Protein AF-A0A485CBK0-F1 (afdb_monomer_lite)

Structure (mmCIF, N/CA/C/O backbone):
data_AF-A0A485CBK0-F1
#
_entry.id   AF-A0A485CBK0-F1
#
loop_
_atom_site.group_PDB
_atom_site.id
_atom_site.type_symbol
_atom_site.label_atom_id
_atom_site.label_alt_id
_atom_site.label_comp_id
_atom_site.label_asym_id
_atom_site.label_entity_id
_atom_site.label_seq_id
_atom_site.pdbx_PDB_ins_code
_atom_site.Cartn_x
_atom_site.Cartn_y
_atom_site.Cartn_z
_atom_site.occupancy
_atom_site.B_iso_or_equiv
_atom_site.auth_seq_id
_atom_site.auth_comp_id
_atom_site.auth_asym_id
_atom_site.auth_atom_id
_atom_site.pdbx_PDB_model_num
ATOM 1 N N . MET A 1 1 ? 41.173 25.922 -22.960 1.00 57.72 1 MET A N 1
ATOM 2 C CA . MET A 1 1 ? 40.049 25.190 -23.584 1.00 57.72 1 MET A CA 1
ATOM 3 C C . MET A 1 1 ? 38.987 26.204 -23.966 1.00 57.72 1 MET A C 1
ATOM 5 O O . MET A 1 1 ? 38.569 26.956 -23.101 1.00 57.72 1 MET A O 1
ATOM 9 N N . ILE A 1 2 ? 38.568 26.232 -25.231 1.00 63.38 2 ILE A N 1
ATOM 10 C CA . ILE A 1 2 ? 37.669 27.251 -25.819 1.00 63.38 2 ILE A CA 1
ATOM 11 C C . ILE A 1 2 ? 36.320 27.392 -25.073 1.00 63.38 2 ILE A C 1
ATOM 13 O O . ILE A 1 2 ? 35.681 28.435 -25.145 1.00 63.38 2 ILE A O 1
ATOM 17 N N . PHE A 1 3 ? 35.886 26.375 -24.320 1.00 74.69 3 PHE A N 1
ATOM 18 C CA . PHE A 1 3 ? 34.581 26.383 -23.653 1.00 74.69 3 PHE A CA 1
ATOM 19 C C . PHE A 1 3 ? 34.543 27.100 -22.291 1.00 74.69 3 PHE A C 1
ATOM 21 O O . PHE A 1 3 ? 33.452 27.396 -21.813 1.00 74.69 3 PHE A O 1
ATOM 28 N N . GLU A 1 4 ? 35.677 27.374 -21.635 1.00 78.38 4 GLU A N 1
ATOM 29 C CA . GLU A 1 4 ? 35.659 27.943 -20.271 1.00 78.38 4 GLU A CA 1
ATOM 30 C C . GLU A 1 4 ? 35.152 29.390 -20.242 1.00 78.38 4 GLU A C 1
ATOM 32 O O . GLU A 1 4 ? 34.285 29.737 -19.431 1.00 78.38 4 GLU A O 1
ATOM 37 N N . ASP A 1 5 ? 35.639 30.208 -21.173 1.00 83.44 5 ASP A N 1
ATOM 38 C CA . ASP A 1 5 ? 35.208 31.599 -21.326 1.00 83.44 5 ASP A CA 1
ATOM 39 C C . ASP A 1 5 ? 33.743 31.657 -21.783 1.00 83.44 5 ASP A C 1
ATOM 41 O O . ASP A 1 5 ? 32.956 32.474 -21.299 1.00 83.44 5 ASP A O 1
ATOM 45 N N . ALA A 1 6 ? 33.336 30.710 -22.637 1.00 86.88 6 ALA A N 1
ATOM 46 C CA . ALA A 1 6 ? 31.954 30.571 -23.085 1.00 86.88 6 ALA A CA 1
ATOM 47 C C . ALA A 1 6 ? 30.994 30.214 -21.935 1.00 86.88 6 ALA A C 1
ATOM 49 O O . ALA A 1 6 ? 29.914 30.796 -21.850 1.00 86.88 6 ALA A O 1
ATOM 50 N N . LEU A 1 7 ? 31.376 29.309 -21.021 1.00 87.00 7 LEU A N 1
ATOM 51 C CA . LEU A 1 7 ? 30.556 28.962 -19.848 1.00 87.00 7 LEU A CA 1
ATOM 52 C C . LEU A 1 7 ? 30.392 30.146 -18.892 1.00 87.00 7 LEU A C 1
ATOM 54 O O . LEU A 1 7 ? 29.310 30.342 -18.339 1.00 87.00 7 LEU A O 1
ATOM 58 N N . THR A 1 8 ? 31.448 30.940 -18.716 1.00 84.56 8 THR A N 1
ATOM 59 C CA . THR A 1 8 ? 31.413 32.136 -17.864 1.00 84.56 8 THR A CA 1
ATOM 60 C C . THR A 1 8 ? 30.477 33.189 -18.455 1.00 84.56 8 THR A C 1
ATOM 62 O O . THR A 1 8 ? 29.542 33.619 -17.780 1.00 84.56 8 THR A O 1
ATOM 65 N N . SER A 1 9 ? 30.634 33.503 -19.746 1.00 88.00 9 SER A N 1
ATOM 66 C CA . SER A 1 9 ? 29.749 34.442 -20.447 1.00 88.00 9 SER A CA 1
ATOM 67 C C . SER A 1 9 ? 28.291 33.959 -20.482 1.00 88.00 9 SER A C 1
ATOM 69 O O . SER A 1 9 ? 27.359 34.747 -20.321 1.00 88.00 9 SER A O 1
ATOM 71 N N . PHE A 1 10 ? 28.067 32.651 -20.641 1.00 88.25 10 PHE A N 1
ATOM 72 C CA . PHE A 1 10 ? 26.725 32.068 -20.596 1.00 88.25 10 PHE A CA 1
ATOM 73 C C . PHE A 1 10 ? 26.077 32.211 -19.214 1.00 88.25 10 PHE A C 1
ATOM 75 O O . PHE A 1 10 ? 24.894 32.544 -19.123 1.00 88.25 10 PHE A O 1
ATOM 82 N N . ARG A 1 11 ? 26.845 32.016 -18.134 1.00 86.81 11 ARG A N 1
ATOM 83 C CA . ARG A 1 11 ? 26.361 32.203 -16.761 1.00 86.81 11 ARG A CA 1
ATOM 84 C C . ARG A 1 11 ? 25.937 33.635 -16.491 1.00 86.81 11 ARG A C 1
ATOM 86 O O . ARG A 1 11 ? 24.866 33.837 -15.927 1.00 86.81 11 ARG A O 1
ATOM 93 N N . GLU A 1 12 ? 26.762 34.600 -16.880 1.00 88.00 12 GLU A N 1
ATOM 94 C CA . GLU A 1 12 ? 26.462 36.024 -16.700 1.00 88.00 12 GLU A CA 1
ATOM 95 C C . GLU A 1 12 ? 25.138 36.387 -17.377 1.00 88.00 12 GLU A C 1
ATOM 97 O O . GLU A 1 12 ? 24.252 36.936 -16.725 1.00 88.00 12 GLU A O 1
ATOM 102 N N . LYS A 1 13 ? 24.942 35.949 -18.628 1.00 90.31 13 LYS A N 1
ATOM 103 C CA . LYS A 1 13 ? 23.687 36.165 -19.364 1.00 90.31 13 LYS A CA 1
ATOM 104 C C . LYS A 1 13 ? 22.479 35.486 -18.717 1.00 90.31 13 LYS A C 1
ATOM 106 O O . LYS A 1 13 ? 21.407 36.081 -18.656 1.00 90.31 13 LYS A O 1
ATOM 111 N N . ILE A 1 14 ? 22.616 34.248 -18.232 1.00 87.38 14 ILE A N 1
ATOM 112 C CA . ILE A 1 14 ? 21.508 33.561 -17.546 1.00 87.38 14 ILE A CA 1
ATOM 113 C C . ILE A 1 14 ? 21.107 34.306 -16.275 1.00 87.38 14 ILE A C 1
ATOM 115 O O . ILE A 1 14 ? 19.915 34.455 -16.028 1.00 87.38 14 ILE A O 1
ATOM 119 N N . LEU A 1 15 ? 22.071 34.756 -15.469 1.00 82.81 15 LEU A N 1
ATOM 120 C CA . LEU A 1 15 ? 21.783 35.442 -14.209 1.00 82.81 15 LEU A CA 1
ATOM 121 C C . LEU A 1 15 ? 21.217 36.849 -14.426 1.00 82.81 15 LEU A C 1
ATOM 123 O O . LEU A 1 15 ? 20.417 37.300 -13.611 1.00 82.81 15 LEU A O 1
ATOM 127 N N . GLU A 1 16 ? 21.584 37.511 -15.524 1.00 88.69 16 GLU A N 1
ATOM 128 C CA . GLU A 1 16 ? 20.976 38.775 -15.947 1.00 88.69 16 GLU A CA 1
ATOM 129 C C . GLU A 1 16 ? 19.489 38.598 -16.298 1.00 88.69 16 GLU A C 1
ATOM 131 O O . GLU A 1 16 ? 18.645 39.362 -15.837 1.00 88.69 16 GLU A O 1
ATOM 136 N N . ILE A 1 17 ? 19.154 37.567 -17.081 1.00 91.06 17 ILE A N 1
ATOM 137 C CA . ILE A 1 17 ? 17.786 37.343 -17.579 1.00 91.06 17 ILE A CA 1
ATOM 138 C C . ILE A 1 17 ? 16.899 36.667 -16.517 1.00 91.06 17 ILE A C 1
ATOM 140 O O . ILE A 1 17 ? 15.726 37.005 -16.364 1.00 91.06 17 ILE A O 1
ATOM 144 N N . CYS A 1 18 ? 17.454 35.703 -15.781 1.00 85.19 18 CYS A N 1
ATOM 145 C CA . CYS A 1 18 ? 16.752 34.823 -14.847 1.00 85.19 18 CYS A CA 1
ATOM 146 C C . CYS A 1 18 ? 17.541 34.686 -13.527 1.00 85.19 18 CYS A C 1
ATOM 148 O O . CYS A 1 18 ? 18.105 33.623 -13.251 1.00 85.19 18 CYS A O 1
ATOM 150 N N . PRO A 1 19 ? 17.561 35.719 -12.664 1.00 80.06 19 PRO A N 1
ATOM 151 C CA . PRO A 1 19 ? 18.420 35.752 -11.474 1.00 80.06 19 PRO A CA 1
ATOM 152 C C . PRO A 1 19 ? 18.095 34.675 -10.426 1.00 80.06 19 PRO A C 1
ATOM 154 O O . PRO A 1 19 ? 18.958 34.301 -9.639 1.00 80.06 19 PRO A O 1
ATOM 157 N N . ASN A 1 20 ? 16.868 34.141 -10.432 1.00 81.94 20 ASN A N 1
ATOM 158 C CA . ASN A 1 20 ? 16.376 33.156 -9.462 1.00 81.94 20 ASN A CA 1
ATOM 159 C C . ASN A 1 20 ? 16.036 31.808 -10.123 1.00 81.94 20 ASN A C 1
ATOM 161 O O . ASN A 1 20 ? 14.963 31.246 -9.898 1.00 81.94 20 ASN A O 1
ATOM 165 N N . VAL A 1 21 ? 16.923 31.297 -10.982 1.00 83.25 21 VAL A N 1
ATOM 166 C CA . VAL A 1 21 ? 16.731 30.012 -11.672 1.00 83.25 21 VAL A CA 1
ATOM 167 C C . VAL A 1 21 ? 17.383 28.851 -10.919 1.00 83.25 21 VAL A C 1
ATOM 169 O O . VAL A 1 21 ? 18.526 28.934 -10.472 1.00 83.25 21 VAL A O 1
ATOM 172 N N . LYS A 1 22 ? 16.670 27.724 -10.814 1.00 83.62 22 LYS A N 1
ATOM 173 C CA . LYS A 1 22 ? 17.258 26.444 -10.398 1.00 83.62 22 LYS A CA 1
ATOM 174 C C . LYS A 1 22 ? 17.806 25.733 -11.631 1.00 83.62 22 LYS A C 1
ATOM 176 O O . LYS A 1 22 ? 17.065 25.488 -12.580 1.00 83.62 22 LYS A O 1
ATOM 181 N N . ILE A 1 23 ? 19.091 25.395 -11.613 1.00 86.38 23 ILE A N 1
ATOM 182 C CA . ILE A 1 23 ? 19.773 24.776 -12.752 1.00 86.38 23 ILE A CA 1
ATOM 183 C C . ILE A 1 23 ? 19.897 23.274 -12.514 1.00 86.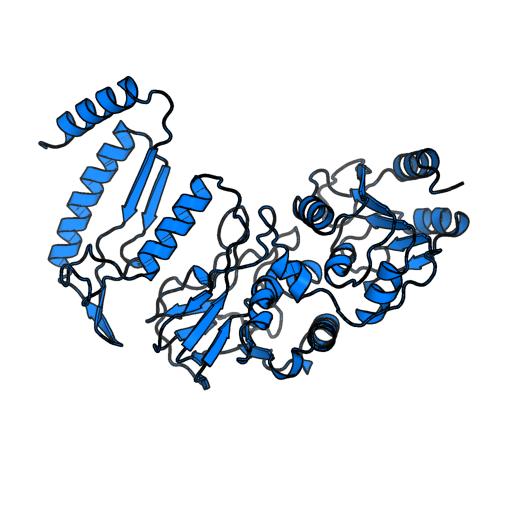38 23 ILE A C 1
ATOM 185 O O . ILE A 1 23 ? 20.362 22.835 -11.460 1.00 86.38 23 ILE A O 1
ATOM 189 N N . PHE A 1 24 ? 19.503 22.496 -13.517 1.00 87.38 24 PHE A N 1
ATOM 190 C CA . PHE A 1 24 ? 19.679 21.050 -13.557 1.00 87.38 24 PHE A CA 1
ATOM 191 C C . PHE A 1 24 ? 20.671 20.694 -14.654 1.00 87.38 24 PHE A C 1
ATOM 193 O O . PHE A 1 24 ? 20.536 21.163 -15.783 1.00 87.38 24 PHE A O 1
ATOM 200 N N . LEU A 1 25 ? 21.651 19.858 -14.326 1.00 88.94 25 LEU A N 1
ATOM 201 C CA . LEU A 1 25 ? 22.603 19.323 -15.291 1.00 88.94 25 LEU A CA 1
ATOM 202 C C . LEU A 1 25 ? 22.274 17.852 -15.553 1.00 88.94 25 LEU A C 1
ATOM 204 O O . LEU A 1 25 ? 22.402 17.028 -14.650 1.00 88.94 25 LEU A O 1
ATOM 208 N N . ASN A 1 26 ? 21.878 17.528 -16.784 1.00 89.38 26 ASN A N 1
ATOM 209 C CA . ASN A 1 26 ? 21.825 16.148 -17.259 1.00 89.38 26 ASN A CA 1
ATOM 210 C C . ASN A 1 26 ? 23.237 15.721 -17.679 1.00 89.38 26 ASN A C 1
ATOM 212 O O . ASN A 1 26 ? 23.761 16.246 -18.659 1.00 89.38 26 ASN A O 1
ATOM 216 N N . ALA A 1 27 ? 23.850 14.802 -16.937 1.00 87.06 27 ALA A N 1
ATOM 217 C CA . ALA A 1 27 ? 25.232 14.377 -17.147 1.00 87.06 27 ALA A CA 1
ATOM 218 C C . ALA A 1 27 ? 25.339 12.850 -17.318 1.00 87.06 27 ALA A C 1
ATOM 220 O O . ALA A 1 27 ? 25.924 12.183 -16.459 1.00 87.06 27 ALA A O 1
ATOM 221 N N . PRO A 1 28 ? 24.769 12.269 -18.391 1.00 84.56 28 PRO A N 1
ATOM 222 C CA . PRO A 1 28 ? 25.006 10.870 -18.701 1.00 84.56 28 PRO A CA 1
ATOM 223 C C . PRO A 1 28 ? 26.420 10.676 -19.250 1.00 84.56 28 PRO A C 1
ATOM 225 O O . PRO A 1 28 ? 26.952 11.534 -19.961 1.00 84.56 28 PRO A O 1
ATOM 228 N N . GLU A 1 29 ? 27.015 9.531 -18.943 1.00 85.94 29 GLU A N 1
ATOM 229 C CA . GLU A 1 29 ? 28.159 9.030 -19.699 1.00 85.94 29 GLU A CA 1
ATOM 230 C C . GLU A 1 29 ? 27.695 8.468 -21.053 1.00 85.94 29 GLU A C 1
ATOM 232 O O . GLU A 1 29 ? 26.533 8.095 -21.250 1.00 85.94 29 GLU A O 1
ATOM 237 N N . ALA A 1 30 ? 28.610 8.406 -22.014 1.00 89.62 30 ALA A N 1
ATOM 238 C CA . ALA A 1 30 ? 28.414 7.649 -23.237 1.00 89.62 30 ALA A CA 1
ATOM 239 C C . ALA A 1 30 ? 28.260 6.154 -22.920 1.00 89.62 30 ALA A C 1
ATOM 241 O O . ALA A 1 30 ? 28.941 5.603 -22.049 1.00 89.62 30 ALA A O 1
ATOM 242 N N . ALA A 1 31 ? 27.355 5.502 -23.643 1.00 88.75 31 ALA A N 1
ATOM 243 C CA . ALA A 1 31 ? 27.076 4.088 -23.500 1.00 88.75 31 ALA A CA 1
ATOM 244 C C . ALA A 1 31 ? 28.190 3.262 -24.159 1.00 88.75 31 ALA A C 1
ATOM 246 O O . ALA A 1 31 ? 28.488 3.444 -25.336 1.00 88.75 31 ALA A O 1
ATOM 247 N N . TYR A 1 32 ? 28.771 2.309 -23.427 1.00 84.44 32 TYR A N 1
ATOM 248 C CA . TYR A 1 32 ? 29.695 1.317 -24.006 1.00 84.44 32 TYR A CA 1
ATOM 249 C C . TYR A 1 32 ? 28.964 0.213 -24.770 1.00 84.44 32 TYR A C 1
ATOM 251 O O . TYR A 1 32 ? 29.561 -0.498 -25.572 1.00 84.44 32 TYR A O 1
ATOM 259 N N . ARG A 1 33 ? 27.664 0.057 -24.517 1.00 85.75 33 ARG A N 1
ATOM 260 C CA . ARG A 1 33 ? 26.831 -1.029 -25.033 1.00 85.75 33 ARG A CA 1
ATOM 261 C C . ARG A 1 33 ? 25.590 -0.470 -25.700 1.00 85.75 33 ARG A C 1
ATOM 263 O O . ARG A 1 33 ? 25.115 0.579 -25.282 1.00 85.75 33 ARG A O 1
ATOM 270 N N . TYR A 1 34 ? 25.056 -1.158 -26.701 1.00 85.50 34 TYR A N 1
ATOM 271 C CA . TYR A 1 34 ? 23.798 -0.806 -27.358 1.00 85.50 34 TYR A CA 1
ATOM 272 C C . TYR A 1 34 ? 22.937 -2.035 -27.641 1.00 85.50 34 TYR A C 1
ATOM 274 O O . TYR A 1 34 ? 23.457 -3.142 -27.790 1.00 85.50 34 TYR A O 1
ATOM 282 N N . VAL A 1 35 ? 21.625 -1.817 -27.725 1.00 74.56 35 VAL A N 1
ATOM 283 C CA . VAL A 1 35 ? 20.654 -2.826 -28.160 1.00 74.56 35 VAL A CA 1
ATOM 284 C C . VAL A 1 35 ? 20.711 -2.950 -29.679 1.00 74.56 35 VAL A C 1
ATOM 286 O O . VAL A 1 35 ? 20.628 -1.940 -30.380 1.00 74.56 35 VAL A O 1
ATOM 289 N N . ASP A 1 36 ? 20.849 -4.176 -30.175 1.00 76.50 36 ASP A N 1
ATOM 290 C CA . ASP A 1 36 ? 20.799 -4.561 -31.588 1.00 76.50 36 ASP A CA 1
ATOM 291 C C . ASP A 1 36 ? 19.807 -5.718 -31.755 1.00 76.50 36 ASP A C 1
ATOM 293 O O . ASP A 1 36 ? 20.093 -6.871 -31.404 1.00 76.50 36 ASP A O 1
ATOM 297 N N . GLY A 1 37 ? 18.585 -5.384 -32.179 1.00 72.56 37 GLY A N 1
ATOM 298 C CA . GLY A 1 37 ? 17.447 -6.303 -32.130 1.00 72.56 37 GLY A CA 1
ATOM 299 C C . GLY A 1 37 ? 17.215 -6.827 -30.708 1.00 72.56 37 GLY A C 1
ATOM 300 O O . GLY A 1 37 ? 16.917 -6.058 -29.798 1.00 72.56 37 GLY A O 1
ATOM 301 N N . ASN A 1 38 ? 17.401 -8.136 -30.511 1.00 59.22 38 ASN A N 1
ATOM 302 C CA . ASN A 1 38 ? 17.192 -8.813 -29.219 1.00 59.22 38 ASN A CA 1
ATOM 303 C C . ASN A 1 38 ? 18.496 -9.045 -28.447 1.00 59.22 38 ASN A C 1
ATOM 305 O O . ASN A 1 38 ? 18.511 -9.783 -27.463 1.00 59.22 38 ASN A O 1
ATOM 309 N N . THR A 1 39 ? 19.606 -8.479 -28.915 1.00 61.69 39 THR A N 1
ATOM 310 C CA . THR A 1 39 ? 20.943 -8.735 -28.374 1.00 61.69 39 THR A CA 1
ATOM 311 C C . THR A 1 39 ? 21.617 -7.440 -27.940 1.00 61.69 39 THR A C 1
ATOM 313 O O . THR A 1 39 ? 21.234 -6.352 -28.367 1.00 61.69 39 THR A O 1
ATOM 316 N N . ILE A 1 40 ? 22.627 -7.549 -27.076 1.00 73.38 40 ILE A N 1
ATOM 317 C CA . ILE A 1 40 ? 23.478 -6.418 -26.703 1.00 73.38 40 ILE A CA 1
ATOM 318 C C . ILE A 1 40 ? 24.823 -6.565 -27.385 1.00 73.38 40 ILE A C 1
ATOM 320 O O . ILE A 1 40 ? 25.468 -7.608 -27.300 1.00 73.38 40 ILE A O 1
ATOM 324 N N . SER A 1 41 ? 25.263 -5.474 -27.992 1.00 83.81 41 SER A N 1
ATOM 325 C CA . SER A 1 41 ? 26.573 -5.358 -28.612 1.00 83.81 41 SER A CA 1
ATOM 326 C C . SER A 1 41 ? 27.375 -4.212 -27.994 1.00 83.81 41 SER A C 1
ATOM 328 O O . SER A 1 41 ? 26.820 -3.319 -27.351 1.00 83.81 41 SER A O 1
ATOM 330 N N . ASN A 1 42 ? 28.696 -4.232 -28.181 1.00 88.62 42 ASN A N 1
ATOM 331 C CA . ASN A 1 42 ? 29.601 -3.200 -27.669 1.00 88.62 42 ASN A CA 1
ATOM 332 C C . ASN A 1 42 ? 29.923 -2.160 -28.748 1.00 88.62 42 ASN A C 1
ATOM 334 O O . ASN A 1 42 ? 30.111 -2.501 -29.919 1.00 88.62 42 ASN A O 1
ATOM 338 N N . PHE A 1 43 ? 30.008 -0.895 -28.344 1.00 89.00 43 PHE A N 1
ATOM 339 C CA . PHE A 1 43 ? 30.718 0.129 -29.105 1.00 89.00 43 PHE A CA 1
ATOM 340 C C . PHE A 1 43 ? 32.236 -0.078 -28.989 1.00 89.00 43 PHE A C 1
ATOM 342 O O . PHE A 1 43 ? 32.712 -0.910 -28.218 1.00 89.00 43 PHE A O 1
ATOM 349 N N . ASP A 1 44 ? 33.002 0.694 -29.757 1.00 87.81 44 ASP A N 1
ATOM 350 C CA . ASP A 1 44 ? 34.453 0.760 -29.596 1.00 87.81 44 ASP A CA 1
ATOM 351 C C . ASP A 1 44 ? 34.808 1.401 -28.241 1.00 87.81 44 ASP A C 1
ATOM 353 O O . ASP A 1 44 ? 34.570 2.591 -28.011 1.00 87.81 44 ASP A O 1
ATOM 357 N N . ASN A 1 45 ? 35.373 0.596 -27.338 1.00 84.75 45 ASN A N 1
ATOM 358 C CA . ASN A 1 45 ? 35.687 1.004 -25.972 1.00 84.75 45 ASN A CA 1
ATOM 359 C C . ASN A 1 45 ? 36.669 2.179 -25.911 1.00 84.75 45 ASN A C 1
ATOM 361 O O . ASN A 1 45 ? 36.542 3.017 -25.014 1.00 84.75 45 ASN A O 1
ATOM 365 N N . ASP A 1 46 ? 37.619 2.275 -26.841 1.00 86.25 46 ASP A N 1
ATOM 366 C CA . ASP A 1 46 ? 38.630 3.333 -26.809 1.00 86.25 46 ASP A CA 1
ATOM 367 C C . ASP A 1 46 ? 38.007 4.682 -27.181 1.00 86.25 46 ASP A C 1
ATOM 369 O O . ASP A 1 46 ? 38.263 5.702 -26.533 1.00 86.25 46 ASP A O 1
ATOM 373 N N . GLN A 1 47 ? 37.106 4.691 -28.166 1.00 89.00 47 GLN A N 1
ATOM 374 C CA . GLN A 1 47 ? 36.365 5.892 -28.555 1.00 89.00 47 GLN A CA 1
ATOM 375 C C . GLN A 1 47 ? 35.440 6.376 -27.438 1.00 89.00 47 GLN A C 1
ATOM 377 O O . GLN A 1 47 ? 35.453 7.561 -27.097 1.00 89.00 47 GLN A O 1
ATOM 382 N N . VAL A 1 48 ? 34.677 5.461 -26.832 1.00 88.75 48 VAL A N 1
ATOM 383 C CA . VAL A 1 48 ? 33.750 5.794 -25.740 1.00 88.75 48 VAL A CA 1
ATOM 384 C C . VAL A 1 48 ? 34.512 6.307 -24.515 1.00 88.75 48 VAL A C 1
ATOM 386 O O . VAL A 1 48 ? 34.119 7.308 -23.917 1.00 88.75 48 VAL A O 1
ATOM 389 N N . THR A 1 49 ? 35.643 5.684 -24.170 1.00 84.88 49 THR A N 1
ATOM 390 C CA . THR A 1 49 ? 36.477 6.109 -23.034 1.00 84.88 49 THR A CA 1
ATOM 391 C C . THR A 1 49 ? 37.059 7.499 -23.252 1.00 84.88 49 THR A C 1
ATOM 393 O O . THR A 1 49 ? 36.949 8.356 -22.373 1.00 84.88 49 THR A O 1
ATOM 396 N N . ASN A 1 50 ? 37.620 7.762 -24.433 1.00 87.25 50 ASN A N 1
ATOM 397 C CA . ASN A 1 50 ? 38.157 9.080 -24.767 1.00 87.25 50 ASN A CA 1
ATOM 398 C C . ASN A 1 50 ? 37.069 10.163 -24.746 1.00 87.25 50 ASN A C 1
ATOM 400 O O . ASN A 1 50 ? 37.295 11.259 -24.227 1.00 87.25 50 ASN A O 1
ATOM 404 N N . PHE A 1 51 ? 35.871 9.847 -25.246 1.00 90.75 51 PHE A N 1
ATOM 405 C CA . PHE A 1 51 ? 34.730 10.753 -25.181 1.00 90.75 51 PHE A CA 1
ATOM 406 C C . PHE A 1 51 ? 34.315 11.048 -23.735 1.00 90.75 51 PHE A C 1
ATOM 408 O O . PHE A 1 51 ? 34.176 12.214 -23.366 1.00 90.75 51 PHE A O 1
ATOM 415 N N . ASN A 1 52 ? 34.173 10.019 -22.895 1.00 87.31 52 ASN A N 1
ATOM 416 C CA . ASN A 1 52 ? 33.800 10.190 -21.491 1.00 87.31 52 ASN A CA 1
ATOM 417 C C . ASN A 1 52 ? 34.829 11.025 -20.723 1.00 87.31 52 ASN A C 1
ATOM 419 O O . ASN A 1 52 ? 34.439 11.923 -19.979 1.00 87.31 52 ASN A O 1
ATOM 423 N N . LEU A 1 53 ? 36.134 10.822 -20.945 1.00 83.12 53 LEU A N 1
ATOM 424 C CA . LEU A 1 53 ? 37.180 11.6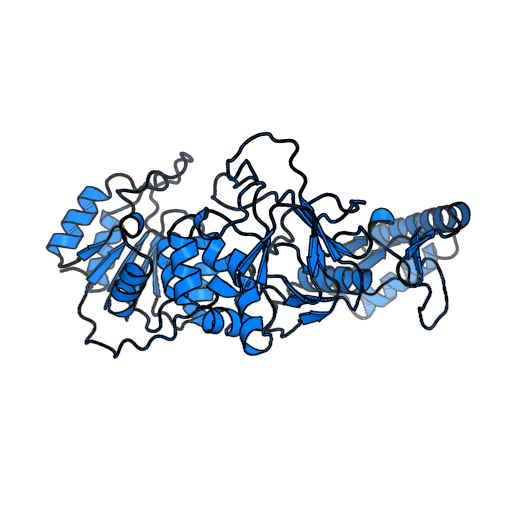51 -20.332 1.00 83.12 53 LEU A CA 1
ATOM 425 C C . LEU A 1 53 ? 37.014 13.137 -20.675 1.00 83.12 53 LEU A C 1
ATOM 427 O O . LEU A 1 53 ? 37.082 13.984 -19.780 1.00 83.12 53 LEU A O 1
ATOM 431 N N . LEU A 1 54 ? 36.751 13.455 -21.946 1.00 86.50 54 LEU A N 1
ATOM 432 C CA . LEU A 1 54 ? 36.460 14.823 -22.373 1.00 86.50 54 LEU A CA 1
ATOM 433 C C . LEU A 1 54 ? 35.172 15.346 -21.716 1.00 86.50 54 LEU A C 1
ATOM 435 O O . LEU A 1 54 ? 35.150 16.454 -21.177 1.00 86.50 54 LEU A O 1
ATOM 439 N N . TRP A 1 55 ? 34.112 14.539 -21.709 1.00 87.50 55 TRP A N 1
ATOM 440 C CA . TRP A 1 55 ? 32.809 14.911 -21.158 1.00 87.50 55 TRP A CA 1
ATOM 441 C C . TRP A 1 55 ? 32.865 15.188 -19.650 1.00 87.50 55 TRP A C 1
ATOM 443 O O . TRP A 1 55 ? 32.282 16.159 -19.165 1.00 87.50 55 TRP A O 1
ATOM 453 N N . HIS A 1 56 ? 33.643 14.407 -18.896 1.00 84.25 56 HIS A N 1
ATOM 454 C CA . HIS A 1 56 ? 33.878 14.643 -17.473 1.00 84.25 56 HIS A CA 1
ATOM 455 C C . HIS A 1 56 ? 34.595 15.971 -17.210 1.00 84.25 56 HIS A C 1
ATOM 457 O O . HIS A 1 56 ? 34.258 16.655 -16.242 1.00 84.25 56 HIS A O 1
ATOM 463 N N . GLN A 1 57 ? 35.548 16.371 -18.060 1.00 83.44 57 GLN A N 1
ATOM 464 C CA . GLN A 1 57 ? 36.217 17.671 -17.926 1.00 83.44 57 GLN A CA 1
ATOM 465 C C . GLN A 1 57 ? 35.231 18.828 -18.124 1.00 83.44 57 GLN A C 1
ATOM 467 O O . GLN A 1 57 ? 35.219 19.771 -17.326 1.00 83.44 57 GLN A O 1
ATOM 472 N N . VAL A 1 58 ? 34.360 18.723 -19.131 1.00 86.31 58 VAL A N 1
ATOM 473 C CA . VAL A 1 58 ? 33.303 19.710 -19.397 1.00 86.31 58 VAL A CA 1
ATOM 474 C C . VAL A 1 58 ? 32.325 19.785 -18.222 1.00 86.31 58 VAL A C 1
ATOM 476 O O . VAL A 1 58 ? 32.104 20.868 -17.676 1.00 86.31 58 VAL A O 1
ATOM 479 N N . ASN A 1 59 ? 31.802 18.642 -17.767 1.00 87.25 59 ASN A N 1
ATOM 480 C CA . ASN A 1 59 ? 30.858 18.578 -16.649 1.00 87.25 59 ASN A CA 1
ATOM 481 C C . ASN A 1 59 ? 31.464 19.125 -15.354 1.00 87.25 59 ASN A C 1
ATOM 483 O O . ASN A 1 59 ? 30.813 19.896 -14.653 1.00 87.25 59 ASN A O 1
ATOM 487 N N . LYS A 1 60 ? 32.727 18.798 -15.049 1.00 84.06 60 LYS A N 1
ATOM 488 C CA . LYS A 1 60 ? 33.429 19.324 -13.870 1.00 84.06 60 LYS A CA 1
ATOM 489 C C . LYS A 1 60 ? 33.492 20.850 -13.887 1.00 84.06 60 LYS A C 1
ATOM 491 O O . LYS A 1 60 ? 33.242 21.480 -12.859 1.00 84.06 60 LYS A O 1
ATOM 496 N N . LYS A 1 61 ? 33.800 21.450 -15.042 1.00 85.88 61 LYS A N 1
ATOM 497 C CA . LYS A 1 61 ? 33.829 22.910 -15.174 1.00 85.88 61 LYS A CA 1
ATOM 498 C C . LYS A 1 61 ? 32.426 23.505 -15.053 1.00 85.88 61 LYS A C 1
ATOM 500 O O . LYS A 1 61 ? 32.252 24.460 -14.306 1.00 85.88 61 LYS A O 1
ATOM 505 N N . PHE A 1 62 ? 31.426 22.911 -15.707 1.00 90.06 62 PHE A N 1
ATOM 506 C CA . PHE A 1 62 ? 30.035 23.357 -15.600 1.00 90.06 62 PHE A CA 1
ATOM 507 C C . PHE A 1 62 ? 29.547 23.344 -14.146 1.00 90.06 62 PHE A C 1
ATOM 509 O O . PHE A 1 62 ? 28.972 24.325 -13.679 1.00 90.06 62 PHE A O 1
ATOM 516 N N . ILE A 1 63 ? 29.818 22.265 -13.407 1.00 85.00 63 ILE A N 1
ATOM 517 C CA . ILE A 1 63 ? 29.441 22.135 -11.996 1.00 85.00 63 ILE A CA 1
ATOM 518 C C . ILE A 1 63 ? 30.084 23.244 -11.160 1.00 85.00 63 ILE A C 1
ATOM 520 O O . ILE A 1 63 ? 29.389 23.895 -10.383 1.00 85.00 63 ILE A O 1
ATOM 524 N N . ALA A 1 64 ? 31.378 23.510 -11.362 1.00 84.62 64 ALA A N 1
ATOM 525 C CA . ALA A 1 64 ? 32.083 24.583 -10.664 1.00 84.62 64 ALA A CA 1
ATOM 526 C C . ALA A 1 64 ? 31.520 25.979 -10.989 1.00 84.62 64 ALA A C 1
ATOM 528 O O . ALA A 1 64 ? 31.491 26.847 -10.121 1.00 84.62 64 ALA A O 1
ATOM 529 N N . THR A 1 65 ? 31.058 26.197 -12.222 1.00 88.25 65 THR A N 1
ATOM 530 C CA . THR A 1 65 ? 30.525 27.488 -12.672 1.00 88.25 65 THR A CA 1
ATOM 531 C C . THR A 1 65 ? 29.082 27.721 -12.204 1.00 88.25 65 THR A C 1
ATOM 533 O O . THR A 1 65 ? 28.751 28.813 -11.745 1.00 88.25 65 THR A O 1
ATOM 536 N N . PHE A 1 66 ? 28.207 26.717 -12.298 1.00 85.94 66 PHE A N 1
ATOM 537 C CA . PHE A 1 66 ? 26.757 26.886 -12.120 1.00 85.94 66 PHE A CA 1
ATOM 538 C C . PHE A 1 66 ? 26.197 26.331 -10.808 1.00 85.94 66 PHE A C 1
ATOM 540 O O . PHE A 1 66 ? 25.055 26.643 -10.479 1.00 85.94 66 PHE A O 1
ATOM 547 N N . ASN A 1 67 ? 26.963 25.515 -10.077 1.00 84.12 67 ASN A N 1
ATOM 548 C CA . ASN A 1 67 ? 26.498 24.772 -8.901 1.00 84.12 67 ASN A CA 1
ATOM 549 C C . ASN A 1 67 ? 25.103 24.115 -9.095 1.00 84.12 67 ASN A C 1
ATOM 551 O O . ASN A 1 67 ? 24.178 24.373 -8.319 1.00 84.12 67 ASN A O 1
ATOM 555 N N . PRO A 1 68 ? 24.902 23.324 -10.168 1.00 88.69 68 PRO A N 1
ATOM 556 C CA . PRO A 1 68 ? 23.597 22.778 -10.514 1.00 88.69 68 PRO A CA 1
ATOM 557 C C . PRO A 1 68 ? 23.224 21.582 -9.630 1.00 88.69 68 PRO A C 1
ATOM 559 O O . PRO A 1 68 ? 24.072 20.929 -9.025 1.00 88.69 68 PRO A O 1
ATOM 562 N N . THR A 1 69 ? 21.947 21.203 -9.657 1.00 83.75 69 THR A N 1
ATOM 563 C CA . THR A 1 69 ? 21.548 19.843 -9.272 1.00 83.75 69 THR A CA 1
ATOM 564 C C . THR A 1 69 ? 21.910 18.883 -10.408 1.00 83.75 69 THR A C 1
ATOM 566 O O . THR A 1 69 ? 21.430 19.047 -11.531 1.00 83.75 69 THR A O 1
ATOM 569 N N . VAL A 1 70 ? 22.766 17.896 -10.140 1.00 80.69 70 VAL A N 1
ATOM 570 C CA . VAL A 1 70 ? 23.263 16.962 -11.163 1.00 80.69 70 VAL A CA 1
ATOM 571 C C . VAL A 1 70 ? 22.391 15.709 -11.216 1.00 80.69 70 VAL A C 1
ATOM 573 O O . VAL A 1 70 ? 22.171 15.053 -10.201 1.00 80.69 70 VAL A O 1
ATOM 576 N N . ILE A 1 71 ? 21.931 15.360 -12.415 1.00 80.50 71 ILE A N 1
ATOM 577 C CA . ILE A 1 71 ? 21.272 14.092 -12.728 1.00 80.50 71 ILE A CA 1
ATOM 578 C C . ILE A 1 71 ? 22.266 13.289 -13.562 1.00 80.50 71 ILE A C 1
ATOM 580 O O . ILE A 1 71 ? 22.417 13.530 -14.759 1.00 80.50 71 ILE A O 1
ATOM 584 N N . ALA A 1 72 ? 22.998 12.393 -12.905 1.00 72.31 72 ALA A N 1
ATOM 585 C CA . ALA A 1 72 ? 24.026 11.579 -13.541 1.00 72.31 72 ALA A CA 1
ATOM 586 C C . ALA A 1 72 ? 23.520 10.162 -13.823 1.00 72.31 72 ALA A C 1
ATOM 588 O O . ALA A 1 72 ? 22.720 9.604 -13.070 1.00 72.31 72 ALA A O 1
ATOM 589 N N . SER A 1 73 ? 24.041 9.562 -14.886 1.00 71.19 73 SER A N 1
ATOM 590 C CA . SER A 1 73 ? 23.895 8.136 -15.169 1.00 71.19 73 SER A CA 1
ATOM 591 C C . SER A 1 73 ? 25.257 7.624 -15.612 1.00 71.19 73 SER A C 1
ATOM 593 O O . SER A 1 73 ? 25.807 8.123 -16.595 1.00 71.19 73 SER A O 1
ATOM 595 N N . SER A 1 74 ? 25.830 6.683 -14.860 1.00 62.66 74 SER A N 1
ATOM 596 C CA . SER A 1 74 ? 27.118 6.089 -15.224 1.00 62.66 74 SER A CA 1
ATOM 597 C C . SER A 1 74 ? 26.981 5.283 -16.508 1.00 62.66 74 SER A C 1
ATOM 599 O O . SER A 1 74 ? 25.896 4.851 -16.869 1.00 62.66 74 SER A O 1
ATOM 601 N N . SER A 1 75 ? 28.077 5.009 -17.193 1.00 57.38 75 SER A N 1
ATOM 602 C CA . SER A 1 75 ? 28.074 4.228 -18.432 1.00 57.38 75 SER A CA 1
ATOM 603 C C . SER A 1 75 ? 27.653 2.772 -18.226 1.00 57.38 75 SER A C 1
ATOM 605 O O . SER A 1 75 ? 27.117 2.134 -19.130 1.00 57.38 75 SER A O 1
ATOM 607 N N . SER A 1 76 ? 27.805 2.257 -17.003 1.00 54.78 76 SER A N 1
ATOM 608 C CA . SER A 1 76 ? 27.170 1.007 -16.592 1.00 54.78 76 SER A CA 1
ATOM 609 C C . SER A 1 76 ? 25.647 1.104 -16.582 1.00 54.78 76 SER A C 1
ATOM 611 O O . SER A 1 76 ? 25.029 0.061 -16.739 1.00 54.78 76 SER A O 1
ATOM 613 N N . MET A 1 77 ? 25.086 2.315 -16.436 1.00 50.97 77 MET A N 1
ATOM 614 C CA . MET A 1 77 ? 23.664 2.665 -16.354 1.00 50.97 77 MET A CA 1
ATOM 615 C C . MET A 1 77 ? 22.972 3.051 -17.657 1.00 50.97 77 MET A C 1
ATOM 617 O O . MET A 1 77 ? 21.776 3.353 -17.656 1.00 50.97 77 MET A O 1
ATOM 621 N N . VAL A 1 78 ? 23.701 3.076 -18.767 1.00 70.25 78 VAL A N 1
ATOM 622 C CA . VAL A 1 78 ? 23.158 3.589 -20.018 1.00 70.25 78 VAL A CA 1
ATOM 623 C C . VAL A 1 78 ? 23.464 2.633 -21.161 1.00 70.25 78 VAL A C 1
ATOM 625 O O . VAL A 1 78 ? 24.595 2.183 -21.333 1.00 70.25 78 VAL A O 1
ATOM 628 N N . ILE A 1 79 ? 22.428 2.316 -21.937 1.00 80.12 79 ILE A N 1
ATOM 629 C CA . ILE A 1 79 ? 22.512 1.496 -23.146 1.00 80.12 79 ILE A CA 1
ATOM 630 C C . ILE A 1 79 ? 22.174 2.387 -24.333 1.00 80.12 79 ILE A C 1
ATOM 632 O O . ILE A 1 79 ? 21.241 3.186 -24.259 1.00 80.12 79 ILE A O 1
ATOM 636 N N . GLY A 1 80 ? 22.930 2.250 -25.413 1.00 86.44 80 GLY A N 1
ATOM 637 C CA . GLY A 1 80 ? 22.635 2.862 -26.694 1.00 86.44 80 GLY A CA 1
ATOM 638 C C . GLY A 1 80 ? 21.513 2.148 -27.451 1.00 86.44 80 GLY A C 1
ATOM 639 O O . GLY A 1 80 ? 21.204 0.987 -27.191 1.00 86.44 80 GLY A O 1
ATOM 640 N N . ASP A 1 81 ? 20.936 2.821 -28.432 1.00 83.69 81 ASP A N 1
ATOM 641 C CA . ASP A 1 81 ? 19.957 2.254 -29.355 1.00 83.69 81 ASP A CA 1
ATOM 642 C C . ASP A 1 81 ? 20.547 2.238 -30.772 1.00 83.69 81 ASP A C 1
ATOM 644 O O . ASP A 1 81 ? 20.857 3.289 -31.339 1.00 83.69 81 ASP A O 1
ATOM 648 N N . SER A 1 82 ? 20.749 1.048 -31.350 1.00 86.12 82 SER A N 1
ATOM 649 C CA . SER A 1 82 ? 21.230 0.937 -32.739 1.00 86.12 82 SER A CA 1
ATOM 650 C C . SER A 1 82 ? 20.210 1.418 -33.767 1.00 86.12 82 SER A C 1
ATOM 652 O O . SER A 1 82 ? 20.605 1.828 -34.858 1.00 86.12 82 SER A O 1
ATOM 654 N N . SER A 1 83 ? 18.924 1.386 -33.417 1.00 82.50 83 SER A N 1
ATOM 655 C CA . SER A 1 83 ? 17.801 1.768 -34.270 1.00 82.50 83 SER A CA 1
ATOM 656 C C . SER A 1 83 ? 17.403 3.238 -34.121 1.00 82.50 83 SER A C 1
ATOM 658 O O . SER A 1 83 ? 16.414 3.680 -34.706 1.00 82.50 83 SER A O 1
ATOM 660 N N . HIS A 1 84 ? 18.190 4.016 -33.370 1.00 84.06 84 HIS A N 1
ATOM 661 C CA . HIS A 1 84 ? 17.908 5.422 -33.125 1.00 84.06 84 HIS A CA 1
ATOM 662 C C . HIS A 1 84 ? 17.749 6.202 -34.449 1.00 84.06 84 HIS A C 1
ATOM 664 O O . HIS A 1 84 ? 18.571 6.025 -35.355 1.00 84.06 84 HIS A O 1
ATOM 670 N N . PRO A 1 85 ? 16.776 7.132 -34.578 1.00 83.19 85 PRO A N 1
ATOM 671 C CA . PRO A 1 85 ? 16.509 7.859 -35.830 1.00 83.19 85 PRO A CA 1
ATOM 672 C C . PRO A 1 85 ? 17.702 8.624 -36.424 1.00 83.19 85 PRO A C 1
ATOM 674 O O . PRO A 1 85 ? 17.712 8.948 -37.609 1.00 83.19 85 PRO A O 1
ATOM 677 N N . TRP A 1 86 ? 18.708 8.925 -35.600 1.00 85.00 86 TRP A N 1
ATOM 678 C CA . TRP A 1 86 ? 19.943 9.618 -35.992 1.00 85.00 86 TRP A CA 1
ATOM 679 C C . TRP A 1 86 ? 21.156 8.686 -36.106 1.00 85.00 86 TRP A C 1
ATOM 681 O O . TRP A 1 86 ? 22.297 9.141 -36.121 1.00 85.00 86 TRP A O 1
ATOM 691 N N . GLY A 1 87 ? 20.912 7.380 -36.199 1.00 86.69 87 GLY A N 1
ATOM 692 C CA . GLY A 1 87 ? 21.923 6.349 -36.382 1.00 86.69 87 GLY A CA 1
ATOM 693 C C . GLY A 1 87 ? 22.523 5.829 -35.078 1.00 86.69 87 GLY A C 1
ATOM 694 O O . GLY A 1 87 ? 22.275 6.335 -33.987 1.00 86.69 87 GLY A O 1
ATOM 695 N N . LYS A 1 88 ? 23.352 4.796 -35.201 1.00 89.50 88 LYS A N 1
ATOM 696 C CA . LYS A 1 88 ? 23.997 4.107 -34.082 1.00 89.50 88 LYS A CA 1
ATOM 697 C C . LYS A 1 88 ? 25.195 4.906 -33.558 1.00 89.50 88 LYS A C 1
ATOM 699 O O . LYS A 1 88 ? 26.239 4.956 -34.207 1.00 89.50 88 LYS A O 1
ATOM 704 N N . TYR A 1 89 ? 25.066 5.490 -32.367 1.00 91.38 89 TYR A N 1
ATOM 705 C CA . TYR A 1 89 ? 26.137 6.260 -31.730 1.00 91.38 89 TYR A CA 1
ATOM 706 C C . TYR A 1 89 ? 26.044 6.202 -30.198 1.00 91.38 89 TYR A C 1
ATOM 708 O O . TYR A 1 89 ? 24.955 6.074 -29.647 1.00 91.38 89 TYR A O 1
ATOM 716 N N . PHE A 1 90 ? 27.171 6.302 -29.488 1.00 90.12 90 PHE A N 1
ATOM 717 C CA . PHE A 1 90 ? 27.259 6.040 -28.039 1.00 90.12 90 PHE A CA 1
ATOM 718 C C . PHE A 1 90 ?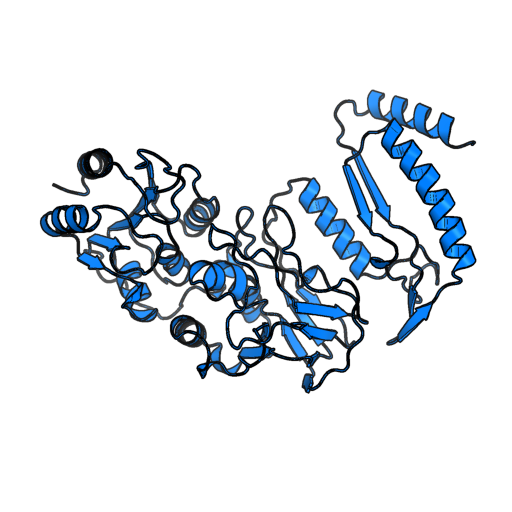 26.605 7.107 -27.136 1.00 90.12 90 PHE A C 1
ATOM 720 O O . PHE A 1 90 ? 26.617 6.978 -25.915 1.00 90.12 90 PHE A O 1
ATOM 727 N N . VAL A 1 91 ? 26.004 8.147 -27.719 1.00 89.88 91 VAL A N 1
ATOM 728 C CA . VAL A 1 91 ? 25.147 9.127 -27.017 1.00 89.88 91 VAL A CA 1
ATOM 729 C C . VAL A 1 91 ? 23.672 9.045 -27.433 1.00 89.88 91 VAL A C 1
ATOM 731 O O . VAL A 1 91 ? 22.862 9.864 -27.008 1.00 89.88 91 VAL A O 1
ATOM 734 N N . HIS A 1 92 ? 23.311 8.079 -28.279 1.00 91.12 92 HIS A N 1
ATOM 735 C CA . HIS A 1 92 ? 21.929 7.799 -28.658 1.00 91.12 92 HIS A CA 1
ATOM 736 C C . HIS A 1 92 ? 21.419 6.650 -27.807 1.00 91.12 92 HIS A C 1
ATOM 738 O O . HIS A 1 92 ? 21.765 5.496 -28.045 1.00 91.12 92 HIS A O 1
ATOM 744 N N . TYR A 1 93 ? 20.664 6.987 -26.770 1.00 87.00 93 TYR A N 1
ATOM 745 C CA . TYR A 1 93 ? 20.321 6.066 -25.698 1.00 87.00 93 TYR A CA 1
ATOM 746 C C . TYR A 1 93 ? 19.005 5.331 -25.956 1.00 87.00 93 TYR A C 1
ATOM 748 O O . TYR A 1 93 ? 18.124 5.830 -26.648 1.00 87.00 93 TYR A O 1
ATOM 756 N N . ALA A 1 94 ? 18.847 4.160 -25.349 1.00 81.50 94 ALA A N 1
ATOM 757 C CA . ALA A 1 94 ? 17.586 3.433 -25.330 1.00 81.50 94 ALA A CA 1
ATOM 758 C C . ALA A 1 94 ? 16.527 4.149 -24.467 1.00 81.50 94 ALA A C 1
ATOM 760 O O . ALA A 1 94 ? 16.843 4.932 -23.566 1.00 81.50 94 ALA A O 1
ATOM 761 N N . GLN A 1 95 ? 15.249 3.819 -24.683 1.00 72.25 95 GLN A N 1
ATOM 762 C CA . GLN A 1 95 ? 14.098 4.413 -23.980 1.00 72.25 95 GLN A CA 1
ATOM 763 C C . GLN A 1 95 ? 14.197 4.353 -22.440 1.00 72.25 95 GLN A C 1
ATOM 765 O O . GLN A 1 95 ? 13.689 5.229 -21.727 1.00 72.25 95 GLN A O 1
ATOM 770 N N . SER A 1 96 ? 14.879 3.336 -21.911 1.00 60.22 96 SER A N 1
ATOM 771 C CA . SER A 1 96 ? 15.131 3.158 -20.478 1.00 60.22 96 SER A CA 1
ATOM 772 C C . SER A 1 96 ? 15.919 4.323 -19.865 1.00 60.22 96 SER A C 1
ATOM 774 O O . SER A 1 96 ? 15.596 4.762 -18.756 1.00 60.22 96 SER A O 1
ATOM 776 N N . PHE A 1 97 ? 16.883 4.890 -20.600 1.00 77.50 97 PHE A N 1
ATOM 777 C CA . PHE A 1 97 ? 17.640 6.066 -20.173 1.00 77.50 97 PHE A CA 1
ATOM 778 C C . PHE A 1 97 ? 16.734 7.287 -20.012 1.00 77.50 97 PHE A C 1
ATOM 780 O O . PHE A 1 97 ? 16.719 7.913 -18.952 1.00 77.50 97 PHE A O 1
ATOM 787 N N . TYR A 1 98 ? 15.936 7.607 -21.034 1.00 76.88 98 TYR A N 1
ATOM 788 C CA . TYR A 1 98 ? 15.050 8.774 -21.006 1.00 76.88 98 TYR A CA 1
ATOM 789 C C . TYR A 1 98 ? 14.009 8.670 -19.890 1.00 76.88 98 TYR A C 1
ATOM 791 O O . TYR A 1 98 ? 13.721 9.653 -19.206 1.00 76.88 98 TYR A O 1
ATOM 799 N N . THR A 1 99 ? 13.507 7.459 -19.646 1.00 64.12 99 THR A N 1
ATOM 800 C CA . THR A 1 99 ? 12.606 7.165 -18.528 1.00 64.12 99 THR A CA 1
ATOM 801 C C . THR A 1 99 ? 13.283 7.419 -17.178 1.00 64.12 99 THR A C 1
ATOM 803 O O . THR A 1 99 ? 12.688 8.038 -16.292 1.00 64.12 99 THR A O 1
ATOM 806 N N . HIS A 1 100 ? 14.536 6.979 -17.003 1.00 63.44 100 HIS A N 1
ATOM 807 C CA . HIS A 1 100 ? 15.312 7.264 -15.795 1.00 63.44 100 HIS A CA 1
ATOM 808 C C . HIS A 1 100 ? 15.538 8.769 -15.616 1.00 63.44 100 HIS A C 1
ATOM 810 O O . HIS A 1 100 ? 15.201 9.313 -14.564 1.00 63.44 100 HIS A O 1
ATOM 816 N N . PHE A 1 101 ? 16.046 9.447 -16.649 1.00 77.44 101 PHE A N 1
ATOM 817 C CA . PHE A 1 101 ? 16.310 10.883 -16.627 1.00 77.44 101 PHE A CA 1
ATOM 818 C C . PHE A 1 101 ? 15.061 11.681 -16.241 1.00 77.44 101 PHE A C 1
ATOM 820 O O . PHE A 1 101 ? 15.111 12.492 -15.316 1.00 77.44 101 PHE A O 1
ATOM 827 N N . LEU A 1 102 ? 13.922 11.413 -16.888 1.00 73.69 102 LEU A N 1
ATOM 828 C CA . LEU A 1 102 ? 12.675 12.123 -16.615 1.00 73.69 102 LEU A CA 1
ATOM 829 C C . LEU A 1 102 ? 12.187 11.889 -15.181 1.00 73.69 102 LEU A C 1
ATOM 831 O O . LEU A 1 102 ? 11.751 12.828 -14.516 1.00 73.69 102 LEU A O 1
ATOM 835 N N . ASN A 1 103 ? 12.280 10.659 -14.672 1.00 60.47 103 ASN A N 1
ATOM 836 C CA . ASN A 1 103 ? 11.898 10.362 -13.293 1.00 60.47 103 ASN A CA 1
ATOM 837 C C . ASN A 1 103 ? 12.803 11.070 -12.278 1.00 60.47 103 ASN A C 1
ATOM 839 O O . ASN A 1 103 ? 12.298 11.654 -11.317 1.00 60.47 103 ASN A O 1
ATOM 843 N N . SER A 1 104 ? 14.115 11.069 -12.517 1.00 66.12 104 SER A N 1
ATOM 844 C CA . SER A 1 104 ? 15.095 11.788 -11.700 1.00 66.12 104 SER A CA 1
ATOM 845 C C . SER A 1 104 ? 14.857 13.299 -11.738 1.00 66.12 104 SER A C 1
ATOM 847 O O . SER A 1 104 ? 14.909 13.958 -10.700 1.00 66.12 104 SER A O 1
ATOM 849 N N . LEU A 1 105 ? 14.518 13.855 -12.903 1.00 76.94 105 LEU A N 1
ATOM 850 C CA . LEU A 1 105 ? 14.186 15.270 -13.055 1.00 76.94 105 LEU A CA 1
ATOM 851 C C . LEU A 1 105 ? 12.913 15.639 -12.286 1.00 76.94 105 LEU A C 1
ATOM 853 O O . LEU A 1 105 ? 12.916 16.593 -11.511 1.00 76.94 105 LEU A O 1
ATOM 857 N N . LEU A 1 106 ? 11.838 14.866 -12.446 1.00 67.69 106 LEU A N 1
ATOM 858 C CA . LEU A 1 106 ? 10.566 15.110 -11.760 1.00 67.69 106 LEU A CA 1
ATOM 859 C C . LEU A 1 106 ? 10.696 15.032 -10.237 1.00 67.69 106 LEU A C 1
ATOM 861 O O . LEU A 1 106 ? 10.117 15.864 -9.538 1.00 67.69 106 LEU A O 1
ATOM 865 N N . HIS A 1 107 ? 11.476 14.071 -9.734 1.00 62.59 107 HIS A N 1
ATOM 866 C CA . HIS A 1 107 ? 11.804 13.973 -8.313 1.00 62.59 107 HIS A CA 1
ATOM 867 C C . HIS A 1 107 ? 12.489 15.254 -7.816 1.00 62.59 107 HIS A C 1
ATOM 869 O O . HIS A 1 107 ? 12.052 15.865 -6.845 1.00 62.59 107 HIS A O 1
ATOM 875 N N . ASN A 1 108 ? 13.504 15.723 -8.541 1.00 66.19 108 ASN A N 1
ATOM 876 C CA . ASN A 1 108 ? 14.284 16.901 -8.168 1.00 66.19 108 ASN A CA 1
ATOM 877 C C . ASN A 1 108 ? 13.548 18.249 -8.332 1.00 66.19 108 ASN A C 1
ATOM 879 O O . ASN A 1 108 ? 13.945 19.263 -7.735 1.00 66.19 108 ASN A O 1
ATOM 883 N N . LEU A 1 109 ? 12.484 18.280 -9.136 1.00 70.88 109 LEU A N 1
ATOM 884 C CA . LEU A 1 109 ? 11.607 19.440 -9.298 1.00 70.88 109 LEU A CA 1
ATOM 885 C C . LEU A 1 109 ? 10.547 19.556 -8.188 1.00 70.88 109 LEU A C 1
ATOM 887 O O . LEU A 1 109 ? 9.777 20.513 -8.209 1.00 70.88 109 LEU A O 1
ATOM 891 N N . ASN A 1 110 ? 10.482 18.620 -7.228 1.00 56.72 110 ASN A N 1
ATOM 892 C CA . ASN A 1 110 ? 9.409 18.546 -6.222 1.00 56.72 110 ASN A CA 1
ATOM 893 C C . ASN A 1 110 ? 8.000 18.614 -6.841 1.00 56.72 110 ASN A C 1
ATOM 895 O O . ASN A 1 110 ? 7.035 19.025 -6.190 1.00 56.72 110 ASN A O 1
ATOM 899 N N . VAL A 1 111 ? 7.856 18.213 -8.108 1.00 47.88 111 VAL A N 1
ATOM 900 C CA . VAL A 1 111 ? 6.545 18.140 -8.744 1.00 47.88 111 VAL A CA 1
ATOM 901 C C . VAL A 1 111 ? 5.824 16.991 -8.062 1.00 47.88 111 VAL A C 1
ATOM 903 O O . VAL A 1 111 ? 6.142 15.825 -8.302 1.00 47.88 111 VAL A O 1
ATOM 906 N N . ARG A 1 112 ? 4.861 17.316 -7.187 1.00 44.69 112 ARG A N 1
ATOM 907 C CA . ARG A 1 112 ? 3.925 16.326 -6.642 1.00 44.69 112 ARG A CA 1
ATOM 908 C C . ARG A 1 112 ? 3.384 15.538 -7.830 1.00 44.69 112 ARG A C 1
ATOM 910 O O . ARG A 1 112 ? 2.766 16.134 -8.719 1.00 44.69 112 ARG A O 1
ATOM 917 N N . ARG A 1 113 ? 3.675 14.230 -7.886 1.00 47.25 113 ARG A N 1
ATOM 918 C CA . ARG A 1 113 ? 3.139 13.364 -8.942 1.00 47.25 113 ARG A CA 1
ATOM 919 C C . ARG A 1 113 ? 1.623 13.579 -8.968 1.00 47.25 113 ARG A C 1
ATOM 921 O O . ARG A 1 113 ? 0.975 13.544 -7.926 1.00 47.25 113 ARG A O 1
ATOM 928 N N . ARG A 1 114 ? 1.079 13.897 -10.141 1.00 48.34 114 ARG A N 1
ATOM 929 C CA . ARG A 1 114 ? -0.370 13.869 -10.379 1.00 48.34 114 ARG A CA 1
ATOM 930 C C . ARG A 1 114 ? -0.758 12.443 -10.764 1.00 48.34 114 ARG A C 1
ATOM 932 O O . ARG A 1 114 ? 0.126 11.656 -11.103 1.00 48.34 114 ARG A O 1
ATOM 939 N N . ASP A 1 115 ? -2.048 12.126 -10.699 1.00 43.19 115 ASP A N 1
ATOM 940 C CA . ASP A 1 115 ? -2.587 10.856 -11.193 1.00 43.19 115 ASP A CA 1
ATOM 941 C C . ASP A 1 115 ? -2.111 10.665 -12.650 1.00 43.19 115 ASP A C 1
ATOM 943 O O . ASP A 1 115 ? -2.475 11.440 -13.534 1.00 43.19 115 ASP A O 1
ATOM 947 N N . ARG A 1 116 ? -1.189 9.721 -12.874 1.00 47.03 116 ARG A N 1
ATOM 948 C CA . ARG A 1 116 ? -0.609 9.408 -14.185 1.00 47.03 116 ARG A CA 1
ATOM 949 C C . ARG A 1 116 ? -0.950 7.967 -14.520 1.00 47.03 116 ARG A C 1
ATOM 951 O O . ARG A 1 116 ? -0.607 7.069 -13.761 1.00 47.03 116 ARG A O 1
ATOM 958 N N . ASP A 1 117 ? -1.579 7.779 -15.671 1.00 48.47 117 ASP A N 1
ATOM 959 C CA . ASP A 1 117 ? -1.964 6.472 -16.202 1.00 48.47 117 ASP A CA 1
ATOM 960 C C . ASP A 1 117 ? -0.883 5.954 -17.143 1.00 48.47 117 ASP A C 1
ATOM 962 O O . ASP A 1 117 ? -1.095 5.813 -18.345 1.00 48.47 117 ASP A O 1
ATOM 966 N N . ILE A 1 118 ? 0.321 5.758 -16.609 1.00 52.41 118 ILE A N 1
ATOM 967 C CA . ILE A 1 118 ? 1.440 5.260 -17.404 1.00 52.41 118 ILE A CA 1
ATOM 968 C C . ILE A 1 118 ? 1.580 3.768 -17.137 1.00 52.41 118 ILE A C 1
ATOM 970 O O . ILE A 1 118 ? 1.842 3.339 -16.011 1.00 52.41 118 ILE A O 1
ATOM 974 N N . ILE A 1 119 ? 1.413 2.989 -18.199 1.00 47.72 119 ILE A N 1
ATOM 975 C CA . ILE A 1 119 ? 1.840 1.597 -18.262 1.00 47.72 119 ILE A CA 1
ATOM 976 C C . ILE A 1 119 ? 3.057 1.579 -19.173 1.00 47.72 119 ILE A C 1
ATOM 978 O O . ILE A 1 119 ? 2.974 1.997 -20.327 1.00 47.72 119 ILE A O 1
ATOM 982 N N . TYR A 1 120 ? 4.191 1.129 -18.643 1.00 46.94 120 TYR A N 1
ATOM 983 C CA . TYR A 1 120 ? 5.333 0.822 -19.489 1.00 46.94 120 TYR A CA 1
ATOM 984 C C . TYR A 1 120 ? 5.079 -0.543 -20.121 1.00 46.94 120 TYR A C 1
ATOM 986 O O . TYR A 1 120 ? 4.972 -1.543 -19.409 1.00 46.94 120 TYR A O 1
ATOM 994 N N . ASP A 1 121 ? 4.953 -0.551 -21.443 1.00 41.94 121 ASP A N 1
ATOM 995 C CA . ASP A 1 121 ? 5.057 -1.754 -22.257 1.00 41.94 121 ASP A CA 1
ATOM 996 C C . ASP A 1 121 ? 6.536 -1.953 -22.593 1.00 41.94 121 ASP A C 1
ATOM 998 O O . ASP A 1 121 ? 7.200 -1.053 -23.116 1.00 41.94 121 ASP A O 1
ATOM 1002 N N . SER A 1 122 ? 7.075 -3.110 -22.231 1.00 43.88 122 SER A N 1
ATOM 1003 C CA . SER A 1 122 ? 8.460 -3.454 -22.526 1.00 43.88 122 SER A CA 1
ATOM 1004 C C . SER A 1 122 ? 8.726 -3.748 -24.001 1.00 43.88 122 SER A C 1
ATOM 1006 O O . SER A 1 122 ? 9.894 -3.845 -24.385 1.00 43.88 122 SER A O 1
ATOM 1008 N N . GLY A 1 123 ? 7.675 -3.928 -24.808 1.00 36.12 123 GLY A N 1
ATOM 1009 C CA . GLY A 1 123 ? 7.751 -4.602 -26.099 1.00 36.12 123 GLY A CA 1
ATOM 1010 C C . GLY A 1 123 ? 8.016 -6.105 -25.941 1.00 36.12 123 GLY A C 1
ATOM 1011 O O . GLY A 1 123 ? 8.280 -6.581 -24.834 1.00 36.12 123 GLY A O 1
ATOM 1012 N N . ALA A 1 124 ? 7.955 -6.833 -27.062 1.00 29.22 124 ALA A N 1
ATOM 1013 C CA . ALA A 1 124 ? 8.140 -8.284 -27.172 1.00 29.22 124 ALA A CA 1
ATOM 1014 C C . ALA A 1 124 ? 9.603 -8.716 -26.954 1.00 29.22 124 ALA A C 1
ATOM 1016 O O . ALA A 1 124 ? 10.246 -9.223 -27.869 1.00 29.22 124 ALA A O 1
ATOM 1017 N N . PHE A 1 125 ? 10.177 -8.468 -25.776 1.00 35.06 125 PHE A N 1
ATOM 1018 C CA . PHE A 1 125 ? 11.585 -8.759 -25.516 1.00 35.06 125 PHE A CA 1
ATOM 1019 C C . PHE A 1 125 ? 11.825 -9.245 -24.091 1.00 35.06 125 PHE A C 1
ATOM 1021 O O . PHE A 1 125 ? 11.265 -8.736 -23.126 1.00 35.06 125 PHE A O 1
ATOM 1028 N N . GLN A 1 126 ? 12.717 -10.234 -23.999 1.00 33.09 126 GLN A N 1
ATOM 1029 C CA . GLN A 1 126 ? 13.080 -11.022 -22.825 1.00 33.09 126 GLN A CA 1
ATOM 1030 C C . GLN A 1 126 ? 13.266 -10.164 -21.565 1.00 33.09 126 GLN A C 1
ATOM 1032 O O . GLN A 1 126 ? 14.331 -9.585 -21.327 1.00 33.09 126 GLN A O 1
ATOM 1037 N N . ILE A 1 127 ? 12.226 -10.120 -20.733 1.00 43.34 127 ILE A N 1
ATOM 1038 C CA . ILE A 1 127 ? 12.340 -9.598 -19.380 1.00 43.34 127 ILE A CA 1
ATOM 1039 C C . ILE A 1 127 ? 12.694 -10.737 -18.472 1.00 43.34 127 ILE A C 1
ATOM 1041 O O . ILE A 1 127 ? 11.883 -11.632 -18.265 1.00 43.34 127 ILE A O 1
ATOM 1045 N N . SER A 1 128 ? 13.880 -10.668 -17.896 1.00 38.84 128 SER A N 1
ATOM 1046 C CA . SER A 1 128 ? 14.313 -11.646 -16.925 1.00 38.84 128 SER A CA 1
ATOM 1047 C C . SER A 1 128 ? 14.118 -11.061 -15.528 1.00 38.84 128 SER A C 1
ATOM 1049 O O . SER A 1 128 ? 14.824 -10.142 -15.116 1.00 38.84 128 SER A O 1
ATOM 1051 N N . ALA A 1 129 ? 13.106 -11.524 -14.801 1.00 40.31 129 ALA A N 1
ATOM 1052 C CA . ALA A 1 129 ? 12.921 -11.128 -13.408 1.00 40.31 129 ALA A CA 1
ATOM 1053 C C . ALA A 1 129 ? 13.880 -11.959 -12.549 1.00 40.31 129 ALA A C 1
ATOM 1055 O O . ALA A 1 129 ? 13.823 -13.188 -12.591 1.00 40.31 129 ALA A O 1
ATOM 1056 N N . PHE A 1 130 ? 14.763 -11.312 -11.785 1.00 45.31 130 PHE A N 1
ATOM 1057 C CA . PHE A 1 130 ? 15.787 -12.014 -11.011 1.00 45.31 130 PHE A CA 1
ATOM 1058 C C . PHE A 1 130 ? 15.743 -11.734 -9.518 1.00 45.31 130 PHE A C 1
ATOM 1060 O O . PHE A 1 130 ? 15.390 -10.643 -9.076 1.00 45.31 130 PHE A O 1
ATOM 1067 N N . TYR A 1 131 ? 16.161 -12.775 -8.794 1.00 42.16 131 TYR A N 1
ATOM 1068 C CA . TYR A 1 131 ? 16.444 -12.885 -7.369 1.00 42.16 131 TYR A CA 1
ATOM 1069 C C . TYR A 1 131 ? 17.929 -13.232 -7.213 1.00 42.16 131 TYR A C 1
ATOM 1071 O O . TYR A 1 131 ? 18.427 -14.122 -7.908 1.00 42.16 131 TYR A O 1
ATOM 1079 N N . ASN A 1 132 ? 18.622 -12.592 -6.277 1.00 29.30 132 ASN A N 1
ATOM 1080 C CA . ASN A 1 132 ? 19.805 -13.171 -5.654 1.00 29.30 132 ASN A CA 1
ATOM 1081 C C . ASN A 1 132 ? 19.487 -13.284 -4.165 1.00 29.30 132 ASN A C 1
ATOM 1083 O O . ASN A 1 132 ? 18.920 -12.389 -3.560 1.00 29.30 132 ASN A O 1
ATOM 1087 N N . CYS A 1 133 ? 19.805 -14.414 -3.557 1.00 33.94 133 CYS A N 1
ATOM 1088 C CA . CYS A 1 133 ? 20.020 -14.436 -2.124 1.00 33.94 133 CYS A CA 1
ATOM 1089 C C . CYS A 1 133 ? 20.953 -15.593 -1.837 1.00 33.94 133 CYS A C 1
ATOM 1091 O O . CYS A 1 133 ? 20.542 -16.720 -1.558 1.00 33.94 133 CYS A O 1
ATOM 1093 N N . LYS A 1 134 ? 22.250 -15.307 -1.830 1.00 26.97 134 LYS A N 1
ATOM 1094 C CA . LYS A 1 134 ? 23.183 -16.089 -1.019 1.00 26.97 134 LYS A CA 1
ATOM 1095 C C . LYS A 1 134 ? 22.941 -15.827 0.479 1.00 26.97 134 LYS A C 1
ATOM 1097 O O . LYS A 1 134 ? 23.868 -15.454 1.180 1.00 26.97 134 LYS A O 1
ATOM 1102 N N . LEU A 1 135 ? 21.726 -16.021 1.005 1.00 30.47 135 LEU A N 1
ATOM 1103 C CA . LEU A 1 135 ? 21.458 -16.058 2.453 1.00 30.47 135 LEU A CA 1
ATOM 1104 C C . LEU A 1 135 ? 20.348 -17.066 2.788 1.00 30.47 135 LEU A C 1
ATOM 1106 O O . LEU A 1 135 ? 19.274 -16.713 3.253 1.00 30.47 135 LEU A O 1
ATOM 1110 N N . ASN A 1 136 ? 20.643 -18.343 2.550 1.00 28.16 136 ASN A N 1
ATOM 1111 C CA . ASN A 1 136 ? 20.350 -19.519 3.386 1.00 28.16 136 ASN A CA 1
ATOM 1112 C C . ASN A 1 136 ? 19.309 -19.424 4.540 1.00 28.16 136 ASN A C 1
ATOM 1114 O O . ASN A 1 136 ? 19.560 -19.898 5.648 1.00 28.16 136 ASN A O 1
ATOM 1118 N N . SER A 1 137 ? 18.111 -18.877 4.332 1.00 34.78 137 SER A N 1
ATOM 1119 C CA . SER A 1 137 ? 17.007 -19.079 5.272 1.00 34.78 137 SER A CA 1
ATOM 1120 C C . SER A 1 137 ? 15.650 -18.916 4.597 1.00 34.78 137 SER A C 1
ATOM 1122 O O . SER A 1 137 ? 15.382 -17.906 3.961 1.00 34.78 137 SER A O 1
ATOM 1124 N N . ARG A 1 138 ? 14.764 -19.897 4.817 1.00 37.19 138 ARG A N 1
ATOM 1125 C CA . ARG A 1 138 ? 13.308 -19.870 4.560 1.00 37.19 138 ARG A CA 1
ATOM 1126 C C . ARG A 1 138 ? 12.565 -18.819 5.408 1.00 37.19 138 ARG A C 1
ATOM 1128 O O . ARG A 1 138 ? 11.461 -19.051 5.886 1.00 37.19 138 ARG A O 1
ATOM 1135 N N . LYS A 1 139 ? 13.208 -17.698 5.699 1.00 39.12 139 LYS A N 1
ATOM 1136 C CA . LYS A 1 139 ? 12.610 -16.555 6.379 1.00 39.12 139 LYS A CA 1
ATOM 1137 C C . LYS A 1 139 ? 12.336 -15.510 5.298 1.00 39.12 139 LYS A C 1
ATOM 1139 O O . LYS A 1 139 ? 12.973 -15.541 4.248 1.00 39.12 139 LYS A O 1
ATOM 1144 N N . TRP A 1 140 ? 11.436 -14.565 5.552 1.00 43.09 140 TRP A N 1
ATOM 1145 C CA . TRP A 1 140 ? 11.450 -13.248 4.906 1.00 43.09 140 TRP A CA 1
ATOM 1146 C C . TRP A 1 140 ? 12.798 -12.589 5.247 1.00 43.09 140 TRP A C 1
ATOM 1148 O O . TRP A 1 140 ? 12.936 -11.813 6.191 1.00 43.09 140 TRP A O 1
ATOM 1158 N N . ALA A 1 141 ? 13.868 -13.099 4.647 1.00 32.56 141 ALA A N 1
ATOM 1159 C CA . ALA A 1 141 ? 15.161 -13.170 5.297 1.00 32.56 141 ALA A CA 1
ATOM 1160 C C . ALA A 1 141 ? 15.917 -11.888 5.014 1.00 32.56 141 ALA A C 1
ATOM 1162 O O . ALA A 1 141 ? 16.586 -11.782 3.995 1.00 32.56 141 ALA A O 1
ATOM 1163 N N . LYS A 1 142 ? 15.805 -10.905 5.915 1.00 34.19 142 LYS A N 1
ATOM 1164 C CA . LYS A 1 142 ? 16.634 -9.691 5.877 1.00 34.19 142 LYS A CA 1
ATOM 1165 C C . LYS A 1 142 ? 16.648 -8.994 4.501 1.00 34.19 142 LYS A C 1
ATOM 1167 O O . LYS A 1 142 ? 17.638 -8.370 4.131 1.00 34.19 142 LYS A O 1
ATOM 1172 N N . GLY A 1 143 ? 15.511 -8.991 3.800 1.00 44.66 143 GLY A N 1
ATOM 1173 C CA . GLY A 1 143 ? 15.121 -7.852 2.964 1.00 44.66 143 GLY A CA 1
ATOM 1174 C C . GLY A 1 143 ? 14.809 -6.697 3.911 1.00 44.66 143 GLY A C 1
ATOM 1175 O O . GLY A 1 143 ? 13.664 -6.484 4.291 1.00 44.66 143 GLY A O 1
ATOM 1176 N N . SER A 1 144 ? 15.882 -6.119 4.452 1.00 51.00 144 SER A N 1
ATOM 1177 C CA . SER A 1 144 ? 15.970 -5.390 5.715 1.00 51.00 144 SER A CA 1
ATOM 1178 C C . SER A 1 144 ? 14.805 -4.425 5.927 1.00 51.00 144 SER A C 1
ATOM 1180 O O . SER A 1 144 ? 14.777 -3.360 5.324 1.00 51.00 144 SER A O 1
ATOM 1182 N N . LEU A 1 145 ? 13.854 -4.747 6.806 1.00 54.47 145 LEU A N 1
ATOM 1183 C CA . LEU A 1 145 ? 13.078 -3.682 7.428 1.00 54.47 145 LEU A CA 1
ATOM 1184 C C . LEU A 1 145 ? 14.047 -2.907 8.329 1.00 54.47 145 LEU A C 1
ATOM 1186 O O . LEU A 1 145 ? 14.798 -3.514 9.097 1.00 54.47 145 LEU A O 1
ATOM 1190 N N . ASN A 1 146 ? 14.078 -1.581 8.235 1.00 57.47 146 ASN A N 1
ATOM 1191 C CA . ASN A 1 146 ? 14.772 -0.787 9.243 1.00 57.47 146 ASN A CA 1
ATOM 1192 C C . ASN A 1 146 ? 14.025 -0.868 10.587 1.00 57.47 146 ASN A C 1
ATOM 1194 O O . ASN A 1 146 ? 12.959 -1.476 10.699 1.00 57.47 146 ASN A O 1
ATOM 1198 N N . SER A 1 147 ? 14.556 -0.214 11.621 1.00 51.19 147 SER A N 1
ATOM 1199 C CA . SER A 1 147 ? 13.929 -0.168 12.951 1.00 51.19 147 SER A CA 1
ATOM 1200 C C . SER A 1 147 ? 12.489 0.354 12.966 1.00 51.19 147 SER A C 1
ATOM 1202 O O . SER A 1 147 ? 11.797 0.160 13.959 1.00 51.19 147 SER A O 1
ATOM 1204 N N . ASN A 1 148 ? 12.049 0.999 11.885 1.00 54.66 148 ASN A N 1
ATOM 1205 C CA . ASN A 1 148 ? 10.737 1.619 11.750 1.00 54.66 148 ASN A CA 1
ATOM 1206 C C . ASN A 1 148 ? 9.797 0.764 10.880 1.00 54.66 148 ASN A C 1
ATOM 1208 O O . ASN A 1 148 ? 8.770 1.261 10.426 1.00 54.66 148 ASN A O 1
ATOM 1212 N N . GLY A 1 149 ? 10.164 -0.493 10.601 1.00 58.81 149 GLY A N 1
ATOM 1213 C CA . GLY A 1 149 ? 9.364 -1.420 9.800 1.00 58.81 149 GLY A CA 1
ATOM 1214 C C . GLY A 1 149 ? 9.405 -1.151 8.295 1.00 58.81 149 GLY A C 1
ATOM 1215 O O . GLY A 1 149 ? 8.655 -1.783 7.563 1.00 58.81 149 GLY A O 1
ATOM 1216 N N . ARG A 1 150 ? 10.270 -0.244 7.813 1.00 63.28 150 ARG A N 1
ATOM 1217 C CA . ARG A 1 150 ? 10.349 0.139 6.394 1.00 63.28 150 ARG A CA 1
ATOM 1218 C C . ARG A 1 150 ? 11.354 -0.722 5.637 1.00 63.28 150 ARG A C 1
ATOM 1220 O O . ARG A 1 150 ? 12.508 -0.783 6.043 1.00 63.28 150 ARG A O 1
ATOM 1227 N N . VAL A 1 151 ? 10.968 -1.281 4.490 1.00 64.31 151 VAL A N 1
ATOM 1228 C CA . VAL A 1 151 ? 11.885 -2.015 3.585 1.00 64.31 151 VAL A CA 1
ATOM 1229 C C . VAL A 1 151 ? 13.043 -1.121 3.125 1.00 64.31 151 VAL A C 1
ATOM 1231 O O . VAL A 1 151 ? 12.786 -0.070 2.549 1.00 64.31 151 VAL A O 1
ATOM 1234 N N . VAL A 1 152 ? 14.300 -1.497 3.355 1.00 59.00 152 VAL A N 1
ATOM 1235 C CA . VAL A 1 152 ? 15.476 -0.725 2.902 1.00 59.00 152 VAL A CA 1
ATOM 1236 C C . VAL A 1 152 ? 16.322 -1.430 1.846 1.00 59.00 152 VAL A C 1
ATOM 1238 O O . VAL A 1 152 ? 17.097 -0.764 1.169 1.00 59.00 152 VAL A O 1
ATOM 1241 N N . LEU A 1 153 ? 16.152 -2.739 1.659 1.00 60.56 153 LEU A N 1
ATOM 1242 C CA . LEU A 1 153 ? 16.859 -3.511 0.639 1.00 60.56 153 LEU A CA 1
ATOM 1243 C C . LEU A 1 153 ? 15.939 -4.596 0.087 1.00 60.56 153 LEU A C 1
ATOM 1245 O O . LEU A 1 153 ? 15.322 -5.327 0.865 1.00 60.56 153 LEU A O 1
ATOM 1249 N N . ILE A 1 154 ? 15.907 -4.729 -1.235 1.00 67.19 154 ILE A N 1
ATOM 1250 C CA . ILE A 1 154 ? 15.266 -5.842 -1.922 1.00 67.19 154 ILE A CA 1
ATOM 1251 C C . ILE A 1 154 ? 16.289 -6.501 -2.848 1.00 67.19 154 ILE A C 1
ATOM 1253 O O . ILE A 1 154 ? 16.753 -5.895 -3.803 1.00 67.19 154 ILE A O 1
ATOM 1257 N N . ASP A 1 155 ? 16.660 -7.752 -2.594 1.00 68.00 155 ASP A N 1
ATOM 1258 C CA . ASP A 1 155 ? 17.625 -8.466 -3.447 1.00 68.00 155 ASP A CA 1
ATOM 1259 C C . ASP A 1 155 ? 16.925 -9.156 -4.636 1.00 68.00 155 ASP A C 1
ATOM 1261 O O . ASP A 1 155 ? 16.978 -10.369 -4.835 1.00 68.00 155 ASP A O 1
ATOM 1265 N N . ALA A 1 156 ? 16.156 -8.363 -5.383 1.00 72.31 156 ALA A N 1
ATOM 1266 C CA . ALA A 1 156 ? 15.430 -8.780 -6.575 1.00 72.31 156 ALA A CA 1
ATOM 1267 C C . ALA A 1 156 ? 15.137 -7.570 -7.472 1.00 72.31 156 ALA A C 1
ATOM 1269 O O . ALA A 1 156 ? 15.155 -6.435 -6.994 1.00 72.31 156 ALA A O 1
ATOM 1270 N N . GLY A 1 157 ? 14.853 -7.808 -8.754 1.00 76.69 157 GLY A N 1
ATOM 1271 C CA . GLY A 1 157 ? 14.567 -6.759 -9.732 1.00 76.69 157 GLY A CA 1
ATOM 1272 C C . GLY A 1 157 ? 13.991 -7.290 -11.044 1.00 76.69 157 GLY A C 1
ATOM 1273 O O . GLY A 1 157 ? 13.975 -8.498 -11.289 1.00 76.69 157 GLY A O 1
ATOM 1274 N N . VAL A 1 158 ? 13.502 -6.376 -11.878 1.00 79.00 158 VAL A N 1
ATOM 1275 C CA . VAL A 1 158 ? 13.049 -6.663 -13.245 1.00 79.00 158 VAL A CA 1
ATOM 1276 C C . VAL A 1 158 ? 14.119 -6.163 -14.197 1.00 79.00 158 VAL A C 1
ATOM 1278 O O . VAL A 1 158 ? 14.497 -4.995 -14.112 1.00 79.00 158 VAL A O 1
ATOM 1281 N N . TYR A 1 159 ? 14.602 -7.029 -15.084 1.00 72.06 159 TYR A N 1
ATOM 1282 C CA . TYR A 1 159 ? 15.692 -6.700 -15.990 1.00 72.06 159 TYR A CA 1
ATOM 1283 C C . TYR A 1 159 ? 15.237 -6.761 -17.441 1.00 72.06 159 TYR A C 1
ATOM 1285 O O . TYR A 1 159 ? 14.602 -7.730 -17.846 1.00 72.06 159 TYR A O 1
ATOM 1293 N N . GLN A 1 160 ? 15.617 -5.759 -18.227 1.00 66.00 160 GLN A N 1
ATOM 1294 C CA . GLN A 1 160 ? 15.484 -5.766 -19.680 1.00 66.00 160 GLN A CA 1
ATOM 1295 C C . GLN A 1 160 ? 16.883 -5.835 -20.278 1.00 66.00 160 GLN A C 1
ATOM 1297 O O . GLN A 1 160 ? 17.735 -5.011 -19.948 1.00 66.00 160 GLN A O 1
ATOM 1302 N N . PHE A 1 161 ? 17.146 -6.854 -21.097 1.00 62.09 161 PHE A N 1
ATOM 1303 C CA . PHE A 1 161 ? 18.484 -7.122 -21.638 1.00 62.09 161 PHE A CA 1
ATOM 1304 C C . PHE A 1 161 ? 19.569 -7.226 -20.543 1.00 62.09 161 PHE A C 1
ATOM 1306 O O . PHE A 1 161 ? 20.692 -6.773 -20.702 1.00 62.09 161 PHE A O 1
ATOM 1313 N N . GLY A 1 162 ? 19.225 -7.777 -19.377 1.00 60.50 162 GLY A N 1
ATOM 1314 C CA . GLY A 1 162 ? 20.158 -7.881 -18.249 1.00 60.50 162 GLY A CA 1
ATOM 1315 C C . GLY A 1 162 ? 20.378 -6.580 -17.471 1.00 60.50 162 GLY A C 1
ATOM 1316 O O . GLY A 1 162 ? 21.226 -6.543 -16.585 1.00 60.50 162 GLY A O 1
ATOM 1317 N N . TYR A 1 163 ? 19.599 -5.527 -17.731 1.00 62.09 163 TYR A N 1
ATOM 1318 C CA . TYR A 1 163 ? 19.686 -4.245 -17.032 1.00 62.09 163 TYR A CA 1
ATOM 1319 C C . TYR A 1 163 ? 18.455 -3.934 -16.198 1.00 62.09 163 TYR A C 1
ATOM 1321 O O . TYR A 1 163 ? 17.328 -4.076 -16.667 1.00 62.09 163 TYR A O 1
ATOM 1329 N N . LEU A 1 164 ? 18.676 -3.472 -14.970 1.00 68.62 164 LEU A N 1
ATOM 1330 C CA . LEU A 1 164 ? 17.610 -3.197 -14.016 1.00 68.62 164 LEU A CA 1
ATOM 1331 C C . LEU A 1 164 ? 16.675 -2.079 -14.509 1.00 68.62 164 LEU A C 1
ATOM 1333 O O . LEU A 1 164 ? 17.098 -0.954 -14.785 1.00 68.62 164 LEU A O 1
ATOM 1337 N N . LEU A 1 165 ? 15.375 -2.371 -14.554 1.00 67.81 165 LEU A N 1
ATOM 1338 C CA . LEU A 1 165 ? 14.330 -1.417 -14.903 1.00 67.81 165 LEU A CA 1
ATOM 1339 C C . LEU A 1 165 ? 13.865 -0.629 -13.678 1.00 67.81 165 LEU A C 1
ATOM 1341 O O . LEU A 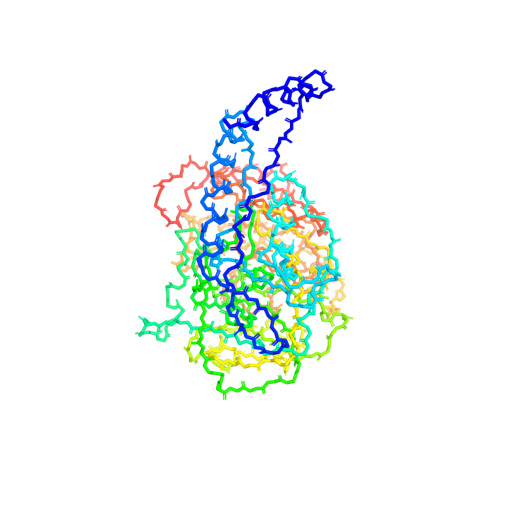1 165 ? 13.123 -1.128 -12.831 1.00 67.81 165 LEU A O 1
ATOM 1345 N N . ASN A 1 166 ? 14.190 0.664 -13.648 1.00 69.44 166 ASN A N 1
ATOM 1346 C CA . ASN A 1 166 ? 13.744 1.567 -12.581 1.00 69.44 166 ASN A CA 1
ATOM 1347 C C . ASN A 1 166 ? 12.213 1.667 -12.466 1.00 69.44 166 ASN A C 1
ATOM 1349 O O . ASN A 1 166 ? 11.690 1.850 -11.369 1.00 69.44 166 ASN A O 1
ATOM 1353 N N . ALA A 1 167 ? 11.482 1.515 -13.577 1.00 69.88 167 ALA A N 1
ATOM 1354 C CA . ALA A 1 167 ? 10.017 1.544 -13.587 1.00 69.88 167 ALA A CA 1
ATOM 1355 C C . ALA A 1 167 ? 9.389 0.446 -12.702 1.00 69.88 167 ALA A C 1
ATOM 1357 O O . ALA A 1 167 ? 8.301 0.634 -12.152 1.00 69.88 167 ALA A O 1
ATOM 1358 N N . ALA A 1 168 ? 10.088 -0.677 -12.516 1.00 77.81 168 ALA A N 1
ATOM 1359 C CA . ALA A 1 168 ? 9.658 -1.802 -11.687 1.00 77.81 168 ALA A CA 1
ATOM 1360 C C . ALA A 1 168 ? 10.149 -1.722 -10.229 1.00 77.81 168 ALA A C 1
ATOM 1362 O O . ALA A 1 168 ? 9.738 -2.521 -9.384 1.00 77.81 168 ALA A O 1
ATOM 1363 N N . MET A 1 169 ? 11.014 -0.763 -9.898 1.00 80.81 169 MET A N 1
ATOM 1364 C CA . MET A 1 169 ? 11.524 -0.624 -8.536 1.00 80.81 169 MET A CA 1
ATOM 1365 C C . MET A 1 169 ? 10.440 -0.116 -7.580 1.00 80.81 169 MET A C 1
ATOM 1367 O O . MET A 1 169 ? 9.487 0.566 -7.967 1.00 80.81 169 MET A O 1
ATOM 1371 N N . LEU A 1 170 ? 10.606 -0.430 -6.295 1.00 81.12 170 LEU A N 1
ATOM 1372 C CA . LEU A 1 170 ? 9.780 0.139 -5.237 1.00 81.12 170 LEU A CA 1
ATOM 1373 C C . LEU A 1 170 ? 10.186 1.603 -5.001 1.00 81.12 170 LEU A C 1
ATOM 1375 O O . LEU A 1 170 ? 11.331 1.880 -4.642 1.00 81.12 170 LEU A O 1
ATOM 1379 N N . SER A 1 171 ? 9.257 2.539 -5.203 1.00 73.12 171 SER A N 1
ATOM 1380 C CA . SER A 1 171 ? 9.489 3.982 -5.056 1.00 73.12 171 SER A CA 1
ATOM 1381 C C . SER A 1 171 ? 8.948 4.531 -3.737 1.00 73.12 171 SER A C 1
ATOM 1383 O O . SER A 1 171 ? 7.842 4.201 -3.316 1.00 73.12 171 SER A O 1
ATOM 1385 N N . ARG A 1 172 ? 9.692 5.458 -3.133 1.00 76.38 172 ARG A N 1
ATOM 1386 C CA . ARG A 1 172 ? 9.286 6.272 -1.979 1.00 76.38 172 ARG A CA 1
ATOM 1387 C C . ARG A 1 172 ? 9.633 7.738 -2.217 1.00 76.38 172 ARG A C 1
ATOM 1389 O O . ARG A 1 172 ? 10.347 8.061 -3.165 1.00 76.38 172 ARG A O 1
ATOM 1396 N N . ALA A 1 173 ? 9.159 8.631 -1.350 1.00 65.62 173 ALA A N 1
ATOM 1397 C CA . ALA A 1 173 ? 9.435 10.064 -1.470 1.00 65.62 173 ALA A CA 1
ATOM 1398 C C . ALA A 1 173 ? 10.937 10.388 -1.561 1.00 65.62 173 ALA A C 1
ATOM 1400 O O . ALA A 1 173 ? 11.313 11.278 -2.312 1.00 65.62 173 ALA A O 1
ATOM 1401 N N . ASN A 1 174 ? 11.790 9.616 -0.878 1.00 61.91 174 ASN A N 1
ATOM 1402 C CA . ASN A 1 174 ? 13.245 9.816 -0.841 1.00 61.91 174 ASN A CA 1
ATOM 1403 C C . ASN A 1 174 ? 14.011 9.046 -1.937 1.00 61.91 174 ASN A C 1
ATOM 1405 O O . ASN A 1 174 ? 15.226 8.894 -1.838 1.00 61.91 174 ASN A O 1
ATOM 1409 N N . GLY A 1 175 ? 13.316 8.525 -2.953 1.00 63.59 175 GLY A N 1
ATOM 1410 C CA . GLY A 1 175 ? 13.908 7.761 -4.052 1.00 63.59 175 GLY A CA 1
ATOM 1411 C C . GLY A 1 175 ? 13.469 6.297 -4.079 1.00 63.59 175 GLY A C 1
ATOM 1412 O O . GLY A 1 175 ? 12.456 5.915 -3.490 1.00 63.59 175 GLY A O 1
ATOM 1413 N N . TYR A 1 176 ? 14.215 5.468 -4.803 1.00 66.50 176 TYR A N 1
ATOM 1414 C CA . TYR A 1 176 ? 13.925 4.040 -4.926 1.00 66.50 176 TYR A CA 1
ATOM 1415 C C . TYR A 1 176 ? 14.554 3.247 -3.782 1.00 66.50 176 TYR A C 1
ATOM 1417 O O . TYR A 1 176 ? 15.651 3.560 -3.320 1.00 66.50 176 TYR A O 1
ATOM 1425 N N . VAL A 1 177 ? 13.870 2.193 -3.342 1.00 68.06 177 VAL A N 1
ATOM 1426 C CA . VAL A 1 177 ? 14.473 1.198 -2.453 1.00 68.06 177 VAL A CA 1
ATOM 1427 C C . VAL A 1 177 ? 15.554 0.457 -3.235 1.00 68.06 177 VAL A C 1
ATOM 1429 O O . VAL A 1 177 ? 15.327 0.065 -4.380 1.00 68.06 177 VAL A O 1
ATOM 1432 N N . GLN A 1 178 ? 16.729 0.285 -2.626 1.00 61.12 178 GLN A N 1
ATOM 1433 C CA . GLN A 1 178 ? 17.847 -0.414 -3.252 1.00 61.12 178 GLN A CA 1
ATOM 1434 C C . GLN A 1 178 ? 17.398 -1.814 -3.693 1.00 61.12 178 GLN A C 1
ATOM 1436 O O . GLN A 1 178 ? 16.881 -2.584 -2.880 1.00 61.12 178 GLN A O 1
ATOM 1441 N N . SER A 1 179 ? 17.576 -2.109 -4.982 1.00 66.50 179 SER A N 1
ATOM 1442 C CA . SER A 1 179 ? 17.045 -3.298 -5.647 1.00 66.50 179 SER A CA 1
ATOM 1443 C C . SER A 1 179 ? 18.113 -3.916 -6.538 1.00 66.50 179 SER A C 1
ATOM 1445 O O . SER A 1 179 ? 18.584 -3.226 -7.434 1.00 66.50 179 SER A O 1
ATOM 1447 N N . GLY A 1 180 ? 18.483 -5.174 -6.266 1.00 65.31 180 GLY A N 1
ATOM 1448 C CA . GLY A 1 180 ? 19.408 -5.997 -7.063 1.00 65.31 180 GLY A CA 1
ATOM 1449 C C . GLY A 1 180 ? 20.736 -5.334 -7.494 1.00 65.31 180 GLY A C 1
ATOM 1450 O O . GLY A 1 180 ? 21.045 -4.190 -7.154 1.00 65.31 180 GLY A O 1
ATOM 1451 N N . PRO A 1 181 ? 21.594 -6.044 -8.243 1.00 65.00 181 PRO A N 1
ATOM 1452 C CA . PRO A 1 181 ? 22.655 -5.401 -9.010 1.00 65.00 181 PRO A CA 1
ATOM 1453 C C . PRO A 1 181 ? 22.060 -4.654 -10.210 1.00 65.00 181 PRO A C 1
ATOM 1455 O O . PRO A 1 181 ? 21.026 -5.047 -10.746 1.00 65.00 181 PRO A O 1
ATOM 1458 N N . TYR A 1 182 ? 22.742 -3.608 -10.673 1.00 60.34 182 TYR A N 1
ATOM 1459 C CA . TYR A 1 182 ? 22.291 -2.831 -11.829 1.00 60.34 182 TYR A CA 1
ATOM 1460 C C . TYR A 1 182 ? 22.302 -3.641 -13.143 1.00 60.34 182 TYR A C 1
ATOM 1462 O O . TYR A 1 182 ? 21.451 -3.449 -14.009 1.00 60.34 182 TYR A O 1
ATOM 1470 N N . HIS A 1 183 ? 23.252 -4.570 -13.271 1.00 60.69 183 HIS A N 1
ATOM 1471 C CA . HIS A 1 183 ? 23.372 -5.480 -14.402 1.00 60.69 183 HIS A CA 1
ATOM 1472 C C . HIS A 1 183 ? 23.458 -6.923 -13.915 1.00 60.69 183 HIS A C 1
ATOM 1474 O O . HIS A 1 183 ? 24.143 -7.204 -12.926 1.00 60.69 183 HIS A O 1
ATOM 1480 N N . LEU A 1 184 ? 22.789 -7.826 -14.622 1.00 61.22 184 LEU A N 1
ATOM 1481 C CA . LEU A 1 184 ? 22.729 -9.237 -14.288 1.00 61.22 184 LEU A CA 1
ATOM 1482 C C . LEU A 1 184 ? 22.440 -10.075 -15.536 1.00 61.22 184 LEU A C 1
ATOM 1484 O O . LEU A 1 184 ? 21.414 -9.897 -16.187 1.00 61.22 184 LEU A O 1
ATOM 1488 N N . GLU A 1 185 ? 23.326 -11.021 -15.834 1.00 58.06 185 GLU A N 1
ATOM 1489 C CA . GLU A 1 185 ? 23.095 -12.056 -16.841 1.00 58.06 185 GLU A CA 1
ATOM 1490 C C . GLU A 1 185 ? 22.720 -13.349 -16.138 1.00 58.06 185 GLU A C 1
ATOM 1492 O O . GLU A 1 185 ? 23.463 -13.854 -15.296 1.00 58.06 185 GLU A O 1
ATOM 1497 N N . LEU A 1 186 ? 21.555 -13.884 -16.466 1.00 63.38 186 LEU A N 1
ATOM 1498 C CA . LEU A 1 186 ? 21.054 -15.103 -15.859 1.00 63.38 186 LEU A CA 1
ATOM 1499 C C . LEU A 1 186 ? 20.102 -15.787 -16.853 1.00 63.38 186 LEU A C 1
ATOM 1501 O O . LEU A 1 186 ? 19.582 -15.168 -17.784 1.00 63.38 186 LEU A O 1
ATOM 1505 N N . VAL A 1 187 ? 19.883 -17.082 -16.647 1.00 67.94 187 VAL A N 1
ATOM 1506 C CA . VAL A 1 187 ? 19.014 -17.912 -17.486 1.00 67.94 187 VAL A CA 1
ATOM 1507 C C . VAL A 1 187 ? 17.675 -18.075 -16.777 1.00 67.94 187 VAL A C 1
ATOM 1509 O O . VAL A 1 187 ? 17.633 -18.425 -15.598 1.00 67.94 187 VAL A O 1
ATOM 1512 N N . ALA A 1 188 ? 16.580 -17.789 -17.477 1.00 71.44 188 ALA A N 1
ATOM 1513 C CA . ALA A 1 188 ? 15.240 -17.977 -16.937 1.00 71.44 188 ALA A CA 1
ATOM 1514 C C . ALA A 1 188 ? 14.902 -19.469 -16.815 1.00 71.44 188 ALA A C 1
ATOM 1516 O O . ALA A 1 188 ? 15.174 -20.244 -17.729 1.00 71.44 188 ALA A O 1
ATOM 1517 N N . GLU A 1 189 ? 14.272 -19.862 -15.707 1.00 77.31 189 GLU A N 1
ATOM 1518 C CA . GLU A 1 189 ? 13.824 -21.246 -15.504 1.00 77.31 189 GLU A CA 1
ATOM 1519 C C . GLU A 1 189 ? 12.441 -21.501 -16.118 1.00 77.31 189 GLU A C 1
ATOM 1521 O O . GLU A 1 189 ? 12.113 -22.633 -16.456 1.00 77.31 189 GLU A O 1
ATOM 1526 N N . HIS A 1 190 ? 11.620 -20.454 -16.237 1.00 81.75 190 HIS A N 1
ATOM 1527 C CA . HIS A 1 190 ? 10.262 -20.519 -16.780 1.00 81.75 190 HIS A CA 1
ATOM 1528 C C . HIS A 1 190 ? 10.005 -19.346 -17.729 1.00 81.75 190 HIS A C 1
ATOM 1530 O O . HIS A 1 190 ? 10.661 -18.304 -17.635 1.00 81.75 190 HIS A O 1
ATOM 1536 N N . HIS A 1 191 ? 9.036 -19.514 -18.627 1.00 83.94 191 HIS A N 1
ATOM 1537 C CA . HIS A 1 191 ? 8.655 -18.511 -19.615 1.00 83.94 191 HIS A CA 1
ATOM 1538 C C . HIS A 1 191 ? 7.146 -18.247 -19.588 1.00 83.94 191 HIS A C 1
ATOM 1540 O O . HIS A 1 191 ? 6.359 -19.186 -19.478 1.00 83.94 191 HIS A O 1
ATOM 1546 N N . TYR A 1 192 ? 6.767 -16.976 -19.711 1.00 84.62 192 TYR A N 1
ATOM 1547 C CA . TYR A 1 192 ? 5.390 -16.506 -19.846 1.00 84.62 192 TYR A CA 1
ATOM 1548 C C . TYR A 1 192 ? 5.266 -15.594 -21.070 1.00 84.62 192 TYR A C 1
ATOM 1550 O O . TYR A 1 192 ? 6.151 -14.779 -21.322 1.00 84.62 192 TYR A O 1
ATOM 1558 N N . ASN A 1 193 ? 4.143 -15.670 -21.784 1.00 83.62 193 ASN A N 1
ATOM 1559 C CA . ASN A 1 193 ? 3.904 -14.806 -22.946 1.00 83.62 193 ASN A CA 1
ATOM 1560 C C . ASN A 1 193 ? 3.642 -13.358 -22.503 1.00 83.62 193 ASN A C 1
ATOM 1562 O O . ASN A 1 193 ? 4.320 -12.427 -22.924 1.00 83.62 193 ASN A O 1
ATOM 1566 N N . SER A 1 194 ? 2.683 -13.157 -21.599 1.00 85.06 194 SER A N 1
ATOM 1567 C CA . SER A 1 194 ? 2.368 -11.832 -21.071 1.00 85.06 194 SER A CA 1
ATOM 1568 C C . SER A 1 194 ? 1.998 -11.874 -19.596 1.00 85.06 194 SER A C 1
ATOM 1570 O O . SER A 1 194 ? 1.494 -12.883 -19.093 1.00 85.06 194 SER A O 1
ATOM 1572 N N . ALA A 1 195 ? 2.290 -10.781 -18.890 1.00 91.44 195 ALA A N 1
ATOM 1573 C CA . ALA A 1 195 ? 1.945 -10.626 -17.484 1.00 91.44 195 ALA A CA 1
ATOM 1574 C C . ALA A 1 195 ? 1.944 -9.154 -17.038 1.00 91.44 195 ALA A C 1
ATOM 1576 O O . ALA A 1 195 ? 2.528 -8.286 -17.687 1.00 91.44 195 ALA A O 1
ATOM 1577 N N . ILE A 1 196 ? 1.339 -8.887 -15.882 1.00 93.25 196 ILE A N 1
ATOM 1578 C CA . ILE A 1 196 ? 1.384 -7.606 -15.172 1.00 93.25 196 ILE A CA 1
ATOM 1579 C C . ILE A 1 196 ? 2.393 -7.718 -14.039 1.00 93.25 196 ILE A C 1
ATOM 1581 O O . ILE A 1 196 ? 2.336 -8.637 -13.222 1.00 93.25 196 ILE A O 1
ATOM 1585 N N . TYR A 1 197 ? 3.284 -6.746 -13.922 1.00 92.38 197 TYR A N 1
ATOM 1586 C CA . TYR A 1 197 ? 4.155 -6.636 -12.766 1.00 92.38 197 TYR A CA 1
ATOM 1587 C C . TYR A 1 197 ? 3.421 -6.004 -11.574 1.00 92.38 197 TYR A C 1
ATOM 1589 O O . TYR A 1 197 ? 3.159 -4.799 -11.547 1.00 92.38 197 TYR A O 1
ATOM 1597 N N . GLY A 1 198 ? 3.112 -6.823 -10.567 1.00 91.94 198 GLY A N 1
ATOM 1598 C CA . GLY A 1 198 ? 2.443 -6.403 -9.334 1.00 91.94 198 GLY A CA 1
ATOM 1599 C C . GLY A 1 198 ? 3.373 -5.714 -8.334 1.00 91.94 198 GLY A C 1
ATOM 1600 O O . GLY A 1 198 ? 2.930 -4.851 -7.581 1.00 91.94 198 GLY A O 1
ATOM 1601 N N . GLY A 1 199 ? 4.671 -6.030 -8.358 1.00 89.62 199 GLY A N 1
ATOM 1602 C CA . GLY A 1 199 ? 5.664 -5.499 -7.420 1.00 89.62 199 GLY A CA 1
ATOM 1603 C C . GLY A 1 199 ? 6.200 -6.550 -6.450 1.00 89.62 199 GLY A C 1
ATOM 1604 O O . GLY A 1 199 ? 6.112 -7.755 -6.686 1.00 89.62 199 GLY A O 1
ATOM 1605 N N . PHE A 1 200 ? 6.759 -6.084 -5.336 1.00 86.88 200 PHE A N 1
ATOM 1606 C CA . PHE A 1 200 ? 7.332 -6.932 -4.291 1.00 86.88 200 PHE A CA 1
ATOM 1607 C C . PHE A 1 200 ? 6.324 -7.176 -3.171 1.00 86.88 200 PHE A C 1
ATOM 1609 O O . PHE A 1 200 ? 5.733 -6.215 -2.670 1.00 86.88 200 PHE A O 1
ATOM 1616 N N . LEU A 1 201 ? 6.173 -8.424 -2.717 1.00 88.69 201 LEU A N 1
ATOM 1617 C CA . LEU A 1 201 ? 5.415 -8.698 -1.495 1.00 88.69 201 LEU A CA 1
ATOM 1618 C C . LEU A 1 201 ? 6.250 -8.375 -0.262 1.00 88.69 201 LEU A C 1
ATOM 1620 O O . LEU A 1 201 ? 7.381 -8.839 -0.118 1.00 88.69 201 LEU A O 1
ATOM 1624 N N . VAL A 1 202 ? 5.666 -7.596 0.643 1.00 84.75 202 VAL A N 1
ATOM 1625 C CA . VAL A 1 202 ? 6.273 -7.227 1.921 1.00 84.75 202 VAL A CA 1
ATOM 1626 C C . VAL A 1 202 ? 5.442 -7.832 3.041 1.00 84.75 202 VAL A C 1
ATOM 1628 O O . VAL A 1 202 ? 4.263 -7.508 3.162 1.00 84.75 202 VAL A O 1
ATOM 1631 N N . ASP A 1 203 ? 6.047 -8.664 3.893 1.00 85.94 203 ASP A N 1
ATOM 1632 C CA . ASP A 1 203 ? 5.379 -9.210 5.084 1.00 85.94 203 ASP A CA 1
ATOM 1633 C C . ASP A 1 203 ? 5.302 -8.194 6.222 1.00 85.94 203 ASP A C 1
ATOM 1635 O O . ASP A 1 203 ? 5.966 -8.281 7.254 1.00 85.94 203 ASP A O 1
ATOM 1639 N N . HIS A 1 204 ? 4.509 -7.163 5.977 1.00 86.94 204 HIS A N 1
ATOM 1640 C CA . HIS A 1 204 ? 4.078 -6.200 6.965 1.00 86.94 204 HIS A CA 1
ATOM 1641 C C . HIS A 1 204 ? 2.749 -5.625 6.489 1.00 86.94 204 HIS A C 1
ATOM 1643 O O . HIS A 1 204 ? 2.699 -4.987 5.440 1.00 86.94 204 HIS A O 1
ATOM 1649 N N . TYR A 1 205 ? 1.688 -5.798 7.279 1.00 91.06 205 TYR A N 1
ATOM 1650 C CA . TYR A 1 205 ? 0.301 -5.525 6.878 1.00 91.06 205 TYR A CA 1
ATOM 1651 C C . TYR A 1 205 ? 0.104 -4.191 6.134 1.00 91.06 205 TYR A C 1
ATOM 1653 O O . TYR A 1 205 ? -0.432 -4.153 5.030 1.00 91.06 205 TYR A O 1
ATOM 1661 N N . GLY A 1 206 ? 0.617 -3.089 6.691 1.00 90.88 206 GLY A N 1
ATOM 1662 C CA . GLY A 1 206 ? 0.498 -1.768 6.063 1.00 90.88 206 GLY A CA 1
ATOM 1663 C C . GLY A 1 206 ? 1.323 -1.602 4.780 1.00 90.88 206 GLY A C 1
ATOM 1664 O O . GLY A 1 206 ? 0.884 -0.926 3.856 1.00 90.88 206 GLY A O 1
ATOM 1665 N N . HIS A 1 207 ? 2.500 -2.232 4.704 1.00 90.12 207 HIS A N 1
ATOM 1666 C CA . HIS A 1 207 ? 3.371 -2.151 3.525 1.00 90.12 207 HIS A CA 1
ATOM 1667 C C . HIS A 1 207 ? 2.864 -3.062 2.409 1.00 90.12 207 HIS A C 1
ATOM 1669 O O . HIS A 1 207 ? 2.909 -2.679 1.247 1.00 90.12 207 HIS A O 1
ATOM 1675 N N . PHE A 1 208 ? 2.295 -4.214 2.755 1.00 93.69 208 PHE A N 1
ATOM 1676 C CA . PHE A 1 208 ? 1.566 -5.040 1.807 1.00 93.69 208 PHE A CA 1
ATOM 1677 C C . PHE A 1 208 ? 0.439 -4.234 1.152 1.00 93.69 208 PHE A C 1
ATOM 1679 O O . PHE A 1 208 ? 0.436 -4.063 -0.064 1.00 93.69 208 PHE A O 1
ATOM 1686 N N . LEU A 1 209 ? -0.451 -3.642 1.956 1.00 95.19 209 LEU A N 1
ATOM 1687 C CA . LEU A 1 209 ? -1.572 -2.859 1.436 1.00 95.19 209 LEU A CA 1
ATOM 1688 C C . LEU A 1 209 ? -1.126 -1.674 0.579 1.00 95.19 209 LEU A C 1
ATOM 1690 O O . LEU A 1 209 ? -1.653 -1.491 -0.510 1.00 95.19 209 LEU A O 1
ATOM 1694 N N . LEU A 1 210 ? -0.175 -0.868 1.058 1.00 92.25 210 LEU A N 1
ATOM 1695 C CA . LEU A 1 210 ? 0.151 0.412 0.427 1.00 92.25 210 LEU A CA 1
ATOM 1696 C C . LEU A 1 210 ? 1.279 0.339 -0.608 1.00 92.25 210 LEU A C 1
ATOM 1698 O O . LEU A 1 210 ? 1.317 1.168 -1.511 1.00 92.25 210 LEU A O 1
ATOM 1702 N N . GLU A 1 211 ? 2.219 -0.596 -0.495 1.00 90.56 211 GLU A N 1
ATOM 1703 C CA . GLU A 1 211 ? 3.348 -0.723 -1.427 1.00 90.56 211 GLU A CA 1
ATOM 1704 C C . GLU A 1 211 ? 3.169 -1.919 -2.359 1.00 90.56 211 GLU A C 1
ATOM 1706 O O . GLU A 1 211 ? 3.218 -1.740 -3.579 1.00 90.56 211 GLU A O 1
ATOM 1711 N N . SER A 1 212 ? 2.912 -3.115 -1.815 1.00 92.88 212 SER A N 1
ATOM 1712 C CA . SER A 1 212 ? 2.798 -4.330 -2.631 1.00 92.88 212 SER A CA 1
ATOM 1713 C C . SER A 1 212 ? 1.611 -4.273 -3.587 1.00 92.88 212 SER A C 1
ATOM 1715 O O . SER A 1 212 ? 1.753 -4.666 -4.733 1.00 92.88 212 SER A O 1
ATOM 1717 N N . LEU A 1 213 ? 0.465 -3.728 -3.175 1.00 95.62 213 LEU A N 1
ATOM 1718 C CA . LEU A 1 213 ? -0.723 -3.646 -4.039 1.00 95.62 213 LEU A CA 1
ATOM 1719 C C . LEU A 1 213 ? -0.771 -2.380 -4.913 1.00 95.62 213 LEU A C 1
ATOM 1721 O O . LEU A 1 213 ? -1.724 -2.187 -5.668 1.00 95.62 213 LEU A O 1
ATOM 1725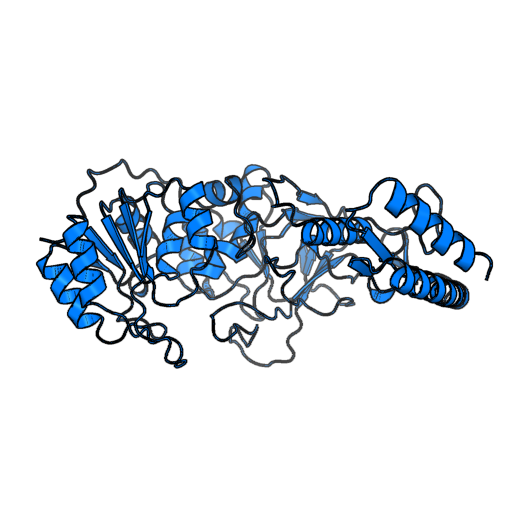 N N . SER A 1 214 ? 0.243 -1.510 -4.843 1.00 93.06 214 SER A N 1
ATOM 1726 C CA . SER A 1 214 ? 0.213 -0.156 -5.428 1.00 93.06 214 SER A CA 1
ATOM 1727 C C . SER A 1 214 ? -0.018 -0.105 -6.944 1.00 93.06 214 SER A C 1
ATOM 1729 O O . SER A 1 214 ? -0.411 0.938 -7.465 1.00 93.06 214 SER A O 1
ATOM 1731 N N . ARG A 1 215 ? 0.205 -1.210 -7.664 1.00 92.94 215 ARG A N 1
ATOM 1732 C CA . ARG A 1 215 ? 0.085 -1.308 -9.131 1.00 92.94 215 ARG A CA 1
ATOM 1733 C C . ARG A 1 215 ? -1.231 -1.942 -9.604 1.00 92.94 215 ARG A C 1
ATOM 1735 O O . ARG A 1 215 ? -1.485 -1.997 -10.808 1.00 92.94 215 ARG A O 1
ATOM 1742 N N . LEU A 1 216 ? -2.097 -2.371 -8.679 1.00 94.19 216 LEU A N 1
ATOM 1743 C CA . LEU A 1 216 ? -3.343 -3.084 -8.999 1.00 94.19 216 LEU A CA 1
ATOM 1744 C C . LEU A 1 216 ? -4.432 -2.216 -9.650 1.00 94.19 216 LEU A C 1
ATOM 1746 O O . LEU A 1 216 ? -5.426 -2.744 -10.142 1.00 94.19 216 LEU A O 1
ATOM 1750 N N . TRP A 1 217 ? -4.239 -0.900 -9.751 1.00 92.19 217 TRP A N 1
ATOM 1751 C CA . TRP A 1 217 ? -5.152 -0.034 -10.507 1.00 92.19 217 TRP A CA 1
ATOM 1752 C C . TRP A 1 217 ? -5.257 -0.414 -11.990 1.00 92.19 217 TRP A C 1
ATOM 1754 O O . TRP A 1 217 ? -6.296 -0.195 -12.620 1.00 92.19 217 TRP A O 1
ATOM 1764 N N . SER A 1 218 ? -4.203 -1.029 -12.527 1.00 90.69 218 SER A N 1
ATOM 1765 C CA . SER A 1 218 ? -4.131 -1.517 -13.905 1.00 90.69 218 SER A CA 1
ATOM 1766 C C . SER A 1 218 ? -5.102 -2.658 -14.212 1.00 90.69 218 SER A C 1
ATOM 1768 O O . SER A 1 218 ? -5.461 -2.842 -15.368 1.00 90.69 218 SER A O 1
ATOM 1770 N N . LEU A 1 219 ? -5.611 -3.369 -13.200 1.00 92.00 219 LEU A N 1
ATOM 1771 C CA . LEU A 1 219 ? -6.549 -4.481 -13.395 1.00 92.00 219 LEU A CA 1
ATOM 1772 C C . LEU A 1 219 ? -7.902 -4.051 -13.973 1.00 92.00 219 LEU A C 1
ATOM 1774 O O . LEU A 1 219 ? -8.683 -4.886 -14.407 1.00 92.00 219 LEU A O 1
ATOM 1778 N N . SER A 1 220 ? -8.193 -2.749 -13.974 1.00 86.38 220 SER A N 1
ATOM 1779 C CA . SER A 1 220 ? -9.372 -2.200 -14.651 1.00 86.38 220 SER A CA 1
ATOM 1780 C C . SER A 1 220 ? -9.263 -2.206 -16.181 1.00 86.38 220 SER A C 1
ATOM 1782 O O . SER A 1 220 ? -10.267 -1.978 -16.851 1.00 86.38 220 SER A O 1
ATOM 1784 N N . ILE A 1 221 ? -8.060 -2.428 -16.718 1.00 87.62 221 ILE A N 1
ATOM 1785 C CA . ILE A 1 221 ? -7.749 -2.350 -18.151 1.00 87.62 221 ILE A CA 1
ATOM 1786 C C . ILE A 1 221 ? -6.864 -3.501 -18.654 1.00 87.62 221 ILE A C 1
ATOM 1788 O O . ILE A 1 221 ? -6.602 -3.561 -19.850 1.00 87.62 221 ILE A O 1
ATOM 1792 N N . LEU A 1 222 ? -6.404 -4.390 -17.768 1.00 89.00 222 LEU A N 1
ATOM 1793 C CA . LEU A 1 222 ? -5.515 -5.513 -18.072 1.00 89.00 222 LEU A CA 1
ATOM 1794 C C . LEU A 1 222 ? -6.016 -6.805 -17.405 1.00 89.00 222 LEU A C 1
ATOM 1796 O O . LEU A 1 222 ? -6.349 -6.817 -16.212 1.00 89.00 222 LEU A O 1
ATOM 1800 N N . ASP A 1 223 ? -5.983 -7.913 -18.147 1.00 93.75 223 ASP A N 1
ATOM 1801 C CA . ASP A 1 223 ? -6.523 -9.225 -17.749 1.00 93.75 223 ASP A CA 1
ATOM 1802 C C . ASP A 1 223 ? -5.444 -10.307 -17.541 1.00 93.75 223 ASP A C 1
ATOM 1804 O O . ASP A 1 223 ? -5.734 -11.412 -17.081 1.00 93.75 223 ASP A O 1
ATOM 1808 N N . GLU A 1 224 ? -4.176 -9.979 -17.778 1.00 93.19 224 GLU A N 1
ATOM 1809 C CA . GLU A 1 224 ? -3.045 -10.901 -17.706 1.00 93.19 224 GLU A CA 1
ATOM 1810 C C . GLU A 1 224 ? -2.744 -11.369 -16.263 1.00 93.19 224 GLU A C 1
ATOM 1812 O O . GLU A 1 224 ? -3.159 -10.729 -15.283 1.00 93.19 224 GLU A O 1
ATOM 1817 N N . PRO A 1 225 ? -2.000 -12.479 -16.085 1.00 96.19 225 PRO A N 1
ATOM 1818 C CA . PRO A 1 225 ? -1.520 -12.900 -14.771 1.00 96.19 225 PRO A CA 1
ATOM 1819 C C . PRO A 1 225 ? -0.682 -11.818 -14.080 1.00 96.19 225 PRO A C 1
ATOM 1821 O O . PRO A 1 225 ? 0.045 -11.068 -14.725 1.00 96.19 225 PRO A O 1
ATOM 1824 N N . ILE A 1 226 ? -0.753 -11.758 -12.753 1.00 97.06 226 ILE A N 1
ATOM 1825 C CA . ILE A 1 226 ? -0.087 -10.754 -11.923 1.00 97.06 226 ILE A CA 1
ATOM 1826 C C . ILE A 1 226 ? 1.130 -11.394 -11.264 1.00 97.06 226 ILE A C 1
ATOM 1828 O O . ILE A 1 226 ? 0.999 -12.282 -10.420 1.00 97.06 226 ILE A O 1
ATOM 1832 N N . LEU A 1 227 ? 2.319 -10.919 -11.619 1.00 94.12 227 LEU A N 1
ATOM 1833 C CA . LEU A 1 227 ? 3.574 -11.384 -11.047 1.00 94.12 227 LEU A CA 1
ATOM 1834 C C . LEU A 1 227 ? 3.908 -10.590 -9.793 1.00 94.12 227 LEU A C 1
ATOM 1836 O O . LEU A 1 227 ? 4.094 -9.371 -9.843 1.00 94.12 227 LEU A O 1
ATOM 1840 N N . PHE A 1 228 ? 4.065 -11.300 -8.685 1.00 93.06 228 PHE A N 1
ATOM 1841 C CA . PHE A 1 228 ? 4.551 -10.739 -7.437 1.00 93.06 228 PHE A CA 1
ATOM 1842 C C . PHE A 1 228 ? 5.887 -11.359 -7.059 1.00 93.06 228 PHE A C 1
ATOM 1844 O O . PHE A 1 228 ? 6.009 -12.576 -6.956 1.00 93.06 228 PHE A O 1
ATOM 1851 N N . GLN A 1 229 ? 6.893 -10.523 -6.817 1.00 87.94 229 GLN A N 1
ATOM 1852 C CA . GLN A 1 229 ? 8.201 -10.991 -6.375 1.00 87.94 229 GLN A CA 1
ATOM 1853 C C . GLN A 1 229 ? 8.162 -11.375 -4.896 1.00 87.94 229 GLN A C 1
ATOM 1855 O O . GLN A 1 229 ? 7.682 -10.615 -4.048 1.00 87.94 229 GLN A O 1
ATOM 1860 N N . THR A 1 230 ? 8.700 -12.553 -4.596 1.00 84.56 230 THR A N 1
ATOM 1861 C CA . THR A 1 230 ? 8.688 -13.164 -3.265 1.00 84.56 230 THR A CA 1
ATOM 1862 C C . THR A 1 230 ? 10.054 -13.753 -2.908 1.00 84.56 230 THR A C 1
ATOM 1864 O O . THR A 1 230 ? 10.835 -14.086 -3.800 1.00 84.56 230 THR A O 1
ATOM 1867 N N . PRO A 1 231 ? 10.365 -13.934 -1.612 1.00 75.81 231 PRO A N 1
ATOM 1868 C CA . PRO A 1 231 ? 11.531 -14.711 -1.190 1.00 75.81 231 PRO A CA 1
ATOM 1869 C C . PRO A 1 231 ? 11.553 -16.129 -1.787 1.00 75.81 231 PRO A C 1
ATOM 1871 O O . PRO A 1 231 ? 10.498 -16.738 -1.979 1.00 75.81 231 PRO A O 1
ATOM 1874 N N . ALA A 1 232 ? 12.751 -16.680 -2.009 1.00 72.50 232 ALA A N 1
ATOM 1875 C CA . ALA A 1 232 ? 12.920 -18.045 -2.509 1.00 72.50 232 ALA A CA 1
ATOM 1876 C C . ALA A 1 232 ? 12.153 -19.076 -1.664 1.00 72.50 232 ALA A C 1
ATOM 1878 O O . ALA A 1 232 ? 12.226 -19.080 -0.431 1.00 72.50 232 ALA A O 1
ATOM 1879 N N . GLY A 1 233 ? 11.439 -19.980 -2.337 1.00 76.31 233 GLY A N 1
ATOM 1880 C CA . GLY A 1 233 ? 10.617 -21.008 -1.705 1.00 76.31 233 GLY A CA 1
ATOM 1881 C C . GLY A 1 233 ? 9.191 -20.569 -1.357 1.00 76.31 233 GLY A C 1
ATOM 1882 O O . GLY A 1 233 ? 8.400 -21.417 -0.944 1.00 76.31 233 GLY A O 1
ATOM 1883 N N . LEU A 1 234 ? 8.829 -19.293 -1.542 1.00 83.56 234 LEU A N 1
ATOM 1884 C CA . LEU A 1 234 ? 7.452 -18.800 -1.412 1.00 83.56 234 LEU A CA 1
ATOM 1885 C C . LEU A 1 234 ? 6.762 -18.718 -2.780 1.00 83.56 234 LEU A C 1
ATOM 1887 O O . LEU A 1 234 ? 6.382 -17.649 -3.234 1.00 83.56 234 LEU A O 1
ATOM 1891 N N . ASN A 1 235 ? 6.571 -19.866 -3.431 1.00 85.31 235 ASN A N 1
ATOM 1892 C CA . ASN A 1 235 ? 5.989 -19.965 -4.778 1.00 85.31 235 ASN A CA 1
ATOM 1893 C C . ASN A 1 235 ? 4.496 -20.339 -4.818 1.00 85.31 235 ASN A C 1
ATOM 1895 O O . ASN A 1 235 ? 3.956 -20.622 -5.885 1.00 85.31 235 ASN A O 1
ATOM 1899 N N . LYS A 1 236 ? 3.822 -20.394 -3.665 1.00 90.62 236 LYS A N 1
ATOM 1900 C CA . LYS A 1 236 ? 2.390 -20.710 -3.566 1.00 90.62 236 LYS A CA 1
ATOM 1901 C C . LYS A 1 236 ? 1.682 -19.700 -2.680 1.00 90.62 236 LYS A C 1
ATOM 1903 O O . LYS A 1 236 ? 2.156 -19.418 -1.581 1.00 90.62 236 LYS A O 1
ATOM 1908 N N . VAL A 1 237 ? 0.512 -19.231 -3.115 1.00 92.75 237 VAL A N 1
ATOM 1909 C CA . VAL A 1 237 ? -0.337 -18.315 -2.332 1.00 92.75 237 VAL A CA 1
ATOM 1910 C C . VAL A 1 237 ? -0.674 -18.910 -0.964 1.00 92.75 237 VAL A C 1
ATOM 1912 O O . VAL A 1 237 ? -0.600 -18.208 0.037 1.00 92.75 237 VAL A O 1
ATOM 1915 N N . SER A 1 238 ? -0.916 -20.223 -0.889 1.00 92.50 238 SER A N 1
ATOM 1916 C CA . SER A 1 238 ? -1.177 -20.938 0.370 1.00 92.50 238 SER A CA 1
ATOM 1917 C C . SER A 1 238 ? -0.038 -20.852 1.396 1.00 92.50 238 SER A C 1
ATOM 1919 O O . SER A 1 238 ? -0.262 -21.120 2.573 1.00 92.50 238 SER A O 1
ATOM 1921 N N . SER A 1 239 ? 1.182 -20.518 0.961 1.00 90.12 239 SER A N 1
ATOM 1922 C CA . SER A 1 239 ? 2.360 -20.356 1.822 1.00 90.12 239 SER A CA 1
ATOM 1923 C C . SER A 1 239 ? 2.523 -18.929 2.361 1.00 90.12 239 SER A C 1
ATOM 1925 O O . SER A 1 239 ? 3.415 -18.690 3.173 1.00 90.12 239 SER A O 1
ATOM 1927 N N . LEU A 1 240 ? 1.707 -17.971 1.907 1.00 91.62 240 LEU A N 1
ATOM 1928 C CA . LEU A 1 240 ? 1.746 -16.585 2.374 1.00 91.62 240 LEU A CA 1
ATOM 1929 C C . LEU A 1 240 ? 1.060 -16.430 3.742 1.00 91.62 240 LEU A C 1
ATOM 1931 O O . LEU A 1 240 ? 0.230 -17.259 4.114 1.00 91.62 240 LEU A O 1
ATOM 1935 N N . PRO A 1 241 ? 1.334 -15.347 4.488 1.00 92.75 241 PRO A N 1
ATOM 1936 C CA . PRO A 1 241 ? 0.535 -14.968 5.644 1.00 92.75 241 PRO A CA 1
ATOM 1937 C C . PRO A 1 241 ? -0.961 -14.940 5.319 1.00 92.75 241 PRO A C 1
ATOM 1939 O O . PRO A 1 241 ? -1.369 -14.458 4.260 1.00 92.75 241 PRO A O 1
ATOM 1942 N N . LYS A 1 242 ? -1.788 -15.424 6.253 1.00 95.38 242 LYS A N 1
ATOM 1943 C CA . LYS A 1 242 ? -3.236 -15.593 6.049 1.00 95.38 242 LYS A CA 1
ATOM 1944 C C . LYS A 1 242 ? -3.924 -14.311 5.560 1.00 95.38 242 LYS A C 1
ATOM 1946 O O . LYS A 1 242 ? -4.733 -14.375 4.642 1.00 95.38 242 LYS A O 1
ATOM 1951 N N . TYR A 1 243 ? -3.543 -13.150 6.097 1.00 95.62 243 TYR A N 1
ATOM 1952 C CA . TYR A 1 243 ? -4.110 -11.862 5.688 1.00 95.62 243 TYR A CA 1
ATOM 1953 C C . TYR A 1 243 ? -3.863 -11.538 4.205 1.00 95.62 243 TYR A C 1
ATOM 1955 O O . TYR A 1 243 ? -4.740 -10.979 3.558 1.00 95.62 243 TYR A O 1
ATOM 1963 N N . MET A 1 244 ? -2.704 -11.904 3.637 1.00 96.81 244 MET A N 1
ATOM 1964 C CA . MET A 1 244 ? -2.421 -11.672 2.214 1.00 96.81 244 MET A CA 1
ATOM 1965 C C . MET A 1 244 ? -3.333 -12.527 1.336 1.00 96.81 244 MET A C 1
ATOM 1967 O O . MET A 1 244 ? -3.878 -12.035 0.351 1.00 96.81 244 MET A O 1
ATOM 1971 N N . GLN A 1 245 ? -3.525 -13.793 1.723 1.00 97.12 245 GLN A N 1
ATOM 1972 C CA . GLN A 1 245 ? -4.418 -14.721 1.025 1.00 97.12 245 GLN A CA 1
ATOM 1973 C C . GLN A 1 245 ? -5.864 -14.212 1.051 1.00 97.12 245 GLN A C 1
ATOM 1975 O O . GLN A 1 245 ? -6.526 -14.171 0.017 1.00 97.12 245 GLN A O 1
ATOM 1980 N N . GLU A 1 246 ? -6.334 -13.779 2.225 1.00 97.06 246 GLU A N 1
ATOM 1981 C CA . GLU A 1 246 ? -7.671 -13.207 2.400 1.00 97.06 246 GLU A CA 1
ATOM 1982 C C . GLU A 1 246 ? -7.854 -11.937 1.561 1.00 97.06 246 GLU A C 1
ATOM 1984 O O . GLU A 1 246 ? -8.877 -11.795 0.900 1.00 97.06 246 GLU A O 1
ATOM 1989 N N . ILE A 1 247 ? -6.859 -11.045 1.521 1.00 97.44 247 ILE A N 1
ATOM 1990 C CA . ILE A 1 247 ? -6.919 -9.827 0.700 1.00 97.44 247 ILE A CA 1
ATOM 1991 C C . ILE A 1 247 ? -6.968 -10.169 -0.791 1.00 97.44 247 ILE A C 1
ATOM 1993 O O . ILE A 1 247 ? -7.812 -9.627 -1.496 1.00 97.44 247 ILE A O 1
ATOM 1997 N N . PHE A 1 248 ? -6.134 -11.087 -1.287 1.00 96.94 248 PHE A N 1
ATOM 1998 C CA . PHE A 1 248 ? -6.209 -11.517 -2.690 1.00 96.94 248 PHE A CA 1
ATOM 1999 C C . PHE A 1 248 ? -7.576 -12.108 -3.050 1.00 96.94 248 PHE A C 1
ATOM 2001 O O . PHE A 1 248 ? -8.094 -11.823 -4.132 1.00 96.94 248 PHE A O 1
ATOM 2008 N N . ALA A 1 249 ? -8.189 -12.860 -2.131 1.00 96.00 249 ALA A N 1
ATOM 2009 C CA . ALA A 1 249 ? -9.532 -13.398 -2.313 1.00 96.00 249 ALA A CA 1
ATOM 2010 C C . ALA A 1 249 ? -10.606 -12.298 -2.310 1.00 96.00 249 ALA A C 1
ATOM 2012 O O . ALA A 1 249 ? -11.465 -12.293 -3.187 1.00 96.00 249 ALA A O 1
ATOM 2013 N N . ILE A 1 250 ? -10.533 -11.339 -1.380 1.00 94.94 250 ILE A N 1
ATOM 2014 C CA . ILE A 1 250 ? -11.442 -10.179 -1.309 1.00 94.94 250 ILE A CA 1
ATOM 2015 C C . ILE A 1 250 ? -11.366 -9.343 -2.591 1.00 94.94 250 ILE A C 1
ATOM 2017 O O . ILE A 1 250 ? -12.389 -8.880 -3.090 1.00 94.94 250 ILE A O 1
ATOM 2021 N N . LEU A 1 251 ? -10.164 -9.176 -3.143 1.00 94.44 251 LEU A N 1
ATOM 2022 C CA . LEU A 1 251 ? -9.941 -8.457 -4.397 1.00 94.44 251 LEU A CA 1
ATOM 2023 C C . LEU A 1 251 ? -10.304 -9.281 -5.643 1.00 94.44 251 LEU A C 1
ATOM 2025 O O . LEU A 1 251 ? -10.308 -8.736 -6.744 1.00 94.44 251 LEU A O 1
ATOM 2029 N N . GLY A 1 252 ? -10.601 -10.576 -5.496 1.00 94.25 252 GLY A N 1
ATOM 2030 C CA . GLY A 1 252 ? -10.943 -11.462 -6.609 1.00 94.25 252 GLY A CA 1
ATOM 2031 C C . GLY A 1 252 ? -9.771 -11.771 -7.544 1.00 94.25 252 GLY A C 1
ATOM 2032 O O . GLY A 1 252 ? -9.994 -12.081 -8.711 1.00 94.25 252 GLY A O 1
ATOM 2033 N N . ILE A 1 253 ? -8.527 -11.678 -7.060 1.00 95.44 253 ILE A N 1
ATOM 2034 C CA . ILE A 1 253 ? -7.320 -11.836 -7.892 1.00 95.44 253 ILE A CA 1
ATOM 2035 C C . ILE A 1 253 ? -6.534 -13.118 -7.619 1.00 95.44 253 ILE A C 1
ATOM 2037 O O . ILE A 1 253 ? -5.534 -13.348 -8.290 1.00 95.44 253 ILE A O 1
ATOM 2041 N N . SER A 1 254 ? -6.956 -13.952 -6.663 1.00 95.25 254 SER A N 1
ATOM 2042 C CA . SER A 1 254 ? -6.207 -15.144 -6.233 1.00 95.25 254 SER A CA 1
ATOM 2043 C C . SER A 1 254 ? -5.742 -16.030 -7.391 1.00 95.25 254 SER A C 1
ATOM 2045 O O . SER A 1 254 ? -4.574 -16.401 -7.433 1.00 95.25 254 SER A O 1
ATOM 2047 N N . GLU A 1 255 ? -6.619 -16.300 -8.360 1.00 94.88 255 GLU A N 1
ATOM 2048 C CA . GLU A 1 255 ? -6.318 -17.160 -9.517 1.00 94.88 255 GLU A CA 1
ATOM 2049 C C . GLU A 1 255 ? -5.396 -16.495 -10.552 1.00 94.88 255 GLU A C 1
ATOM 2051 O O . GLU A 1 255 ? -4.804 -17.171 -11.389 1.00 94.88 255 GLU A O 1
ATOM 2056 N N . ARG A 1 256 ? -5.254 -15.165 -10.504 1.00 96.12 256 ARG A N 1
ATOM 2057 C CA . ARG A 1 256 ? -4.343 -14.405 -11.371 1.00 96.12 256 ARG A CA 1
ATOM 2058 C C . ARG A 1 256 ? -2.959 -14.235 -10.748 1.00 96.12 256 ARG A C 1
ATOM 2060 O O . ARG A 1 256 ? -2.044 -13.826 -11.454 1.00 96.12 256 ARG A O 1
ATOM 2067 N N . VAL A 1 257 ? -2.787 -14.502 -9.452 1.00 97.38 257 VAL A N 1
ATOM 2068 C CA . VAL A 1 257 ? -1.523 -14.265 -8.742 1.00 97.38 257 VAL A CA 1
ATOM 2069 C C . VAL A 1 257 ? -0.511 -15.371 -9.030 1.00 97.38 257 VAL A C 1
ATOM 2071 O O . VAL A 1 257 ? -0.721 -16.537 -8.705 1.00 97.38 257 VAL A O 1
ATOM 2074 N N . ILE A 1 258 ? 0.648 -14.972 -9.548 1.00 95.38 258 ILE A N 1
ATOM 2075 C CA . ILE A 1 258 ? 1.826 -15.821 -9.710 1.00 95.38 258 ILE A CA 1
ATOM 2076 C C . ILE A 1 258 ? 2.928 -15.280 -8.805 1.00 95.38 258 ILE A C 1
ATOM 2078 O O . ILE A 1 258 ? 3.357 -14.130 -8.928 1.00 95.38 258 ILE A O 1
ATOM 2082 N N . LEU A 1 259 ? 3.401 -16.122 -7.888 1.00 92.94 259 LEU A N 1
ATOM 2083 C CA . LEU A 1 259 ? 4.512 -15.781 -7.007 1.00 92.94 259 LEU A CA 1
ATOM 2084 C C . LEU A 1 259 ? 5.836 -16.149 -7.672 1.00 92.94 259 LEU A C 1
ATOM 2086 O O . LEU A 1 259 ? 6.063 -17.299 -8.050 1.00 92.94 259 LEU A O 1
ATOM 2090 N N . VAL A 1 260 ? 6.704 -15.155 -7.811 1.00 88.00 260 VAL A N 1
ATOM 2091 C CA . VAL A 1 260 ? 7.993 -15.257 -8.488 1.00 88.00 260 VAL A CA 1
ATOM 2092 C C . VAL A 1 260 ? 9.085 -15.341 -7.431 1.00 88.00 260 VAL A C 1
ATOM 2094 O O . VAL A 1 260 ? 9.538 -14.329 -6.895 1.00 88.00 260 VAL A O 1
ATOM 2097 N N . ASP A 1 261 ? 9.495 -16.572 -7.132 1.00 83.25 261 ASP A N 1
ATOM 2098 C CA . ASP A 1 261 ? 10.535 -16.904 -6.152 1.00 83.25 261 ASP A CA 1
ATOM 2099 C C . ASP A 1 261 ? 11.879 -17.294 -6.797 1.00 83.25 261 ASP A C 1
ATOM 2101 O O . ASP A 1 261 ? 12.827 -17.655 -6.097 1.00 83.25 261 ASP A O 1
ATOM 2105 N N . ARG A 1 262 ? 11.943 -17.256 -8.133 1.00 76.44 262 ARG A N 1
ATOM 2106 C CA . ARG A 1 262 ? 13.060 -17.713 -8.967 1.00 76.44 262 ARG A CA 1
ATOM 2107 C C . ARG A 1 262 ? 13.106 -16.952 -10.300 1.00 76.44 262 ARG A C 1
ATOM 2109 O O . ARG A 1 262 ? 12.109 -16.326 -10.663 1.00 76.44 262 ARG A O 1
ATOM 2116 N N . PRO A 1 263 ? 14.219 -17.042 -11.047 1.00 80.12 263 PRO A N 1
ATOM 2117 C CA . PRO A 1 263 ? 14.330 -16.543 -12.413 1.00 80.12 263 PRO A CA 1
ATOM 2118 C C . PRO A 1 263 ? 13.190 -16.945 -13.356 1.00 80.12 263 PRO A C 1
ATOM 2120 O O . PRO A 1 263 ? 13.012 -18.128 -13.655 1.00 80.12 263 PRO A O 1
ATOM 2123 N N . ILE A 1 264 ? 12.479 -15.966 -13.910 1.00 84.06 264 ILE A N 1
ATOM 2124 C CA . ILE A 1 264 ? 11.508 -16.190 -14.991 1.00 84.06 264 ILE A CA 1
ATOM 2125 C C . ILE A 1 264 ? 11.753 -15.223 -16.140 1.00 84.06 264 ILE A C 1
ATOM 2127 O O . ILE A 1 264 ? 12.331 -14.155 -15.940 1.00 84.06 264 ILE A O 1
ATOM 2131 N N . SER A 1 265 ? 11.281 -15.598 -17.326 1.00 80.88 265 SER A N 1
ATOM 2132 C CA . SER A 1 265 ? 11.225 -14.729 -18.493 1.00 80.88 265 SER A CA 1
ATOM 2133 C C . SER A 1 265 ? 9.785 -14.418 -18.872 1.00 80.88 265 SER A C 1
ATOM 2135 O O . SER A 1 265 ? 8.919 -15.288 -18.770 1.00 80.88 265 SER A O 1
ATOM 2137 N N . VAL A 1 266 ? 9.536 -13.187 -19.307 1.00 79.31 266 VAL A N 1
ATOM 2138 C CA . VAL A 1 266 ? 8.243 -12.763 -19.852 1.00 79.31 266 VAL A CA 1
ATOM 2139 C C . VAL A 1 266 ? 8.487 -12.092 -21.198 1.00 79.31 266 VAL A C 1
ATOM 2141 O O . VAL A 1 266 ? 9.401 -11.273 -21.297 1.00 79.31 266 VAL A O 1
ATOM 2144 N N . GLU A 1 267 ? 7.723 -12.459 -22.228 1.00 74.38 267 GLU A N 1
ATOM 2145 C CA . GLU A 1 267 ? 7.830 -11.833 -23.553 1.00 74.38 267 GLU A CA 1
ATOM 2146 C C . GLU A 1 267 ? 7.279 -10.400 -23.540 1.00 74.38 267 GLU A C 1
ATOM 2148 O O . GLU A 1 267 ? 7.949 -9.498 -24.028 1.00 74.38 267 GLU A O 1
ATOM 2153 N N . THR A 1 268 ? 6.110 -10.167 -22.936 1.00 77.12 268 THR A N 1
ATOM 2154 C CA . THR A 1 268 ? 5.537 -8.824 -22.724 1.00 77.12 268 THR A CA 1
ATOM 2155 C C . THR A 1 268 ? 5.189 -8.614 -21.251 1.00 77.12 268 THR A C 1
ATOM 2157 O O . THR A 1 268 ? 4.261 -9.234 -20.729 1.00 77.12 268 THR A O 1
ATOM 2160 N N . LEU A 1 269 ? 5.916 -7.735 -20.555 1.00 83.25 269 LEU A N 1
ATOM 2161 C CA . LEU A 1 269 ? 5.589 -7.374 -19.173 1.00 83.25 269 LEU A CA 1
ATOM 2162 C C . LEU A 1 269 ? 5.011 -5.964 -19.122 1.00 83.25 269 LEU A C 1
ATOM 2164 O O . LEU A 1 269 ? 5.708 -4.980 -19.371 1.00 83.25 269 LEU A O 1
ATOM 2168 N N . TYR A 1 270 ? 3.761 -5.864 -18.689 1.00 81.31 270 TYR A N 1
ATOM 2169 C CA . TYR A 1 270 ? 3.155 -4.585 -18.355 1.00 81.31 270 TYR A CA 1
ATOM 2170 C C . TYR A 1 270 ? 3.654 -4.138 -16.986 1.00 81.31 270 TYR A C 1
ATOM 2172 O O . TYR A 1 270 ? 3.496 -4.850 -15.992 1.00 81.31 270 TYR A O 1
ATOM 2180 N N . ILE A 1 271 ? 4.241 -2.944 -16.913 1.00 82.88 271 ILE A N 1
ATOM 2181 C CA . ILE A 1 271 ? 4.730 -2.360 -15.660 1.00 82.88 271 ILE A CA 1
ATOM 2182 C C . ILE A 1 271 ? 3.923 -1.081 -15.385 1.00 82.88 271 ILE A C 1
ATOM 2184 O O . ILE A 1 271 ? 4.314 0.001 -15.832 1.00 82.88 271 ILE A O 1
ATOM 2188 N N . PRO A 1 272 ? 2.786 -1.171 -14.667 1.00 82.81 272 PRO A N 1
ATOM 2189 C CA . PRO A 1 272 ? 1.992 -0.002 -14.295 1.00 82.81 272 PRO A CA 1
ATOM 2190 C C . PRO A 1 272 ? 2.745 0.852 -13.287 1.00 82.81 272 PRO A C 1
ATOM 2192 O O . PRO A 1 272 ? 3.321 0.300 -12.352 1.00 82.81 272 PRO A O 1
ATOM 2195 N N . ASP A 1 273 ? 2.710 2.176 -13.412 1.00 80.25 273 ASP A N 1
ATOM 2196 C CA . ASP A 1 273 ? 3.274 3.070 -12.396 1.00 80.25 273 ASP A CA 1
ATOM 2197 C C . ASP A 1 273 ? 2.701 2.781 -10.993 1.00 80.25 273 ASP A C 1
ATOM 2199 O O . ASP A 1 273 ? 1.538 2.409 -10.830 1.00 80.25 273 ASP A O 1
ATOM 2203 N N . ALA A 1 274 ? 3.508 2.971 -9.945 1.00 84.94 274 ALA A N 1
ATOM 2204 C CA . ALA A 1 274 ? 3.028 2.808 -8.574 1.00 84.94 274 ALA A CA 1
ATOM 2205 C C . ALA A 1 274 ? 1.964 3.872 -8.251 1.00 84.94 274 ALA A C 1
ATOM 2207 O O . ALA A 1 274 ? 2.243 5.074 -8.238 1.00 84.94 274 ALA A O 1
ATOM 2208 N N . GLY A 1 275 ? 0.743 3.426 -7.957 1.00 85.62 275 GLY A N 1
ATOM 2209 C CA . GLY A 1 275 ? -0.382 4.276 -7.576 1.00 85.62 275 GLY A CA 1
ATOM 2210 C C . GLY A 1 275 ? -0.315 4.786 -6.133 1.00 85.62 275 GLY A C 1
ATOM 2211 O O . GLY A 1 275 ? -1.171 5.577 -5.731 1.00 85.62 275 GLY A O 1
ATOM 2212 N N . ASN A 1 276 ? 0.709 4.371 -5.385 1.00 87.00 276 ASN A N 1
ATOM 2213 C CA . ASN A 1 276 ? 1.115 4.923 -4.101 1.00 87.00 276 ASN A CA 1
ATOM 2214 C C . ASN A 1 276 ? 2.649 5.007 -4.018 1.00 87.00 276 ASN A C 1
ATOM 2216 O O . ASN A 1 276 ? 3.357 4.084 -4.413 1.00 87.00 276 ASN A O 1
ATOM 2220 N N . ILE A 1 277 ? 3.148 6.114 -3.479 1.00 82.00 277 ILE A N 1
ATOM 2221 C CA . ILE A 1 277 ? 4.546 6.378 -3.144 1.00 82.00 277 ILE A CA 1
ATOM 2222 C C . ILE A 1 277 ? 4.550 6.831 -1.694 1.00 82.00 277 ILE A C 1
ATOM 2224 O O . ILE A 1 277 ? 4.075 7.931 -1.391 1.00 82.00 277 ILE A O 1
ATOM 2228 N N . LEU A 1 278 ? 5.104 6.002 -0.806 1.00 75.69 278 LEU A N 1
ATOM 2229 C CA . LEU A 1 278 ? 5.114 6.327 0.616 1.00 75.69 278 LEU A CA 1
ATOM 2230 C C . LEU A 1 278 ? 5.782 7.677 0.883 1.00 75.69 278 LEU A C 1
ATOM 2232 O O . LEU A 1 278 ? 6.849 7.976 0.341 1.00 75.69 278 LEU A O 1
ATOM 2236 N N . ASP A 1 279 ? 5.137 8.445 1.757 1.00 69.44 279 ASP A N 1
ATOM 2237 C CA . ASP A 1 279 ? 5.492 9.800 2.188 1.00 69.44 279 ASP A CA 1
ATOM 2238 C C . ASP A 1 279 ? 5.418 10.848 1.059 1.00 69.44 279 ASP A C 1
ATOM 2240 O O . ASP A 1 279 ? 5.916 11.960 1.218 1.00 69.44 279 ASP A O 1
ATOM 2244 N N . GLY A 1 280 ? 4.824 10.508 -0.093 1.00 70.12 280 GLY A N 1
ATOM 2245 C CA . GLY A 1 280 ? 4.830 11.373 -1.274 1.00 70.12 280 GLY A CA 1
ATOM 2246 C C . GLY A 1 280 ? 3.478 11.533 -1.960 1.00 70.12 280 GLY A C 1
ATOM 2247 O O . GLY A 1 280 ? 3.054 12.659 -2.220 1.00 70.12 280 GLY A O 1
ATOM 2248 N N . PHE A 1 281 ? 2.823 10.430 -2.325 1.00 76.62 281 PHE A N 1
ATOM 2249 C CA . PHE A 1 281 ? 1.657 10.475 -3.207 1.00 76.62 281 PHE A CA 1
ATOM 2250 C C . PHE A 1 281 ? 0.794 9.222 -3.092 1.00 76.62 281 PHE A C 1
ATOM 2252 O O . PHE A 1 281 ? 1.317 8.117 -3.083 1.00 76.62 281 PHE A O 1
ATOM 2259 N N . ILE A 1 282 ? -0.525 9.395 -3.146 1.00 85.12 282 ILE A N 1
ATOM 2260 C CA . ILE A 1 282 ? -1.479 8.306 -3.354 1.00 85.12 282 ILE A CA 1
ATOM 2261 C C . ILE A 1 282 ? -2.527 8.729 -4.388 1.00 85.12 282 ILE A C 1
ATOM 2263 O O . ILE A 1 282 ? -2.996 9.877 -4.381 1.00 85.12 282 ILE A O 1
ATOM 2267 N N . SER A 1 283 ? -2.860 7.815 -5.298 1.00 84.88 283 SER A N 1
ATOM 2268 C CA . SER A 1 283 ? -3.830 8.028 -6.376 1.00 84.88 283 SER A CA 1
ATOM 2269 C C . SER A 1 283 ? -5.225 7.524 -6.011 1.00 84.88 283 SER A C 1
ATOM 2271 O O . SER A 1 283 ? -5.380 6.526 -5.303 1.00 84.88 283 SER A O 1
ATOM 2273 N N . ASN A 1 284 ? -6.257 8.179 -6.554 1.00 86.25 284 ASN A N 1
ATOM 2274 C CA . ASN A 1 284 ? -7.643 7.719 -6.395 1.00 86.25 284 ASN A CA 1
ATOM 2275 C C . ASN A 1 284 ? -7.865 6.362 -7.073 1.00 86.25 284 ASN A C 1
ATOM 2277 O O . ASN A 1 284 ? -8.584 5.525 -6.539 1.00 86.25 284 ASN A O 1
ATOM 2281 N N . LYS A 1 285 ? -7.231 6.136 -8.231 1.00 86.69 285 LYS A N 1
ATOM 2282 C CA . LYS A 1 285 ? -7.356 4.881 -8.982 1.00 86.69 285 LYS A CA 1
ATOM 2283 C C . LYS A 1 285 ? -6.839 3.690 -8.194 1.00 86.69 285 LYS A C 1
ATOM 2285 O O . LYS A 1 285 ? -7.497 2.657 -8.159 1.00 86.69 285 LYS A O 1
ATOM 2290 N N . PHE A 1 286 ? -5.699 3.849 -7.523 1.00 90.94 286 PHE A N 1
ATOM 2291 C CA . PHE A 1 286 ? -5.185 2.822 -6.629 1.00 90.94 286 PHE A CA 1
ATOM 2292 C C . PHE A 1 286 ? -6.166 2.520 -5.498 1.00 90.94 286 PHE A C 1
ATOM 2294 O O . PHE A 1 286 ? -6.558 1.366 -5.353 1.00 90.94 286 PHE A O 1
ATOM 2301 N N . LEU A 1 287 ? -6.628 3.539 -4.767 1.00 91.56 287 LEU A N 1
ATOM 2302 C CA . LEU A 1 287 ? -7.599 3.341 -3.687 1.00 91.56 287 LEU A CA 1
ATOM 2303 C C . LEU A 1 287 ? -8.854 2.611 -4.186 1.00 91.56 287 LEU A C 1
ATOM 2305 O O . LEU A 1 287 ? -9.199 1.564 -3.652 1.00 91.56 287 LEU A O 1
ATOM 2309 N N . GLN A 1 288 ? -9.456 3.078 -5.282 1.00 89.50 288 GLN A N 1
ATOM 2310 C CA . GLN A 1 288 ? -10.638 2.459 -5.897 1.00 89.50 288 GLN A CA 1
ATOM 2311 C C . GLN A 1 288 ? -10.405 1.019 -6.377 1.00 89.50 288 GLN A C 1
ATOM 2313 O O . GLN A 1 288 ? -11.351 0.232 -6.426 1.00 89.50 288 GLN A O 1
ATOM 2318 N N . SER A 1 289 ? -9.174 0.675 -6.763 1.00 89.88 289 SER A N 1
ATOM 2319 C CA . SER A 1 289 ? -8.831 -0.669 -7.239 1.00 89.88 289 SER A CA 1
ATOM 2320 C C . SER A 1 289 ? -8.726 -1.703 -6.127 1.00 89.88 289 SER A C 1
ATOM 2322 O O . SER A 1 289 ? -8.963 -2.879 -6.381 1.00 89.88 289 SER A O 1
ATOM 2324 N N . ILE A 1 290 ? -8.402 -1.265 -4.907 1.00 92.81 290 ILE A N 1
ATOM 2325 C CA . ILE A 1 290 ? -8.260 -2.152 -3.748 1.00 92.81 290 ILE A CA 1
ATOM 2326 C C . ILE A 1 290 ? -9.418 -2.038 -2.753 1.00 92.81 290 ILE A C 1
ATOM 2328 O O . ILE A 1 290 ? -9.506 -2.834 -1.823 1.00 92.81 290 ILE A O 1
ATOM 2332 N N . THR A 1 291 ? -10.322 -1.073 -2.929 1.00 91.94 291 THR A N 1
ATOM 2333 C CA . THR A 1 291 ? -11.560 -1.018 -2.151 1.00 91.94 291 THR A CA 1
ATOM 2334 C C . THR A 1 291 ? -12.391 -2.267 -2.427 1.00 91.94 291 THR A C 1
ATOM 2336 O O . THR A 1 291 ? -12.718 -2.565 -3.578 1.00 91.94 291 THR A O 1
ATOM 2339 N N . ASN A 1 292 ? -12.770 -2.984 -1.368 1.00 82.44 292 ASN A N 1
ATOM 2340 C CA . ASN A 1 292 ? -13.707 -4.088 -1.475 1.00 82.44 292 ASN A CA 1
ATOM 2341 C C . ASN A 1 292 ? -15.054 -3.552 -1.974 1.00 82.44 292 ASN A C 1
ATOM 2343 O O . ASN A 1 292 ? -15.671 -2.702 -1.335 1.00 82.44 292 ASN A O 1
ATOM 2347 N N . LYS A 1 293 ? -15.510 -4.061 -3.120 1.00 76.56 293 LYS A N 1
ATOM 2348 C CA . LYS A 1 293 ? -16.763 -3.636 -3.757 1.00 76.56 293 LYS A CA 1
ATOM 2349 C C . LYS A 1 293 ? -17.972 -4.456 -3.316 1.00 76.56 293 LYS A C 1
ATOM 2351 O O . LYS A 1 293 ? -19.077 -4.175 -3.776 1.00 76.56 293 LYS A O 1
ATOM 2356 N N . SER A 1 294 ? -17.798 -5.468 -2.457 1.00 67.44 294 SER A N 1
ATOM 2357 C CA . SER A 1 294 ? -18.931 -6.220 -1.920 1.00 67.44 294 SER A CA 1
ATOM 2358 C C . SER A 1 294 ? -19.834 -5.262 -1.142 1.00 67.44 294 SER A C 1
ATOM 2360 O O . SER A 1 294 ? -19.400 -4.662 -0.157 1.00 67.44 294 SER A O 1
ATOM 2362 N N . SER A 1 295 ? -21.074 -5.086 -1.598 1.00 54.38 295 SER A N 1
ATOM 2363 C CA . SER A 1 295 ? -22.006 -4.158 -0.970 1.00 54.38 295 SER A CA 1
ATOM 2364 C C . SER A 1 295 ? -22.352 -4.638 0.438 1.00 54.38 295 SER A C 1
ATOM 2366 O O . SER A 1 295 ? -23.095 -5.606 0.597 1.00 54.38 295 SER A O 1
ATOM 2368 N N . ASN A 1 296 ? -21.879 -3.928 1.456 1.00 56.78 296 ASN A N 1
ATOM 2369 C CA . ASN A 1 296 ? -22.566 -3.911 2.737 1.00 56.78 296 ASN A CA 1
ATOM 2370 C C . ASN A 1 296 ? -23.544 -2.739 2.677 1.00 56.78 296 ASN A C 1
ATOM 2372 O O . ASN A 1 296 ? -23.124 -1.583 2.580 1.00 56.78 296 ASN A O 1
ATOM 2376 N N . SER A 1 297 ? -24.848 -3.035 2.673 1.00 54.41 297 SER A N 1
ATOM 2377 C CA . SER A 1 297 ? -25.866 -2.010 2.901 1.00 54.41 297 SER A CA 1
ATOM 2378 C C . SER A 1 297 ? -25.500 -1.255 4.181 1.00 54.41 297 SER A C 1
ATOM 2380 O O . SER A 1 297 ? -25.143 -1.911 5.162 1.00 54.41 297 SER A O 1
ATOM 2382 N N . PRO A 1 298 ? -25.543 0.087 4.193 1.00 54.50 298 PRO A N 1
ATOM 2383 C CA . PRO A 1 298 ? -25.178 0.846 5.377 1.00 54.50 298 PRO A CA 1
ATOM 2384 C C . PRO A 1 298 ? -26.157 0.503 6.501 1.00 54.50 298 PRO A C 1
ATOM 2386 O O . PRO A 1 298 ? -27.308 0.938 6.499 1.00 54.50 298 PRO A O 1
ATOM 2389 N N . LEU A 1 299 ? -25.703 -0.312 7.452 1.00 61.22 299 LEU A N 1
ATOM 2390 C CA . LEU A 1 299 ? -26.356 -0.423 8.746 1.00 61.22 299 LEU A CA 1
ATOM 2391 C C . LEU A 1 299 ? -26.191 0.925 9.457 1.00 61.22 299 LEU A C 1
ATOM 2393 O O . LEU A 1 299 ? -25.223 1.653 9.220 1.00 61.22 299 LEU A O 1
ATOM 2397 N N . ALA A 1 300 ? -27.145 1.280 10.319 1.00 68.62 300 ALA A N 1
ATOM 2398 C CA . ALA A 1 300 ? -26.997 2.460 11.159 1.00 68.62 300 ALA A CA 1
ATOM 2399 C C . ALA A 1 300 ? -25.704 2.327 11.982 1.00 68.62 300 ALA A C 1
ATOM 2401 O O . ALA A 1 300 ? -25.550 1.377 12.750 1.00 68.62 300 ALA A O 1
ATOM 2402 N N . LYS A 1 301 ? -24.765 3.261 11.799 1.00 79.69 301 LYS A N 1
ATOM 2403 C CA . LYS A 1 301 ? -23.471 3.240 12.483 1.00 79.69 301 LYS A CA 1
ATOM 2404 C C . LYS A 1 301 ? -23.668 3.634 13.940 1.00 79.69 301 LYS A C 1
ATOM 2406 O O . LYS A 1 301 ? -23.937 4.791 14.255 1.00 79.69 301 LYS A O 1
ATOM 2411 N N . SER A 1 302 ? -23.541 2.668 14.840 1.00 79.62 302 SER A N 1
ATOM 2412 C CA . SER A 1 302 ? -23.688 2.892 16.283 1.00 79.62 302 SER A CA 1
ATOM 2413 C C . SER A 1 302 ? -22.398 2.677 17.062 1.00 79.62 302 SER A C 1
ATOM 2415 O O . SER A 1 302 ? -22.260 3.193 18.167 1.00 79.62 302 SER A O 1
ATOM 2417 N N . ASP A 1 303 ? -21.460 1.912 16.509 1.00 88.00 303 ASP A N 1
ATOM 2418 C CA . ASP A 1 303 ? -20.368 1.356 17.297 1.00 88.00 303 ASP A CA 1
ATOM 2419 C C . ASP A 1 303 ? -19.231 2.357 17.527 1.00 88.00 303 ASP A C 1
ATOM 2421 O O . ASP A 1 303 ? -18.700 2.955 16.588 1.00 88.00 303 ASP A O 1
ATOM 2425 N N . LEU A 1 304 ? -18.827 2.492 18.792 1.00 95.94 304 LEU A N 1
ATOM 2426 C CA . LEU A 1 304 ? -17.590 3.148 19.204 1.00 95.94 304 LEU A CA 1
ATOM 2427 C C . LEU A 1 304 ? -16.497 2.079 19.269 1.00 95.94 304 LEU A C 1
ATOM 2429 O O . LEU A 1 304 ? -16.575 1.160 20.084 1.00 95.94 304 LEU A O 1
ATOM 2433 N N . ILE A 1 305 ? -15.506 2.153 18.385 1.00 97.94 305 ILE A N 1
ATOM 2434 C CA . ILE A 1 305 ? -14.460 1.134 18.255 1.00 97.94 305 ILE A CA 1
ATOM 2435 C C . ILE A 1 305 ? -13.123 1.702 18.707 1.00 97.94 305 ILE A C 1
ATOM 2437 O O . ILE A 1 305 ? -12.725 2.783 18.278 1.00 97.94 305 ILE A O 1
ATOM 2441 N N . TYR A 1 306 ? -12.408 0.940 19.532 1.00 98.00 306 TYR A N 1
ATOM 2442 C CA . TYR A 1 306 ? -11.004 1.186 19.835 1.00 98.00 306 TYR A CA 1
ATOM 2443 C C . TYR A 1 306 ? -10.135 0.065 19.258 1.00 98.00 306 TYR A C 1
ATOM 2445 O O . TYR A 1 306 ? -10.326 -1.105 19.593 1.00 98.00 306 TYR A O 1
ATOM 2453 N N . LEU A 1 307 ? -9.182 0.424 18.395 1.00 97.38 307 LEU A N 1
ATOM 2454 C CA . LEU A 1 307 ? -8.180 -0.482 17.835 1.00 97.38 307 LEU A CA 1
ATOM 2455 C C . LEU A 1 307 ? -7.010 -0.604 18.812 1.00 97.38 307 LEU A C 1
ATOM 2457 O O . LEU A 1 307 ? -6.077 0.205 18.794 1.00 97.38 307 LEU A O 1
ATOM 2461 N N . SER A 1 308 ? -7.081 -1.623 19.660 1.00 95.75 308 SER A N 1
ATOM 2462 C CA . SER A 1 308 ? -6.052 -1.926 20.643 1.00 95.75 308 SER A CA 1
ATOM 2463 C C . SER A 1 308 ? -4.827 -2.564 20.000 1.00 95.75 308 SER A C 1
ATOM 2465 O O . SER A 1 308 ? -4.920 -3.323 19.034 1.00 95.75 308 SER A O 1
ATOM 2467 N N . ARG A 1 309 ? -3.663 -2.256 20.572 1.00 92.31 309 ARG A N 1
ATOM 2468 C CA . ARG A 1 309 ? -2.365 -2.833 20.214 1.00 92.31 309 ARG A CA 1
ATOM 2469 C C . ARG A 1 309 ? -1.811 -3.741 21.314 1.00 92.31 309 ARG A C 1
ATOM 2471 O O . ARG A 1 309 ? -0.702 -4.248 21.160 1.00 92.31 309 ARG A O 1
ATOM 2478 N N . SER A 1 310 ? -2.552 -3.961 22.402 1.00 91.88 310 SER A N 1
ATOM 2479 C CA . SER A 1 310 ? -2.045 -4.587 23.632 1.00 91.88 310 SER A CA 1
ATOM 2480 C C . SER A 1 310 ? -1.711 -6.078 23.507 1.00 91.88 310 SER A C 1
ATOM 2482 O O . SER A 1 310 ? -1.012 -6.613 24.367 1.00 91.88 310 SER A O 1
ATOM 2484 N N . LYS A 1 311 ? -2.171 -6.747 22.440 1.00 91.44 311 LYS A N 1
ATOM 2485 C CA . LYS A 1 311 ? -1.873 -8.158 22.140 1.00 91.44 311 LYS A CA 1
ATOM 2486 C C . LYS A 1 311 ? -0.857 -8.346 21.005 1.00 91.44 311 LYS A C 1
ATOM 2488 O O . LYS A 1 311 ? -0.585 -9.484 20.629 1.00 91.44 311 LYS A O 1
ATOM 2493 N N . LEU A 1 312 ? -0.266 -7.268 20.483 1.00 87.38 312 LEU A N 1
ATOM 2494 C CA . LEU A 1 312 ? 0.795 -7.361 19.482 1.00 87.38 312 LEU A CA 1
ATOM 2495 C C . LEU A 1 312 ? 2.121 -7.796 20.113 1.00 87.38 312 LEU A C 1
ATOM 2497 O O . LEU A 1 312 ? 2.494 -7.334 21.187 1.00 87.38 312 LEU A O 1
ATOM 2501 N N . ASP A 1 313 ? 2.908 -8.572 19.369 1.00 80.88 313 ASP A N 1
ATOM 2502 C CA . ASP A 1 313 ? 4.271 -8.940 19.783 1.00 80.88 313 ASP A CA 1
ATOM 2503 C C . ASP A 1 313 ? 5.241 -7.743 19.779 1.00 80.88 313 ASP A C 1
ATOM 2505 O O . ASP A 1 313 ? 6.294 -7.768 20.415 1.00 80.88 313 ASP A O 1
ATOM 2509 N N . SER A 1 314 ? 4.925 -6.686 19.021 1.00 79.25 314 SER A N 1
ATOM 2510 C CA . SER A 1 314 ? 5.750 -5.480 18.922 1.00 79.25 314 SER A CA 1
ATOM 2511 C C . SER A 1 314 ? 4.922 -4.226 18.645 1.00 79.25 314 SER A C 1
ATOM 2513 O O . SER A 1 314 ? 3.877 -4.264 17.990 1.00 79.25 314 SER A O 1
ATOM 2515 N N . GLY A 1 315 ? 5.406 -3.073 19.115 1.00 77.06 315 GLY A N 1
ATOM 2516 C CA . GLY A 1 315 ? 4.690 -1.811 18.935 1.00 77.06 315 GLY A CA 1
ATOM 2517 C C . GLY A 1 315 ? 3.521 -1.618 19.906 1.00 77.06 315 GLY A C 1
ATOM 2518 O O . GLY A 1 315 ? 2.595 -0.892 19.539 1.00 77.06 315 GLY A O 1
ATOM 2519 N N . VAL A 1 316 ? 3.543 -2.283 21.064 1.00 83.81 316 VAL A N 1
ATOM 2520 C CA . VAL A 1 316 ? 2.577 -2.124 22.163 1.00 83.81 316 VAL A CA 1
ATOM 2521 C C . VAL A 1 316 ? 2.670 -0.729 22.791 1.00 83.81 316 VAL A C 1
ATOM 2523 O O . VAL A 1 316 ? 3.640 0.004 22.593 1.00 83.81 316 VAL A O 1
ATOM 2526 N N . ILE A 1 317 ? 1.656 -0.334 23.550 1.00 86.06 317 ILE A N 1
ATOM 2527 C CA . ILE A 1 317 ? 1.669 0.911 24.321 1.00 86.06 317 ILE A CA 1
ATOM 2528 C C . ILE A 1 317 ? 1.734 0.557 25.809 1.00 86.06 317 ILE A C 1
ATOM 2530 O O . ILE A 1 317 ? 0.999 -0.317 26.275 1.00 86.06 317 ILE A O 1
ATOM 2534 N N . THR A 1 318 ? 2.637 1.201 26.558 1.00 84.81 318 THR A N 1
ATOM 2535 C CA . THR A 1 318 ? 2.722 0.994 28.015 1.00 84.81 318 THR A CA 1
ATOM 2536 C C . THR A 1 318 ? 1.379 1.330 28.640 1.00 84.81 318 THR A C 1
ATOM 2538 O O . THR A 1 318 ? 0.795 2.342 28.283 1.00 84.81 318 THR A O 1
ATOM 2541 N N . ASP A 1 319 ? 0.897 0.506 29.573 1.00 85.81 319 ASP A N 1
ATOM 2542 C CA . ASP A 1 319 ? -0.351 0.743 30.313 1.00 85.81 319 ASP A CA 1
ATOM 2543 C C . ASP A 1 319 ? -1.637 0.843 29.458 1.00 85.81 319 ASP A C 1
ATOM 2545 O O . ASP A 1 319 ? -2.689 1.223 29.975 1.00 85.81 319 ASP A O 1
ATOM 2549 N N . GLU A 1 320 ? -1.613 0.427 28.184 1.00 91.50 320 GLU A N 1
ATOM 2550 C CA . GLU A 1 320 ? -2.791 0.465 27.297 1.00 91.50 320 GLU A CA 1
ATOM 2551 C C . GLU A 1 320 ? -4.001 -0.278 27.874 1.00 91.50 320 GLU A C 1
ATOM 2553 O O . GLU A 1 320 ? -5.132 0.171 27.726 1.00 91.50 320 GLU A O 1
ATOM 2558 N N . SER A 1 321 ? -3.776 -1.372 28.603 1.00 90.81 321 SER A N 1
ATOM 2559 C CA . SER A 1 321 ? -4.836 -2.158 29.246 1.00 90.81 321 SER A CA 1
ATOM 2560 C C . SER A 1 321 ? -5.655 -1.363 30.272 1.00 90.81 321 SER A C 1
ATOM 2562 O O . SER A 1 321 ? -6.848 -1.617 30.432 1.00 90.81 321 SER A O 1
ATOM 2564 N N . LYS A 1 322 ? -5.058 -0.371 30.949 1.00 89.25 322 LYS A N 1
ATOM 2565 C CA . LYS A 1 322 ? -5.799 0.541 31.838 1.00 89.25 322 LYS A CA 1
ATOM 2566 C C . LYS A 1 322 ? -6.697 1.469 31.024 1.00 89.25 322 LYS A C 1
ATOM 2568 O O . LYS A 1 322 ? -7.853 1.676 31.382 1.00 89.25 322 LYS A O 1
ATOM 2573 N N . PHE A 1 323 ? -6.180 1.979 29.909 1.00 92.12 323 PHE A N 1
ATOM 2574 C CA . PHE A 1 323 ? -6.929 2.835 28.996 1.00 92.12 323 PHE A CA 1
ATOM 2575 C C . PHE A 1 323 ? -8.077 2.089 28.301 1.00 92.12 323 PHE A C 1
ATOM 2577 O O . PHE A 1 323 ? -9.172 2.630 28.177 1.00 92.12 323 PHE A O 1
ATOM 2584 N N . GLU A 1 324 ? -7.881 0.817 27.942 1.00 95.19 324 GLU A N 1
ATOM 2585 C CA . GLU A 1 324 ? -8.952 -0.047 27.437 1.00 95.19 324 GLU A CA 1
ATOM 2586 C C . GLU A 1 324 ? -10.138 -0.123 28.404 1.00 95.19 324 GLU A C 1
ATOM 2588 O O . GLU A 1 324 ? -11.281 -0.105 27.958 1.00 95.19 324 GLU A O 1
ATOM 2593 N N . ASN A 1 325 ? -9.895 -0.201 29.717 1.00 94.00 325 ASN A N 1
ATOM 2594 C CA . ASN A 1 325 ? -10.974 -0.266 30.705 1.00 94.00 325 ASN A CA 1
ATOM 2595 C C . ASN A 1 325 ? -11.771 1.044 30.771 1.00 94.00 325 ASN A C 1
ATOM 2597 O O . ASN A 1 325 ? -12.997 0.995 30.738 1.00 94.00 325 ASN A O 1
ATOM 2601 N N . ILE A 1 326 ? -11.091 2.197 30.747 1.00 92.19 326 ILE A N 1
ATOM 2602 C CA . ILE A 1 326 ? -11.738 3.522 30.694 1.00 92.19 326 ILE A CA 1
ATOM 2603 C C . ILE A 1 326 ? -12.636 3.633 29.452 1.00 92.19 326 ILE A C 1
ATOM 2605 O O . ILE A 1 326 ? -13.785 4.075 29.522 1.00 92.19 326 ILE A O 1
ATOM 2609 N N . LEU A 1 327 ? -12.132 3.193 28.296 1.00 95.31 327 LEU A N 1
ATOM 2610 C CA . LEU A 1 327 ? -12.901 3.219 27.055 1.00 95.31 327 LEU A CA 1
ATOM 2611 C C . LEU A 1 327 ? -14.090 2.246 27.091 1.00 95.31 327 LEU A C 1
ATOM 2613 O O . LEU A 1 327 ? -15.176 2.616 26.643 1.00 95.31 327 LEU A O 1
ATOM 2617 N N . LYS A 1 328 ? -13.933 1.038 27.654 1.00 95.88 328 LYS A N 1
ATOM 2618 C CA . LYS A 1 328 ? -15.046 0.085 27.842 1.00 95.88 328 LYS A CA 1
ATOM 2619 C C . LYS A 1 328 ? -16.163 0.680 28.694 1.00 95.88 328 LYS A C 1
ATOM 2621 O O . LYS A 1 328 ? -17.327 0.562 28.321 1.00 95.88 328 LYS A O 1
ATOM 2626 N N . GLU A 1 329 ? -15.818 1.333 29.803 1.00 94.00 329 GLU A N 1
ATOM 2627 C CA . GLU A 1 329 ? -16.781 2.029 30.670 1.00 94.00 329 GLU A CA 1
ATOM 2628 C C . GLU A 1 329 ? -17.506 3.161 29.924 1.00 94.00 329 GLU A C 1
ATOM 2630 O O . GLU A 1 329 ? -18.679 3.422 30.180 1.00 94.00 329 GLU A O 1
ATOM 2635 N N . SER A 1 330 ? -16.848 3.751 28.923 1.00 93.38 330 SER A N 1
ATOM 2636 C CA . SER A 1 330 ? -17.412 4.763 28.020 1.00 93.38 330 SER A CA 1
ATOM 2637 C C . SER A 1 330 ? -18.180 4.176 26.819 1.00 93.38 330 SER A C 1
ATOM 2639 O O . SER A 1 330 ? -18.535 4.907 25.896 1.00 93.38 330 SER A O 1
ATOM 2641 N N . GLY A 1 331 ? -18.427 2.861 26.790 1.00 94.88 331 GLY A N 1
ATOM 2642 C CA . GLY A 1 331 ? -19.207 2.191 25.743 1.00 94.88 331 GLY A CA 1
ATOM 2643 C C . GLY A 1 331 ? -18.421 1.772 24.495 1.00 94.88 331 GLY A C 1
ATOM 2644 O O . GLY A 1 331 ? -19.032 1.370 23.502 1.00 94.88 331 GLY A O 1
ATOM 2645 N N . PHE A 1 332 ? -17.086 1.831 24.516 1.00 97.31 332 PHE A N 1
ATOM 2646 C CA . PHE A 1 332 ? -16.267 1.344 23.405 1.00 97.31 332 PHE A CA 1
ATOM 2647 C C . PHE A 1 332 ? -16.177 -0.181 23.364 1.00 97.31 332 PHE A C 1
ATOM 2649 O O . PHE A 1 332 ? -15.964 -0.853 24.376 1.00 97.31 332 PHE A O 1
ATOM 2656 N N . LYS A 1 333 ? -16.206 -0.730 22.147 1.00 97.12 333 LYS A N 1
ATOM 2657 C CA . LYS A 1 333 ? -15.762 -2.096 21.867 1.00 97.12 333 LYS A CA 1
ATOM 2658 C C . LYS A 1 333 ? -14.253 -2.082 21.628 1.00 97.12 333 LYS A C 1
ATOM 2660 O O . LYS A 1 333 ? -13.763 -1.387 20.735 1.00 97.12 333 LYS A O 1
ATOM 2665 N N . ILE A 1 334 ? -13.524 -2.866 22.417 1.00 97.75 334 ILE A N 1
ATOM 2666 C CA . ILE A 1 334 ? -12.075 -3.030 22.267 1.00 97.75 334 ILE A CA 1
ATOM 2667 C C . ILE A 1 334 ? -11.808 -4.143 21.264 1.00 97.75 334 ILE A C 1
ATOM 2669 O O . ILE A 1 334 ? -12.189 -5.293 21.484 1.00 97.75 334 ILE A O 1
ATOM 2673 N N . ILE A 1 335 ? -11.157 -3.789 20.164 1.00 97.62 335 ILE A N 1
ATOM 2674 C CA . ILE A 1 335 ? -10.855 -4.685 19.056 1.00 97.62 335 ILE A CA 1
ATOM 2675 C C . ILE A 1 335 ? -9.346 -4.875 18.976 1.00 97.62 335 ILE A C 1
ATOM 2677 O O . ILE A 1 335 ? -8.602 -3.900 19.003 1.00 97.62 335 ILE A O 1
ATOM 2681 N N . HIS A 1 336 ? -8.911 -6.127 18.841 1.00 96.94 336 HIS A N 1
ATOM 2682 C CA . HIS A 1 336 ? -7.521 -6.502 18.573 1.00 96.94 336 HIS A CA 1
ATOM 2683 C C . HIS A 1 336 ? -7.448 -7.016 17.127 1.00 96.94 336 HIS A C 1
ATOM 2685 O O . HIS A 1 336 ? -7.797 -8.173 16.878 1.00 96.94 336 HIS A O 1
ATOM 2691 N N . PRO A 1 337 ? -7.111 -6.167 16.141 1.00 95.38 337 PRO A N 1
ATOM 2692 C CA . PRO A 1 337 ? -7.237 -6.516 14.723 1.00 95.38 337 PRO A CA 1
ATOM 2693 C C . PRO A 1 337 ? -6.439 -7.759 14.317 1.00 95.38 337 PRO A C 1
ATOM 2695 O O . PRO A 1 337 ? -6.879 -8.522 13.465 1.00 95.38 337 PRO A O 1
ATOM 2698 N N . GLU A 1 338 ? -5.297 -7.998 14.957 1.00 93.38 338 GLU A N 1
ATOM 2699 C CA . GLU A 1 338 ? -4.421 -9.150 14.745 1.00 93.38 338 GLU A CA 1
ATOM 2700 C C . GLU A 1 338 ? -5.079 -10.501 15.059 1.00 93.38 338 GLU A C 1
ATOM 2702 O O . GLU A 1 338 ? -4.603 -11.531 14.584 1.00 93.38 338 GLU A O 1
ATOM 2707 N N . THR A 1 339 ? -6.173 -10.516 15.828 1.00 95.31 339 THR A N 1
ATOM 2708 C CA . THR A 1 339 ? -6.925 -11.741 16.137 1.00 95.31 339 THR A CA 1
ATOM 2709 C C . THR A 1 339 ? -8.097 -11.984 15.186 1.00 95.31 339 THR A C 1
ATOM 2711 O O . THR A 1 339 ? -8.813 -12.967 15.357 1.00 95.31 339 THR A O 1
ATOM 2714 N N . LEU A 1 340 ? -8.328 -11.087 14.223 1.00 96.00 340 LEU A N 1
ATOM 2715 C CA . LEU A 1 340 ? -9.480 -11.101 13.324 1.00 96.00 340 LEU A CA 1
ATOM 2716 C C . LEU A 1 340 ? -9.063 -11.382 11.879 1.00 96.00 340 LEU A C 1
ATOM 2718 O O . LEU A 1 340 ? -7.993 -10.964 11.430 1.00 96.00 340 LEU A O 1
ATOM 2722 N N . SER A 1 341 ? -9.950 -12.028 11.123 1.00 96.62 341 SER A N 1
ATOM 2723 C CA . SER A 1 341 ? -9.839 -12.077 9.663 1.00 96.62 341 SER A CA 1
ATOM 2724 C C . SER A 1 341 ? -9.950 -10.674 9.062 1.00 96.62 341 SER A C 1
ATOM 2726 O O . SER A 1 341 ? -10.577 -9.775 9.626 1.00 96.62 341 SER A O 1
ATOM 2728 N N . VAL A 1 342 ? -9.383 -10.478 7.874 1.00 96.56 342 VAL A N 1
ATOM 2729 C CA . VAL A 1 342 ? -9.450 -9.197 7.155 1.00 96.56 342 VAL A CA 1
ATOM 2730 C C . VAL A 1 342 ? -10.901 -8.806 6.878 1.00 96.56 342 VAL A C 1
ATOM 2732 O O . VAL A 1 342 ? -11.251 -7.631 6.975 1.00 96.56 342 VAL A O 1
ATOM 2735 N N . LYS A 1 343 ? -11.770 -9.785 6.601 1.00 94.38 343 LYS A N 1
ATOM 2736 C CA . LYS A 1 343 ? -13.202 -9.543 6.409 1.00 94.38 343 LYS A CA 1
ATOM 2737 C C . LYS A 1 343 ? -13.856 -8.973 7.672 1.00 94.38 343 LYS A C 1
ATOM 2739 O O . LYS A 1 343 ? -14.524 -7.950 7.584 1.00 94.38 343 LYS A O 1
ATOM 2744 N N . GLU A 1 344 ? -13.619 -9.577 8.837 1.00 95.00 344 GLU A N 1
ATOM 2745 C CA . GLU A 1 344 ? -14.138 -9.066 10.115 1.00 95.00 344 GLU A CA 1
ATOM 2746 C C . GLU A 1 344 ? -13.618 -7.654 10.410 1.00 95.00 344 GLU A C 1
ATOM 2748 O O . GLU A 1 344 ? -14.381 -6.800 10.858 1.00 95.00 344 GLU A O 1
ATOM 2753 N N . GLN A 1 345 ? -12.343 -7.375 10.112 1.00 95.88 345 GLN A N 1
ATOM 2754 C CA . GLN A 1 345 ? -11.790 -6.026 10.251 1.00 95.88 345 GLN A CA 1
ATOM 2755 C C . GLN A 1 345 ? -12.514 -5.017 9.345 1.00 95.88 345 GLN A C 1
ATOM 2757 O O . GLN A 1 345 ? -12.887 -3.943 9.819 1.00 95.88 345 GLN A O 1
ATOM 2762 N N . ILE A 1 346 ? -12.743 -5.356 8.068 1.00 94.88 346 ILE A N 1
ATOM 2763 C CA . ILE A 1 346 ? -13.493 -4.511 7.123 1.00 94.88 346 ILE A CA 1
ATOM 2764 C C . ILE A 1 346 ? -14.916 -4.279 7.630 1.00 94.88 346 ILE A C 1
ATOM 2766 O O . ILE A 1 346 ? -15.373 -3.137 7.629 1.00 94.88 346 ILE A O 1
ATOM 2770 N N . ASP A 1 347 ? -15.607 -5.324 8.082 1.00 92.06 347 ASP A N 1
ATOM 2771 C CA . ASP A 1 347 ? -16.990 -5.235 8.552 1.00 92.06 347 ASP A CA 1
ATOM 2772 C C . ASP A 1 347 ? -17.101 -4.342 9.799 1.00 92.06 347 ASP A C 1
ATOM 2774 O O . ASP A 1 347 ? -17.962 -3.461 9.851 1.00 92.06 347 ASP A O 1
ATOM 2778 N N . ILE A 1 348 ? -16.205 -4.501 10.776 1.00 93.62 348 ILE A N 1
ATOM 2779 C CA . ILE A 1 348 ? -16.180 -3.676 11.994 1.00 93.62 348 ILE A CA 1
ATOM 2780 C C . ILE A 1 348 ? -15.886 -2.212 11.657 1.00 93.62 348 ILE A C 1
ATOM 2782 O O . ILE A 1 348 ? -16.602 -1.317 12.106 1.00 93.62 348 ILE A O 1
ATOM 2786 N N . ILE A 1 349 ? -14.847 -1.953 10.858 1.00 94.69 349 ILE A N 1
ATOM 2787 C CA . ILE A 1 349 ? -14.437 -0.587 10.511 1.00 94.69 349 ILE A CA 1
ATOM 2788 C C . ILE A 1 349 ? -15.531 0.107 9.695 1.00 94.69 349 ILE A C 1
ATOM 2790 O O . ILE A 1 349 ? -15.926 1.224 10.035 1.00 94.69 349 ILE A O 1
ATOM 2794 N N . SER A 1 350 ? -16.077 -0.567 8.679 1.00 92.31 350 SER A N 1
ATOM 2795 C CA . SER A 1 350 ? -17.091 -0.006 7.773 1.00 92.31 350 SER A CA 1
ATOM 2796 C C . SER A 1 350 ? -18.388 0.398 8.483 1.00 92.31 350 SER A C 1
ATOM 2798 O O . SER A 1 350 ? -19.072 1.320 8.032 1.00 92.31 350 SER A O 1
ATOM 2800 N N . ASN A 1 351 ? -18.729 -0.283 9.583 1.00 90.38 351 ASN A N 1
ATOM 2801 C CA . ASN A 1 351 ? -19.947 -0.048 10.365 1.00 90.38 351 ASN A CA 1
ATOM 2802 C C . ASN A 1 351 ? -19.714 0.784 11.641 1.00 90.38 351 ASN A C 1
ATOM 2804 O O . ASN A 1 351 ? -20.660 1.066 12.379 1.00 90.38 351 ASN A O 1
ATOM 2808 N N . SER A 1 352 ? -18.473 1.193 11.916 1.00 93.25 352 SER A N 1
ATOM 2809 C CA . SER A 1 352 ? -18.162 1.993 13.100 1.00 93.25 352 SER A CA 1
ATOM 2810 C C . SER A 1 352 ? -18.632 3.441 12.949 1.00 93.25 352 SER A C 1
ATOM 2812 O O . SER A 1 352 ? -18.514 4.058 11.889 1.00 93.25 352 SER A O 1
ATOM 2814 N N . LYS A 1 353 ? -19.162 4.001 14.036 1.00 94.81 353 LYS A N 1
ATOM 2815 C CA . LYS A 1 353 ? -19.482 5.425 14.133 1.00 94.81 353 LYS A CA 1
ATOM 2816 C C . LYS A 1 353 ? -18.206 6.223 14.374 1.00 94.81 353 LYS A C 1
ATOM 2818 O O . LYS A 1 353 ? -17.862 7.112 13.600 1.00 94.81 353 LYS A O 1
ATOM 2823 N N . ILE A 1 354 ? -17.487 5.868 15.437 1.00 96.81 354 ILE A N 1
ATOM 2824 C CA . ILE A 1 354 ? -16.221 6.492 15.819 1.00 96.81 354 ILE A CA 1
ATOM 2825 C C . ILE A 1 354 ? -15.171 5.392 15.924 1.00 96.81 354 ILE A C 1
ATOM 2827 O O . ILE A 1 354 ? -15.349 4.433 16.674 1.00 96.81 354 ILE A O 1
ATOM 2831 N N . LEU A 1 355 ? -14.072 5.552 15.191 1.00 97.88 355 LEU A N 1
ATOM 2832 C CA . LEU A 1 355 ? -12.918 4.661 15.228 1.00 97.88 355 LEU A CA 1
ATOM 2833 C C . LEU A 1 355 ? -11.746 5.370 15.909 1.00 97.88 355 LEU A C 1
ATOM 2835 O O . LEU A 1 355 ? -11.268 6.382 15.406 1.00 97.88 355 LEU A O 1
ATOM 2839 N N . VAL A 1 356 ? -11.267 4.844 17.031 1.00 97.62 356 VAL A N 1
ATOM 2840 C CA . VAL A 1 356 ? -10.152 5.404 17.810 1.00 97.62 356 VAL A CA 1
ATOM 2841 C C . VAL A 1 356 ? -9.010 4.398 17.858 1.00 97.62 356 VAL A C 1
ATOM 2843 O O . VAL A 1 356 ? -9.239 3.196 17.934 1.00 97.62 356 VAL A O 1
ATOM 2846 N N . GLY A 1 357 ? -7.765 4.859 17.847 1.00 95.69 357 GLY A N 1
ATOM 2847 C CA . GLY A 1 357 ? -6.618 3.976 18.042 1.00 95.69 357 GLY A CA 1
ATOM 2848 C C . GLY A 1 357 ? -5.289 4.684 17.863 1.00 95.69 357 GLY A C 1
ATOM 2849 O O . GLY A 1 357 ? -5.218 5.799 17.340 1.00 95.69 357 GLY A O 1
ATOM 2850 N N . PHE A 1 358 ? -4.210 4.025 18.271 1.00 92.94 358 PHE A N 1
ATOM 2851 C CA . PHE A 1 358 ? -2.866 4.543 18.037 1.00 92.94 358 PHE A CA 1
ATOM 2852 C C . PHE A 1 358 ? -2.434 4.383 16.581 1.00 92.94 358 PHE A C 1
ATOM 2854 O O . PHE A 1 358 ? -2.628 3.325 15.978 1.00 92.94 358 PHE A O 1
ATOM 2861 N N . VAL A 1 359 ? -1.788 5.419 16.035 1.00 90.00 359 VAL A N 1
ATOM 2862 C CA . VAL A 1 359 ? -1.291 5.443 14.650 1.00 90.00 359 VAL A CA 1
ATOM 2863 C C . VAL A 1 359 ? -0.482 4.174 14.346 1.00 90.00 359 VAL A C 1
ATOM 2865 O O . VAL A 1 359 ? 0.521 3.857 15.004 1.00 90.00 359 VAL A O 1
ATOM 2868 N N . GLY A 1 360 ? -0.928 3.436 13.330 1.00 89.19 360 GLY A N 1
ATOM 2869 C CA . GLY A 1 360 ? -0.383 2.133 12.974 1.00 89.19 360 GLY A CA 1
ATOM 2870 C C . GLY A 1 360 ? -1.128 1.466 11.820 1.00 89.19 360 GLY A C 1
ATOM 2871 O O . GLY A 1 360 ? -2.136 1.970 11.330 1.00 89.19 360 GLY A O 1
ATOM 2872 N N . SER A 1 361 ? -0.613 0.310 11.398 1.00 90.44 361 SER A N 1
ATOM 2873 C CA . SER A 1 361 ? -1.050 -0.412 10.196 1.00 90.44 361 SER A CA 1
ATOM 2874 C C . SER A 1 361 ? -2.522 -0.828 10.193 1.00 90.44 361 SER A C 1
ATOM 2876 O O . SER A 1 361 ? -3.088 -0.955 9.113 1.00 90.44 361 SER A O 1
ATOM 2878 N N . ALA A 1 362 ? -3.152 -0.995 11.359 1.00 93.75 362 ALA A N 1
ATOM 2879 C CA . ALA A 1 362 ? -4.561 -1.377 11.462 1.00 93.75 362 ALA A CA 1
ATOM 2880 C C . ALA A 1 362 ? -5.508 -0.378 10.769 1.00 93.75 362 ALA A C 1
ATOM 2882 O O . ALA A 1 362 ? -6.485 -0.779 10.145 1.00 93.75 362 ALA A O 1
ATOM 2883 N N . PHE A 1 363 ? -5.188 0.919 10.800 1.00 95.75 363 PHE A N 1
ATOM 2884 C CA . PHE A 1 363 ? -5.978 1.941 10.107 1.00 95.75 363 PHE A CA 1
ATOM 2885 C C . PHE A 1 363 ? -5.902 1.832 8.584 1.00 95.75 363 PHE A C 1
ATOM 2887 O O . PHE A 1 363 ? -6.821 2.266 7.895 1.00 95.75 363 PHE A O 1
ATOM 2894 N N . HIS A 1 364 ? -4.842 1.233 8.031 1.00 95.38 364 HIS A N 1
ATOM 2895 C CA . HIS A 1 364 ? -4.747 1.059 6.584 1.00 95.38 364 HIS A CA 1
ATOM 2896 C C . HIS A 1 364 ? -5.792 0.079 6.048 1.00 95.38 364 HIS A C 1
ATOM 2898 O O . HIS A 1 364 ? -6.079 0.148 4.864 1.00 95.38 364 HIS A O 1
ATOM 2904 N N . THR A 1 365 ? -6.455 -0.733 6.883 1.00 96.12 365 THR A N 1
ATOM 2905 C CA . THR A 1 365 ? -7.628 -1.525 6.462 1.00 96.12 365 THR A CA 1
ATOM 2906 C C . THR A 1 365 ? -8.743 -0.652 5.869 1.00 96.12 365 THR A C 1
ATOM 2908 O O . THR A 1 365 ? -9.498 -1.127 5.024 1.00 96.12 365 THR A O 1
ATOM 2911 N N . MET A 1 366 ? -8.818 0.642 6.215 1.00 95.50 366 MET A N 1
ATOM 2912 C CA . MET A 1 366 ? -9.789 1.572 5.624 1.00 95.50 366 MET A CA 1
ATOM 2913 C C . MET A 1 366 ? -9.705 1.663 4.096 1.00 95.50 366 MET A C 1
ATOM 2915 O O . MET A 1 366 ? -10.728 1.886 3.461 1.00 95.50 366 MET A O 1
ATOM 2919 N N . VAL A 1 367 ? -8.534 1.438 3.481 1.00 95.56 367 VAL A N 1
ATOM 2920 C CA . VAL A 1 367 ? -8.409 1.462 2.008 1.00 95.56 367 VAL A CA 1
ATOM 2921 C C . VAL A 1 367 ? -9.171 0.316 1.332 1.00 95.56 367 VAL A C 1
ATOM 2923 O O . VAL A 1 367 ? -9.511 0.414 0.155 1.00 95.56 367 VAL A O 1
ATOM 2926 N N . LEU A 1 368 ? -9.443 -0.761 2.079 1.00 96.06 368 LEU A N 1
ATOM 2927 C CA . LEU A 1 368 ? -10.250 -1.896 1.642 1.00 96.06 368 LEU A CA 1
ATOM 2928 C C . LEU A 1 368 ? -11.742 -1.691 1.932 1.00 96.06 368 LEU A C 1
ATOM 2930 O O . LEU A 1 368 ? -12.555 -2.473 1.455 1.00 96.06 368 LEU A O 1
ATOM 2934 N N . CYS A 1 369 ? -12.122 -0.703 2.743 1.00 93.88 369 CYS A N 1
ATOM 2935 C CA . CYS A 1 369 ? -13.485 -0.597 3.252 1.00 93.88 369 CYS A CA 1
ATOM 2936 C C . CYS A 1 369 ? -14.417 0.081 2.229 1.00 93.88 369 CYS A C 1
ATOM 2938 O O . CYS A 1 369 ? -14.103 1.179 1.770 1.00 93.88 369 CYS A O 1
ATOM 2940 N N . PRO A 1 370 ? -15.586 -0.509 1.899 1.00 90.31 370 PRO A N 1
ATOM 2941 C CA . PRO A 1 370 ? -16.574 0.126 1.019 1.00 90.31 370 PRO A CA 1
ATOM 2942 C C . PRO A 1 370 ? -17.209 1.376 1.639 1.00 90.31 370 PRO A C 1
ATOM 2944 O O . PRO A 1 370 ? -17.683 2.253 0.924 1.00 90.31 370 PRO A O 1
ATOM 2947 N N . ASN A 1 371 ? -17.238 1.443 2.971 1.00 89.31 371 ASN A N 1
ATOM 2948 C CA . ASN A 1 371 ? -17.758 2.559 3.746 1.00 89.31 371 ASN A CA 1
ATOM 2949 C C . ASN A 1 371 ? -16.726 2.948 4.807 1.00 89.31 371 ASN A C 1
ATOM 2951 O O . ASN A 1 371 ? -16.022 2.090 5.331 1.00 89.31 371 ASN A O 1
ATOM 2955 N N . LEU A 1 372 ? -16.659 4.230 5.154 1.00 92.19 372 LEU A N 1
ATOM 2956 C CA . LEU A 1 372 ? -15.709 4.742 6.147 1.00 92.19 372 LEU A CA 1
ATOM 2957 C C . LEU A 1 372 ? -16.410 5.077 7.466 1.00 92.19 372 LEU A C 1
ATOM 2959 O O . LEU A 1 372 ? -17.597 5.408 7.431 1.00 92.19 372 LEU A O 1
ATOM 2963 N N . PRO A 1 373 ? -15.713 5.053 8.613 1.00 94.38 373 PRO A N 1
ATOM 2964 C CA . PRO A 1 373 ? -16.258 5.553 9.876 1.00 94.38 373 PRO A CA 1
ATOM 2965 C C . PRO A 1 373 ? -16.749 7.010 9.771 1.00 94.38 373 PRO A C 1
ATOM 2967 O O . PRO A 1 373 ? -16.238 7.775 8.954 1.00 94.38 373 PRO A O 1
ATOM 2970 N N . GLU A 1 374 ? -17.713 7.430 10.602 1.00 94.06 374 GLU A N 1
ATOM 2971 C CA . GLU A 1 374 ? -18.174 8.838 10.613 1.00 94.06 374 GLU A CA 1
ATOM 2972 C C . GLU A 1 374 ? -17.118 9.799 11.178 1.00 94.06 374 GLU A C 1
ATOM 2974 O O . GLU A 1 374 ? -17.058 10.968 10.785 1.00 94.06 374 GLU A O 1
ATOM 2979 N N . LYS A 1 375 ? -16.288 9.314 12.107 1.00 95.94 375 LYS A N 1
ATOM 2980 C CA . LYS A 1 375 ? -15.127 10.027 12.649 1.00 95.94 375 LYS A CA 1
ATOM 2981 C C . LYS A 1 375 ? -14.005 9.037 12.949 1.00 95.94 375 LYS A C 1
ATOM 2983 O O . LYS A 1 375 ? -14.242 7.974 13.523 1.00 95.94 375 LYS A O 1
ATOM 2988 N N . VAL A 1 376 ? -12.777 9.404 12.598 1.00 97.62 376 VAL A N 1
ATOM 2989 C CA . VAL A 1 376 ? -11.566 8.635 12.909 1.00 97.62 376 VAL A CA 1
ATOM 2990 C C . VAL A 1 376 ? -10.679 9.472 13.821 1.00 97.62 376 VAL A C 1
ATOM 2992 O O . VAL A 1 376 ? -10.434 10.643 13.548 1.00 97.62 376 VAL A O 1
ATOM 2995 N N . ILE A 1 377 ? -10.215 8.899 14.928 1.00 96.81 377 ILE A N 1
ATOM 2996 C CA . ILE A 1 377 ? -9.360 9.576 15.901 1.00 96.81 377 ILE A CA 1
ATOM 2997 C C . ILE A 1 377 ? -8.035 8.829 16.001 1.00 96.81 377 ILE A C 1
ATOM 2999 O O . ILE A 1 377 ? -7.958 7.705 16.502 1.00 96.81 377 ILE A O 1
ATOM 3003 N N . TYR A 1 378 ? -6.981 9.496 15.551 1.00 94.94 378 TYR A N 1
ATOM 3004 C CA . TYR A 1 378 ? -5.620 8.994 15.571 1.00 94.94 378 TYR A CA 1
ATOM 3005 C C . TYR A 1 378 ? -4.896 9.470 16.825 1.00 94.94 378 TYR A C 1
ATOM 3007 O O . TYR A 1 378 ? -4.688 10.670 17.020 1.00 94.94 378 TYR A O 1
ATOM 3015 N N . LEU A 1 379 ? -4.454 8.526 17.651 1.00 93.19 379 LEU A N 1
ATOM 3016 C CA . LEU A 1 379 ? -3.604 8.795 18.805 1.00 93.19 379 LEU A CA 1
ATOM 3017 C C . LEU A 1 379 ? -2.138 8.664 18.378 1.00 93.19 379 LEU A C 1
ATOM 3019 O O . LEU A 1 379 ? -1.683 7.591 17.963 1.00 93.19 379 LEU A O 1
ATOM 3023 N N . GLN A 1 380 ? -1.381 9.756 18.425 1.00 87.81 380 GLN A N 1
ATOM 3024 C CA . GLN A 1 380 ? 0.031 9.720 18.060 1.00 87.81 380 GLN A CA 1
ATOM 3025 C C . GLN A 1 380 ? 0.843 9.040 19.160 1.00 87.81 380 GLN A C 1
ATOM 3027 O O . GLN A 1 380 ? 0.661 9.293 20.347 1.00 87.81 380 GLN A O 1
ATOM 3032 N N . ARG A 1 381 ? 1.772 8.185 18.738 1.00 81.94 381 ARG A N 1
ATOM 3033 C CA . ARG A 1 381 ? 2.735 7.495 19.612 1.00 81.94 381 ARG A CA 1
ATOM 3034 C C . ARG A 1 381 ? 4.193 7.785 19.242 1.00 81.94 381 ARG A C 1
ATOM 3036 O O . ARG A 1 381 ? 5.098 7.192 19.812 1.00 81.94 381 ARG A O 1
ATOM 3043 N N . MET A 1 382 ? 4.401 8.643 18.244 1.00 76.50 382 MET A N 1
ATOM 3044 C CA . MET A 1 382 ? 5.690 9.133 17.749 1.00 76.50 382 MET A CA 1
ATOM 3045 C C . MET A 1 382 ? 5.502 10.607 17.380 1.00 76.50 382 MET A C 1
ATOM 3047 O O . MET A 1 382 ? 4.412 10.971 16.942 1.00 76.50 382 MET A O 1
ATOM 3051 N N . LYS A 1 383 ? 6.538 11.436 17.564 1.00 68.69 383 LYS A N 1
ATOM 3052 C CA . LYS A 1 383 ? 6.459 12.890 17.318 1.00 68.69 383 LYS A CA 1
ATOM 3053 C C . LYS A 1 383 ? 6.215 13.242 15.850 1.00 68.69 383 LYS A C 1
ATOM 3055 O O . LYS A 1 383 ? 5.549 14.231 15.562 1.00 68.69 383 LYS A O 1
ATOM 3060 N N . ASP A 1 384 ? 6.735 12.426 14.938 1.00 67.31 384 ASP A N 1
ATOM 3061 C CA . ASP A 1 384 ? 6.539 12.622 13.508 1.00 67.31 384 ASP A CA 1
ATOM 3062 C C . ASP A 1 384 ? 5.314 11.842 13.032 1.00 67.31 384 ASP A C 1
ATOM 3064 O O . ASP A 1 384 ? 5.281 10.605 13.045 1.00 67.31 384 ASP A O 1
ATOM 3068 N N . LEU A 1 385 ? 4.298 12.574 12.576 1.00 66.81 385 LEU A N 1
ATOM 3069 C CA . LEU A 1 385 ? 3.147 11.968 11.927 1.00 66.81 385 LEU A CA 1
ATOM 3070 C C . LEU A 1 385 ? 3.547 11.468 10.534 1.00 66.81 385 LEU A C 1
ATOM 3072 O O . LEU A 1 385 ? 4.079 12.209 9.707 1.00 66.81 385 LEU A O 1
ATOM 3076 N N . ASN A 1 386 ? 3.248 10.203 10.252 1.00 70.75 386 ASN A N 1
ATOM 3077 C CA . ASN A 1 386 ? 3.456 9.633 8.929 1.00 70.75 386 ASN A CA 1
ATOM 3078 C C . ASN A 1 386 ? 2.501 10.301 7.917 1.00 70.75 386 ASN A C 1
ATOM 3080 O O . ASN A 1 386 ? 1.282 10.147 8.010 1.00 70.75 386 ASN A O 1
ATOM 3084 N N . VAL A 1 387 ? 3.072 11.004 6.931 1.00 75.56 387 VAL A N 1
ATOM 3085 C CA . VAL A 1 387 ? 2.356 11.802 5.916 1.00 75.56 387 VAL A CA 1
ATOM 3086 C C . VAL A 1 387 ? 1.317 10.975 5.145 1.00 75.56 387 VAL A C 1
ATOM 3088 O O . VAL A 1 387 ? 0.306 11.518 4.702 1.00 75.56 387 VAL A O 1
ATOM 3091 N N . ASN A 1 388 ? 1.513 9.657 5.031 1.00 80.19 388 ASN A N 1
ATOM 3092 C CA . ASN A 1 388 ? 0.576 8.774 4.334 1.00 80.19 388 ASN A CA 1
ATOM 3093 C C . ASN A 1 388 ? -0.819 8.759 4.972 1.00 80.19 388 ASN A C 1
ATOM 3095 O O . ASN A 1 388 ? -1.794 8.643 4.240 1.00 80.19 388 ASN A O 1
ATOM 3099 N N . PHE A 1 389 ? -0.937 8.904 6.297 1.00 88.06 389 PHE A N 1
ATOM 3100 C CA . PHE A 1 389 ? -2.247 8.949 6.960 1.00 88.06 389 PHE A CA 1
ATOM 3101 C C . PHE A 1 389 ? -3.057 10.160 6.493 1.00 88.06 389 PHE A C 1
ATOM 3103 O O . PHE A 1 389 ? -4.179 10.001 6.025 1.00 88.06 389 PHE A O 1
ATOM 3110 N N . ASN A 1 390 ? -2.435 11.342 6.486 1.00 85.88 390 ASN A N 1
ATOM 3111 C CA . ASN A 1 390 ? -3.069 12.572 6.013 1.00 85.88 390 ASN A CA 1
ATOM 3112 C C . ASN A 1 390 ? -3.474 12.485 4.536 1.00 85.88 390 ASN A C 1
ATOM 3114 O O . ASN A 1 390 ? -4.549 12.945 4.156 1.00 85.88 390 ASN A O 1
ATOM 3118 N N . GLU A 1 391 ? -2.613 11.917 3.687 1.00 84.56 391 GLU A N 1
ATOM 3119 C CA . GLU A 1 391 ? -2.912 11.780 2.259 1.00 84.56 391 GLU A CA 1
ATOM 3120 C C . GLU A 1 391 ? -4.039 10.775 1.997 1.00 84.56 391 GLU A C 1
ATOM 3122 O O . GLU A 1 391 ? -4.904 11.047 1.163 1.00 84.56 391 GLU A O 1
ATOM 3127 N N . ILE A 1 392 ? -4.073 9.656 2.728 1.00 90.69 392 ILE A N 1
ATOM 3128 C CA . ILE A 1 392 ? -5.169 8.682 2.670 1.00 90.69 392 ILE A CA 1
ATOM 3129 C C . ILE A 1 392 ? -6.472 9.334 3.134 1.00 90.69 392 ILE A C 1
ATOM 3131 O O . ILE A 1 392 ? -7.455 9.289 2.397 1.00 90.69 392 ILE A O 1
ATOM 3135 N N . ASP A 1 393 ? -6.476 9.996 4.293 1.00 91.75 393 ASP A N 1
ATOM 3136 C CA . ASP A 1 393 ? -7.666 10.653 4.838 1.00 91.75 393 ASP A CA 1
ATOM 3137 C C . ASP A 1 393 ? -8.230 11.688 3.867 1.00 91.75 393 ASP A C 1
ATOM 3139 O O . ASP A 1 393 ? -9.420 11.679 3.556 1.00 91.75 393 ASP A O 1
ATOM 3143 N N . ARG A 1 394 ? -7.362 12.547 3.320 1.00 88.44 394 ARG A N 1
ATOM 3144 C CA . ARG A 1 394 ? -7.738 13.575 2.343 1.00 88.44 394 ARG A CA 1
ATOM 3145 C C . ARG A 1 394 ? -8.374 12.971 1.091 1.00 88.44 394 ARG A C 1
ATOM 3147 O O . ARG A 1 394 ? -9.273 13.572 0.510 1.00 88.44 394 ARG A O 1
ATOM 3154 N N . ARG A 1 395 ? -7.876 11.821 0.638 1.00 88.50 395 ARG A N 1
ATOM 3155 C CA . ARG A 1 395 ? -8.315 11.155 -0.598 1.00 88.50 395 ARG A CA 1
ATOM 3156 C C . ARG A 1 395 ? -9.589 10.345 -0.409 1.00 88.50 395 ARG A C 1
ATOM 3158 O O . ARG A 1 395 ? -10.415 10.309 -1.314 1.00 88.50 395 ARG A O 1
ATOM 3165 N N . LEU A 1 396 ? -9.743 9.733 0.759 1.00 90.50 396 LEU A N 1
ATOM 3166 C CA . LEU A 1 396 ? -10.930 8.985 1.154 1.00 90.50 396 LEU A CA 1
ATOM 3167 C C . LEU A 1 396 ? -12.048 9.890 1.708 1.00 90.50 396 LEU A C 1
ATOM 3169 O O . LEU A 1 396 ? -13.187 9.450 1.804 1.00 90.50 396 LEU A O 1
ATOM 3173 N N . GLY A 1 397 ? -11.751 11.149 2.046 1.00 91.12 397 GLY A N 1
ATOM 3174 C CA . GLY A 1 397 ? -12.713 12.062 2.671 1.00 91.12 397 GLY A CA 1
ATOM 3175 C C . GLY A 1 397 ? -12.982 11.726 4.140 1.00 91.12 397 GLY A C 1
ATOM 3176 O O . GLY A 1 397 ? -14.095 11.915 4.623 1.00 91.12 397 GLY A O 1
ATOM 3177 N N . VAL A 1 398 ? -11.980 11.197 4.848 1.00 94.06 398 VAL A N 1
ATOM 3178 C CA . VAL A 1 398 ? -12.099 10.810 6.258 1.00 94.06 398 VAL A CA 1
ATOM 3179 C C . VAL A 1 398 ? -12.209 12.057 7.136 1.00 94.06 398 VAL A C 1
ATOM 3181 O O . VAL A 1 398 ? -11.365 12.952 7.087 1.00 94.06 398 VAL A O 1
ATOM 3184 N N . ASN A 1 399 ? -13.224 12.087 7.998 1.00 95.38 399 ASN A N 1
ATOM 3185 C CA . ASN A 1 399 ? -13.332 13.057 9.084 1.00 95.38 399 ASN A CA 1
ATOM 3186 C C . ASN A 1 399 ? -12.377 12.664 10.224 1.00 95.38 399 ASN A C 1
ATOM 3188 O O . ASN A 1 399 ? -12.745 11.916 11.135 1.00 95.38 399 ASN A O 1
ATOM 3192 N N . ALA A 1 400 ? -11.127 13.114 10.124 1.00 95.31 400 ALA A N 1
ATOM 3193 C CA . ALA A 1 400 ? -10.047 12.722 11.020 1.00 95.31 400 ALA A CA 1
ATOM 3194 C C . ALA A 1 400 ? -9.751 13.768 12.108 1.00 95.31 400 ALA A C 1
ATOM 3196 O O . ALA A 1 400 ? -9.668 14.966 11.839 1.00 95.31 400 ALA A O 1
ATOM 3197 N N . LEU A 1 401 ? -9.498 13.299 13.332 1.00 94.12 401 LEU A N 1
ATOM 3198 C CA . LEU A 1 401 ? -8.916 14.070 14.431 1.00 94.12 401 LEU A CA 1
ATOM 3199 C C . LEU A 1 401 ? -7.584 13.438 14.845 1.00 94.12 401 LEU A C 1
ATOM 3201 O O . LEU A 1 401 ? -7.524 12.255 15.166 1.00 94.12 401 LEU A O 1
ATOM 3205 N N . TYR A 1 402 ? -6.528 14.243 14.905 1.00 92.56 402 TYR A N 1
ATOM 3206 C CA . TYR A 1 402 ? -5.207 13.811 15.356 1.00 92.56 402 TYR A CA 1
ATOM 3207 C C . TYR A 1 402 ? -4.933 14.341 16.763 1.00 92.56 402 TYR A C 1
ATOM 3209 O O . TYR A 1 402 ? -4.975 15.549 16.994 1.00 92.56 402 TYR A O 1
ATOM 3217 N N . ILE A 1 403 ? -4.633 13.442 17.699 1.00 91.44 403 ILE A N 1
ATOM 3218 C CA . ILE A 1 403 ? -4.303 13.774 19.087 1.00 91.44 403 ILE A CA 1
ATOM 3219 C C . ILE A 1 403 ? -2.838 13.423 19.326 1.00 91.44 403 ILE A C 1
ATOM 3221 O O . ILE A 1 403 ? -2.458 12.253 19.307 1.00 91.44 403 ILE A O 1
ATOM 3225 N N . ASP A 1 404 ? -2.014 14.441 19.567 1.00 87.88 404 ASP A N 1
ATOM 3226 C CA . ASP A 1 404 ? -0.644 14.237 20.030 1.00 87.88 404 ASP A CA 1
ATOM 3227 C C . ASP A 1 404 ? -0.652 13.809 21.500 1.00 87.88 404 ASP A C 1
ATOM 3229 O O . ASP A 1 404 ? -0.964 14.607 22.389 1.00 87.88 404 ASP A O 1
ATOM 3233 N N . ALA A 1 405 ? -0.315 12.547 21.745 1.00 77.00 405 ALA A N 1
ATOM 3234 C CA . ALA A 1 405 ? -0.279 11.954 23.071 1.00 77.00 405 ALA A CA 1
ATOM 3235 C C . ALA A 1 405 ? 1.142 11.653 23.564 1.00 77.00 405 ALA A C 1
ATOM 3237 O O . ALA A 1 405 ? 1.288 10.974 24.570 1.00 77.00 405 ALA A O 1
ATOM 3238 N N . VAL A 1 406 ? 2.197 12.100 22.881 1.00 80.88 406 VAL A N 1
ATOM 3239 C CA . VAL A 1 406 ? 3.566 11.656 23.187 1.00 80.88 406 VAL A CA 1
ATOM 3240 C C . VAL A 1 406 ? 4.131 12.403 24.405 1.00 80.88 406 VAL A C 1
ATOM 3242 O O . VAL A 1 406 ? 4.281 13.622 24.358 1.00 80.88 406 VAL A O 1
ATOM 3245 N N . ILE A 1 407 ? 4.491 11.686 25.483 1.00 74.62 407 ILE A N 1
ATOM 3246 C CA . ILE A 1 407 ? 5.177 12.270 26.661 1.00 74.62 407 ILE A CA 1
ATOM 3247 C C . ILE A 1 407 ? 6.678 12.393 26.386 1.00 74.62 407 ILE A C 1
ATOM 3249 O O . ILE A 1 407 ? 7.277 13.463 26.495 1.00 74.62 407 ILE A O 1
ATOM 3253 N N . SER A 1 408 ? 7.301 11.274 26.023 1.00 61.94 408 SER A N 1
ATOM 3254 C CA . SER A 1 408 ? 8.733 11.158 25.767 1.00 61.94 408 SER A CA 1
ATOM 3255 C C . SER A 1 408 ? 8.985 10.060 24.737 1.00 61.94 408 SER A C 1
ATOM 3257 O O . SER A 1 408 ? 8.415 8.972 24.801 1.00 61.94 408 SER A O 1
ATOM 3259 N N . ASP A 1 409 ? 9.865 10.340 23.778 1.00 53.28 409 ASP A N 1
ATOM 3260 C CA . ASP A 1 409 ? 10.361 9.335 22.841 1.00 53.28 409 ASP A CA 1
ATOM 3261 C C . ASP A 1 409 ? 11.574 8.664 23.495 1.00 53.28 409 ASP A C 1
ATOM 3263 O O . ASP A 1 409 ? 12.701 9.141 23.383 1.00 53.28 409 ASP A O 1
ATOM 3267 N N . HIS A 1 410 ? 11.357 7.631 24.312 1.00 46.31 410 HIS A N 1
ATOM 3268 C CA . HIS A 1 410 ? 12.445 7.016 25.085 1.00 46.31 410 HIS A CA 1
ATOM 3269 C C . HIS A 1 410 ? 13.439 6.199 24.242 1.00 46.31 410 HIS A C 1
ATOM 3271 O O . HIS A 1 410 ? 14.263 5.486 24.808 1.00 46.31 410 HIS A O 1
ATOM 3277 N N . GLY A 1 411 ? 13.403 6.265 22.906 1.00 44.25 411 GLY A N 1
ATOM 3278 C CA . GLY A 1 411 ? 14.356 5.572 22.027 1.00 44.25 411 GLY A CA 1
ATOM 3279 C C . GLY A 1 411 ? 14.301 4.035 22.094 1.00 44.25 411 GLY A C 1
ATOM 3280 O O . GLY A 1 411 ? 14.905 3.356 21.261 1.00 44.25 411 GLY A O 1
ATOM 3281 N N . LEU A 1 412 ? 13.554 3.464 23.046 1.00 41.12 412 LEU A N 1
ATOM 3282 C CA . LEU A 1 412 ? 13.271 2.042 23.166 1.00 41.12 412 LEU A CA 1
ATOM 3283 C C . LEU A 1 412 ? 12.057 1.705 22.299 1.00 41.12 412 LEU A C 1
ATOM 3285 O O . LEU A 1 412 ? 10.906 2.024 22.584 1.00 41.12 412 LEU A O 1
ATOM 3289 N N . LYS A 1 413 ? 12.397 1.087 21.171 1.00 48.03 413 LYS A N 1
ATOM 3290 C CA . LYS A 1 413 ? 11.550 0.731 20.035 1.00 48.03 413 LYS A CA 1
ATOM 3291 C C . LYS A 1 413 ? 10.259 0.034 20.462 1.00 48.03 413 LYS A C 1
ATOM 3293 O O . LYS A 1 413 ? 10.289 -1.007 21.107 1.00 48.03 413 LYS A O 1
ATOM 3298 N N . GLY A 1 414 ? 9.135 0.554 19.976 1.00 49.12 414 GLY A N 1
ATOM 3299 C CA . GLY A 1 414 ? 7.868 -0.171 19.977 1.00 49.12 414 GLY A CA 1
ATOM 3300 C C . GLY A 1 414 ? 7.097 -0.154 21.292 1.00 49.12 414 GLY A C 1
ATOM 3301 O O . GLY A 1 414 ? 6.110 -0.869 21.371 1.00 49.12 414 GLY A O 1
ATOM 3302 N N . VAL A 1 415 ? 7.500 0.657 22.269 1.00 52.59 415 VAL A N 1
ATOM 3303 C CA . VAL A 1 415 ? 6.720 0.930 23.475 1.00 52.59 415 VAL A CA 1
ATOM 3304 C C . VAL A 1 415 ? 6.503 2.438 23.551 1.00 52.59 415 VAL A C 1
ATOM 3306 O O . VAL A 1 415 ? 7.426 3.193 23.846 1.00 52.59 415 VAL A O 1
ATOM 3309 N N . GLY A 1 416 ? 5.304 2.893 23.184 1.00 60.66 416 GLY A N 1
ATOM 3310 C CA . GLY A 1 416 ? 4.966 4.316 23.257 1.00 60.66 416 GLY A CA 1
ATOM 3311 C C . GLY A 1 416 ? 4.697 4.720 24.702 1.00 60.66 416 GLY A C 1
ATOM 3312 O O . GLY A 1 416 ? 3.827 4.121 25.333 1.00 60.66 416 GLY A O 1
ATOM 3313 N N . ASN A 1 417 ? 5.415 5.724 25.216 1.00 73.50 417 ASN A N 1
ATOM 3314 C CA . ASN A 1 417 ? 5.049 6.372 26.473 1.00 73.50 417 ASN A CA 1
ATOM 3315 C C . ASN A 1 417 ? 4.124 7.550 26.161 1.00 73.50 417 ASN A C 1
ATOM 3317 O O . ASN A 1 417 ? 4.543 8.548 25.560 1.00 73.50 417 ASN A O 1
ATOM 3321 N N . VAL A 1 418 ? 2.850 7.384 26.495 1.00 84.94 418 VAL A N 1
ATOM 3322 C CA . VAL A 1 418 ? 1.777 8.276 26.062 1.00 84.94 418 VAL A CA 1
ATOM 3323 C C . VAL A 1 418 ? 1.008 8.838 27.247 1.00 84.94 418 VAL A C 1
ATOM 3325 O O . VAL A 1 418 ? 0.869 8.200 28.286 1.00 84.94 418 VAL A O 1
ATOM 3328 N N . ASP A 1 419 ? 0.501 10.049 27.074 1.00 88.19 419 ASP A N 1
ATOM 3329 C CA . ASP A 1 419 ? -0.258 10.776 28.078 1.00 88.19 419 ASP A CA 1
ATOM 3330 C C . ASP A 1 419 ? -1.739 10.409 27.980 1.00 88.19 419 ASP A C 1
ATOM 3332 O O . ASP A 1 419 ? -2.519 11.045 27.264 1.00 88.19 419 ASP A O 1
ATOM 3336 N N . PHE A 1 420 ? -2.131 9.346 28.684 1.00 89.69 420 PHE A N 1
ATOM 3337 C CA . PHE A 1 420 ? -3.528 8.915 28.725 1.00 89.69 420 PHE A CA 1
ATOM 3338 C C . PHE A 1 420 ? -4.452 9.941 29.377 1.00 89.69 420 PHE A C 1
ATOM 3340 O O . PHE A 1 420 ? -5.623 9.997 29.006 1.00 89.69 420 PHE A O 1
ATOM 3347 N N . GLU A 1 421 ? -3.960 10.777 30.293 1.00 88.25 421 GLU A N 1
ATOM 3348 C CA . GLU A 1 421 ? -4.769 11.844 30.886 1.00 88.25 421 GLU A CA 1
ATOM 3349 C C . GLU A 1 421 ? -5.087 12.909 29.831 1.00 88.25 421 GLU A C 1
ATOM 3351 O O . GLU A 1 421 ? -6.252 13.268 29.632 1.00 88.25 421 GLU A O 1
ATOM 3356 N N . LYS A 1 422 ? -4.078 13.340 29.063 1.00 90.00 422 LYS A N 1
ATOM 3357 C CA . LYS A 1 422 ? -4.251 14.252 27.924 1.00 90.00 422 LYS A CA 1
ATOM 3358 C C . LYS A 1 422 ? -5.173 13.667 26.856 1.00 90.00 422 LYS A C 1
ATOM 3360 O O . LYS A 1 422 ? -6.042 14.391 26.365 1.00 90.00 422 LYS A O 1
ATOM 3365 N N . ILE A 1 423 ? -5.018 12.383 26.508 1.00 92.50 423 ILE A N 1
ATOM 3366 C CA . ILE A 1 423 ? -5.917 11.700 25.562 1.00 92.50 423 ILE A CA 1
ATOM 3367 C C . ILE A 1 423 ? -7.354 11.743 26.089 1.00 92.50 423 ILE A C 1
ATOM 3369 O O . ILE A 1 423 ? -8.244 12.218 25.388 1.00 92.50 423 ILE A O 1
ATOM 3373 N N . THR A 1 424 ? -7.575 11.294 27.325 1.00 91.50 424 THR A N 1
ATOM 3374 C CA . THR A 1 424 ? -8.906 11.203 27.946 1.00 91.50 424 THR A CA 1
ATOM 3375 C C . THR A 1 424 ? -9.571 12.576 28.011 1.00 91.50 424 THR A C 1
ATOM 3377 O O . THR A 1 424 ? -10.694 12.746 27.543 1.00 91.50 424 THR A O 1
ATOM 3380 N N . LYS A 1 425 ? -8.846 13.605 28.469 1.00 91.44 425 LYS A N 1
ATOM 3381 C CA . LYS A 1 425 ? -9.336 14.988 28.502 1.00 91.44 425 LYS A CA 1
ATOM 3382 C C . LYS A 1 425 ? -9.739 15.487 27.118 1.00 91.44 425 LYS A C 1
ATOM 3384 O O . LYS A 1 425 ? -10.766 16.151 26.982 1.00 91.44 425 LYS A O 1
ATOM 3389 N N . LYS A 1 426 ? -8.950 15.177 26.086 1.00 93.62 426 LYS A N 1
ATOM 3390 C CA . LYS A 1 426 ? -9.265 15.586 24.715 1.00 93.62 426 LYS A CA 1
ATOM 3391 C C . LYS A 1 426 ? -10.484 14.839 24.167 1.00 93.62 426 LYS A C 1
ATOM 3393 O O . LYS A 1 426 ? -11.322 15.473 23.538 1.00 93.62 426 LYS A O 1
ATOM 3398 N N . LEU A 1 427 ? -10.624 13.540 24.437 1.00 93.75 427 LEU A N 1
ATOM 3399 C CA . LEU A 1 427 ? -11.812 12.766 24.058 1.00 93.75 427 LEU A CA 1
ATOM 3400 C C . LEU A 1 427 ? -13.08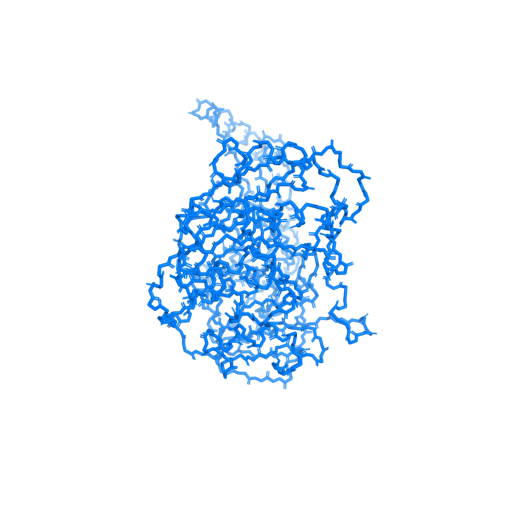3 13.294 24.742 1.00 93.75 427 LEU A C 1
ATOM 3402 O O . LEU A 1 427 ? -14.113 13.419 24.083 1.00 93.75 427 LEU A O 1
ATOM 3406 N N . PHE A 1 428 ? -12.997 13.671 26.020 1.00 93.00 428 PHE A N 1
ATOM 3407 C CA . PHE A 1 428 ? -14.102 14.287 26.761 1.00 93.00 428 PHE A CA 1
ATOM 3408 C C . PHE A 1 428 ? -14.504 15.647 26.166 1.00 93.00 428 PHE A C 1
ATOM 3410 O O . PHE A 1 428 ? -15.675 15.893 25.897 1.00 93.00 428 PHE A O 1
ATOM 3417 N N . GLN A 1 429 ? -13.530 16.518 25.868 1.00 92.88 429 GLN A N 1
ATOM 3418 C CA . GLN A 1 429 ? -13.780 17.819 25.219 1.00 92.88 429 GLN A CA 1
ATOM 3419 C C . GLN A 1 429 ? -14.459 17.695 23.849 1.00 92.88 429 GLN A C 1
ATOM 3421 O O . GLN A 1 429 ? -15.194 18.588 23.440 1.00 92.88 429 GLN A O 1
ATOM 3426 N N . GLU A 1 430 ? -14.193 16.604 23.135 1.00 91.62 430 GLU A N 1
ATOM 3427 C CA . GLU A 1 430 ? -14.782 16.298 21.831 1.00 91.62 430 GLU A CA 1
ATOM 3428 C C . GLU A 1 430 ? -16.140 15.577 21.944 1.00 91.62 430 GLU A C 1
ATOM 3430 O O . GLU A 1 430 ? -16.712 15.209 20.917 1.00 91.62 430 GLU A O 1
ATOM 3435 N N . GLY A 1 431 ? -16.646 15.352 23.166 1.00 91.19 431 GLY A N 1
ATOM 3436 C CA . GLY A 1 431 ? -17.910 14.657 23.432 1.00 91.19 431 GLY A CA 1
ATOM 3437 C C . GLY A 1 431 ? -17.900 13.179 23.034 1.00 91.19 431 GLY A C 1
ATOM 3438 O O . GLY A 1 431 ? -18.945 12.626 22.702 1.00 91.19 431 GLY A O 1
ATOM 3439 N N . ILE A 1 432 ? -16.718 12.556 22.992 1.00 91.31 432 ILE A N 1
ATOM 3440 C CA . ILE A 1 432 ? -16.534 11.161 22.563 1.00 91.31 432 ILE A CA 1
ATOM 3441 C C . ILE A 1 432 ? -16.719 10.189 23.730 1.00 91.31 432 ILE A C 1
ATOM 3443 O O . ILE A 1 432 ? -17.211 9.081 23.532 1.00 91.31 432 ILE A O 1
ATOM 3447 N N . ILE A 1 433 ? -16.317 10.612 24.929 1.00 88.50 433 ILE A N 1
ATOM 3448 C CA . ILE A 1 433 ? -16.505 9.894 26.194 1.00 88.50 433 ILE A CA 1
ATOM 3449 C C . ILE A 1 433 ? -17.221 10.811 27.193 1.00 88.50 433 ILE A C 1
ATOM 3451 O O . ILE A 1 433 ? -17.146 12.036 27.051 1.00 88.50 433 ILE A O 1
ATOM 3455 N N . GLY A 1 434 ? -17.941 10.205 28.141 1.00 79.94 434 GLY A N 1
ATOM 3456 C CA . GLY A 1 434 ? -18.804 10.884 29.117 1.00 79.94 434 GLY A CA 1
ATOM 3457 C C . GLY A 1 434 ? -18.147 11.188 30.452 1.00 79.94 434 GLY A C 1
ATOM 3458 O O . GLY A 1 434 ? -17.091 10.588 30.747 1.00 79.94 434 GLY A O 1
#

pLDDT: mean 79.64, std 16.58, range [26.97, 98.0]

Foldseek 3Di:
DVCLVVLQVVLVVCCVVPVPDAAEAEQEQFAQWADDPQAIDGDDPVVSVVRRVVSVVVVVSNCVRPVHHYDYAYNLRWHAYCPQPVHTGRPHTDPLVVVSSVVVVCLVVLPQDDDDFDKDKPAQYWKKKAADDPDDDPPLPPCPLDLVRRRQHARIAIDTNQAGRLLQFFAASVGGRHYHDRGDDDDAPEEAAEEEEQHEADPDLQCNLQGSRQQLLCVVPDDAAYEYEDAAPPFALVSDDQQSNLQCVLLVRRVSYGYDNHIHIYRIYIRTGGCHHWLGHHHLSSLVSSARPPDDPQDAQDAAEEAAPCPPPFLHEPPVVVVVVLVVVQRHDYDDVVVDHLVVLLVPQQRHQEYEYEDDSSVSSQSHHPHGHVEYEYEYQDPDDGVVVVNVCVSVVHNYDYDDFAPDPPVPGNYRHGNSVSVVVVCVVVVNGD

Secondary structure (DSSP, 8-state):
-THHHHHHHHHHHHHHH-TTPPPEEEEEPPPSEEEETTEEEE--HHHHHHHHHHHHHHHHHHHHHH-PEEEEE-GGG-EEETT-TT-S-TTSB-HHHHHHHHHHHHHHTT--------EEE--SS-EEEEE------SSS--S-B-TTS-B-EESEEEEETTEE-GGGSPEETTEEPEES-SB-----SEEEEEEEEEEE--SSHHHIIIIITTTGGGGGT--S-EEEE--TT--SGGGS-HHHHHHHHHTT-GGGEEEE-S-EEEEEEEEEPPSEEBTTEE-HHHHHHHS--S--------EEEEE--TT-SSS-BTTHHHHHHHHHHTTPEEE-GGGS-HHHHHHHHHHEEEEEEESSGGGGGGGG-SS--SEEEEEESSSS--HHHHHHHHHHT--EEEEE-EEE--S-TT-BEE-HHHHHHHHHHTTS--

InterPro domains:
  IPR046237 Protein of unknown function DUF6270 [PF19786] (3-93)
  IPR049625 Glycosyltransferase 61, catalytic domain [PF04577] (205-371)

Radius of gyration: 25.53 Å; chains: 1; bounding box: 67×60×68 Å

Sequence (434 aa):
MIFEDALTSFREKILEICPNVKIFLNAPEAAYRYVDGNTISNFDNDQVTNFNLLWHQVNKKFIATFNPTVIASSSSMVIGDSSHPWGKYFVHYAQSFYTHFLNSLLHNLNVRRRDRDIIYDSGAFQISAFYNCKLNSRKWAKGSLNSNGRVVLIDAGVYQFGYLLNAAMLSRANGYVQSGPYHLELVAEHHYNSAIYGGFLVDHYGHFLLESLSRLWSLSILDEPILFQTPAGLNKVSSLPKYMQEIFAILGISERVILVDRPISVETLYIPDAGNILDGFISNKFLQSITNKSSNSPLAKSDLIYLSRSKLDSGVITDESKFENILKESGFKIIHPETLSVKEQIDIISNSKILVGFVGSAFHTMVLCPNLPEKVIYLQRMKDLNVNFNEIDRRLGVNALYIDAVISDHGLKGVGNVDFEKITKKLFQEGIIG

Organism: Kluyvera cryocrescens (NCBI:txid580)